Protein AF-A0A024WFF9-F1 (afdb_monomer)

InterPro domains:
  IPR004258 Duffy-binding-like domain [PF03011] (285-433)
  IPR054595 Duffy-binding-like domain, C-terminal subdomain [PF22672] (2-147)

Sequence (548 aa):
MVKKFCRQGKNGNKIYCSGDGFDCTKTIRAKYIYAIGDECTKCSFWCGFYEKWIDNQKKEFLKQKQKYDKEISGSSRKKRSTSNNNYKGYDEEFYEILKSNNVGGLDKFLQLLKEENECKGFKEDQGIIDFTKHDNKNNDQKGTFYRSKYCEECPQCGVEKGNNGNEWKDKDESGECKGGKRYEIPEDTKYNVIPVLSFGDKRDEIKSKIGTFCNQRSDSSGDCGTNIDSSLCEKWKCYKEDDIKKHFEEDLEYHKEVKGAGGLCILEKTNGEEKVNKQKTFNDFFYFWVGRLLNDSIEWREKLGKCLKNGTKIKCKNGCNKNCKCYESWVNRKRNEWHEIKKHFNTQDFGKEALFGEFRPYYVIETVLEDSFLEDITKAYGDARAIQGIKNMLEEKKKERGADTSKDKTIIDYLLDHEKKEAQKCTSIHNEENCEDPKPKPAEGGAGRSERQPEDSPPPPVEEDFEEEEEDEDEDEDHAPEEEKEEKKEEPAKKKGSSEDTTPSVDVCAIVNGALTQENLQAACPTKYGPGGKERYSQWKCIPSGKP

Radius of gyration: 31.14 Å; Cα contacts (8 Å, |Δi|>4): 553; chains: 1; bounding box: 83×71×92 Å

Foldseek 3Di:
DLCCLQQQFPPRDGFHEALLQFGLQADAVLQLETFHDLSSLVNVLVQLVLLVVLVVVVVVVVVVLVVLVCVLVVVPPPDPDDPDPPPDDPCNVVSVVCCDPVCHDPLSVQVVVCVDPVQVVDDVLFPHAHSNDDPDPPDPPQYNSHGGPSNHDADNLGWDQPPVNPDIDRPDPVNPRPDDDDDDADPPQDWFKQKAQDQDRHLVSNLVVLVQLLPFDPDDDDGPDPRHDPVRIWTKTWGAPVSRCVVCVVPPSCCVFAVVLGGKIWTADPDDPDRDIRIYRLNSVVSSLVSVVLSNLLSLCVVCVLQLDDDPVNFQPPPLLSSLSSLLVVLVSSVSSVVSSLVSLQRHFQCCPHPVHRDDSLVVVQVCCVVRPLVVSLPSLPDPVSSVVLVVVVVVVVVVVVPDPPPSQHSVNVVSVVSNVSSVVSNVSNPVVNVDDPPPDDDPDDDDDDDDDDDDDDDDDDDDDDDDDDDDDDDDDDDDDDDDDDDDDDDDDDDDDDDDDDDDPDPVVVVVCVCPDPVNVVVVCCCCPNPPNVVPDDDDDPDPPDDD

pLDDT: mean 70.98, std 20.56, range [21.33, 96.31]

Mean predicted aligned error: 16.64 Å

Organism: NCBI:txid1036727

Structure (mmCIF, N/CA/C/O backbone):
data_AF-A0A024WFF9-F1
#
_entry.id   AF-A0A024WFF9-F1
#
loop_
_atom_site.group_PDB
_atom_site.id
_atom_site.type_symbol
_atom_site.label_atom_id
_atom_site.label_alt_id
_atom_site.label_comp_id
_atom_site.label_asym_id
_atom_site.label_entity_id
_atom_site.label_seq_id
_atom_site.pdbx_PDB_ins_code
_atom_site.Cartn_x
_atom_site.Cartn_y
_atom_site.Cartn_z
_atom_site.occupancy
_atom_site.B_iso_or_equiv
_atom_site.auth_seq_id
_atom_site.auth_comp_id
_atom_site.auth_asym_id
_atom_site.auth_atom_id
_atom_site.pdbx_PDB_model_num
ATOM 1 N N . MET A 1 1 ? -0.854 -10.495 15.475 1.00 77.69 1 MET A N 1
ATOM 2 C CA . MET A 1 1 ? -0.814 -11.060 14.104 1.00 77.69 1 MET A CA 1
ATOM 3 C C . MET A 1 1 ? 0.373 -10.529 13.297 1.00 77.69 1 MET A C 1
ATOM 5 O O . MET A 1 1 ? 1.168 -11.347 12.857 1.00 77.69 1 MET A O 1
ATOM 9 N N . VAL A 1 2 ? 0.543 -9.202 13.193 1.00 86.25 2 VAL A N 1
ATOM 10 C CA . VAL A 1 2 ? 1.662 -8.469 12.545 1.00 86.25 2 VAL A CA 1
ATOM 11 C C . VAL A 1 2 ? 3.017 -9.208 12.496 1.00 86.25 2 VAL A C 1
ATOM 13 O O . VAL A 1 2 ? 3.523 -9.453 11.407 1.00 86.25 2 VAL A O 1
ATOM 16 N N . LYS A 1 3 ? 3.583 -9.634 13.644 1.00 87.81 3 LYS A N 1
ATOM 17 C CA . LYS A 1 3 ? 4.893 -10.331 13.723 1.00 87.81 3 LYS A CA 1
ATOM 18 C C . LYS A 1 3 ? 5.045 -11.501 12.737 1.00 87.81 3 LYS A C 1
ATOM 20 O O . LYS A 1 3 ? 6.156 -11.730 12.269 1.00 87.81 3 LYS A O 1
ATOM 25 N N . LYS A 1 4 ? 3.950 -12.202 12.408 1.00 86.25 4 LYS A N 1
ATOM 26 C CA . LYS A 1 4 ? 3.935 -13.230 11.362 1.00 86.25 4 LYS A CA 1
ATOM 27 C C . LYS A 1 4 ? 4.239 -12.580 10.008 1.00 86.25 4 LYS A C 1
ATOM 29 O O . LYS A 1 4 ? 5.369 -12.632 9.550 1.00 86.25 4 LYS A O 1
ATOM 34 N N . PHE A 1 5 ? 3.284 -11.855 9.435 1.00 86.00 5 PHE A N 1
ATOM 35 C CA . PHE A 1 5 ? 3.390 -11.285 8.085 1.00 86.00 5 PHE A CA 1
ATOM 36 C C . PHE A 1 5 ? 4.534 -10.271 7.878 1.00 86.00 5 PHE A C 1
ATOM 38 O O . PHE A 1 5 ? 4.905 -10.019 6.741 1.00 86.00 5 PHE A O 1
ATOM 45 N N . CYS A 1 6 ? 5.121 -9.725 8.947 1.00 89.88 6 CYS A N 1
ATOM 46 C CA . CYS A 1 6 ? 6.233 -8.773 8.864 1.00 89.88 6 CYS A CA 1
ATOM 47 C C . CYS A 1 6 ? 7.632 -9.364 9.128 1.00 89.88 6 CYS A C 1
ATOM 49 O O . CYS A 1 6 ? 8.624 -8.691 8.840 1.00 89.88 6 CYS A O 1
ATOM 51 N N . ARG A 1 7 ? 7.754 -10.562 9.731 1.00 89.75 7 ARG A N 1
ATOM 52 C CA . ARG A 1 7 ? 9.060 -11.189 10.073 1.00 89.75 7 ARG A CA 1
ATOM 53 C C . ARG A 1 7 ? 9.131 -12.714 9.831 1.00 89.75 7 ARG A C 1
ATOM 55 O O . ARG A 1 7 ? 10.210 -13.296 9.945 1.00 89.75 7 ARG A O 1
ATOM 62 N N . GLN A 1 8 ? 8.014 -13.367 9.504 1.00 85.50 8 GLN A N 1
ATOM 63 C CA . GLN A 1 8 ? 7.860 -14.814 9.287 1.00 85.50 8 GLN A CA 1
ATOM 64 C C . GLN A 1 8 ? 6.987 -15.061 8.036 1.00 85.50 8 GLN A C 1
ATOM 66 O O . GLN A 1 8 ? 5.757 -15.120 8.120 1.00 85.50 8 GLN A O 1
ATOM 71 N N . GLY A 1 9 ? 7.634 -15.173 6.877 1.00 73.56 9 GLY A N 1
ATOM 72 C CA . GLY A 1 9 ? 7.003 -15.358 5.570 1.00 73.56 9 GLY A CA 1
ATOM 73 C C . GLY A 1 9 ? 6.382 -16.741 5.355 1.00 73.56 9 GLY A C 1
ATOM 74 O O . GLY A 1 9 ? 6.242 -17.549 6.285 1.00 73.56 9 GLY A O 1
ATOM 75 N N . LYS A 1 10 ? 6.011 -17.034 4.102 1.00 69.62 10 LYS A N 1
ATOM 76 C CA . LYS A 1 10 ? 5.517 -18.346 3.663 1.00 69.62 10 LYS A CA 1
ATOM 77 C C . LYS A 1 10 ? 6.486 -19.438 4.137 1.00 69.62 10 LYS A C 1
ATOM 79 O O . LYS A 1 10 ? 7.707 -19.277 4.134 1.00 69.62 10 LYS A O 1
ATOM 84 N N . ASN A 1 11 ? 5.920 -20.556 4.587 1.00 67.81 11 ASN A N 1
ATOM 85 C CA . ASN A 1 11 ? 6.639 -21.757 5.030 1.00 67.81 11 ASN A CA 1
ATOM 86 C C . ASN A 1 11 ? 7.675 -21.546 6.162 1.00 67.81 11 ASN A C 1
ATOM 88 O O . ASN A 1 11 ? 8.522 -22.406 6.384 1.00 67.81 11 ASN A O 1
ATOM 92 N N . GLY A 1 12 ? 7.594 -20.439 6.912 1.00 71.06 12 GLY A N 1
ATOM 93 C CA . GLY A 1 12 ? 8.496 -20.151 8.036 1.00 71.06 12 GLY A CA 1
ATOM 94 C C . GLY A 1 12 ? 9.797 -19.439 7.650 1.00 71.06 12 GLY A C 1
ATOM 95 O O . GLY A 1 12 ? 10.671 -19.274 8.504 1.00 71.06 12 GLY A O 1
ATOM 96 N N . ASN A 1 13 ? 9.924 -18.982 6.400 1.00 78.19 13 ASN A N 1
ATOM 97 C CA . ASN A 1 13 ? 11.053 -18.166 5.961 1.00 78.19 13 ASN A CA 1
ATOM 98 C C . ASN A 1 13 ? 11.194 -16.898 6.821 1.00 78.19 13 ASN A C 1
ATOM 100 O O . ASN A 1 13 ? 10.216 -16.217 7.130 1.00 78.19 13 ASN A O 1
ATOM 104 N N . LYS A 1 14 ? 12.427 -16.549 7.203 1.00 85.25 14 LYS A N 1
ATOM 105 C CA . LYS A 1 14 ? 12.704 -15.281 7.895 1.00 85.25 14 LYS A CA 1
ATOM 106 C C . LYS A 1 14 ? 12.739 -14.151 6.871 1.00 85.25 14 LYS A C 1
ATOM 108 O O . LYS A 1 14 ? 13.557 -14.192 5.956 1.00 85.25 14 LYS A O 1
ATOM 113 N N . ILE A 1 15 ? 11.894 -13.145 7.083 1.00 89.81 15 ILE A N 1
ATOM 114 C CA . ILE A 1 15 ? 11.803 -11.908 6.290 1.00 89.81 15 ILE A CA 1
ATOM 115 C C . ILE A 1 15 ? 11.986 -10.688 7.199 1.00 89.81 15 ILE A C 1
ATOM 117 O O . ILE A 1 15 ? 11.988 -10.823 8.428 1.00 89.81 15 ILE A O 1
ATOM 121 N N . TYR A 1 16 ? 12.125 -9.498 6.613 1.00 92.00 16 TYR A N 1
ATOM 122 C CA . TYR A 1 16 ? 12.086 -8.238 7.351 1.00 92.00 16 TYR A CA 1
ATOM 123 C C . TYR A 1 16 ? 11.407 -7.153 6.513 1.00 92.00 16 TYR A C 1
ATOM 125 O O . TYR A 1 16 ? 11.998 -6.625 5.575 1.00 92.00 16 TYR A O 1
ATOM 133 N N . CYS A 1 17 ? 10.171 -6.820 6.880 1.00 92.75 17 CYS A N 1
ATOM 134 C CA . CYS A 1 17 ? 9.332 -5.858 6.167 1.00 92.75 17 CYS A CA 1
ATOM 135 C C . CYS A 1 17 ? 9.063 -4.591 6.994 1.00 92.75 17 CYS A C 1
ATOM 137 O O . CYS A 1 17 ? 8.947 -4.692 8.220 1.00 92.75 17 CYS A O 1
ATOM 139 N N . SER A 1 18 ? 8.893 -3.433 6.353 1.00 91.50 18 SER A N 1
ATOM 140 C CA . SER A 1 18 ? 8.343 -2.239 7.019 1.00 91.50 18 SER A CA 1
ATOM 141 C C . SER A 1 18 ? 6.811 -2.236 7.065 1.00 91.50 18 SER A C 1
ATOM 143 O O . SER A 1 18 ? 6.159 -2.985 6.333 1.00 91.50 18 SER A O 1
ATOM 145 N N . GLY A 1 19 ? 6.223 -1.348 7.878 1.00 87.50 19 GLY A N 1
ATOM 146 C CA . GLY A 1 19 ? 4.776 -1.075 7.858 1.00 87.50 19 GLY A CA 1
ATOM 147 C C . GLY A 1 19 ? 4.266 -0.449 6.552 1.00 87.50 19 GLY A C 1
ATOM 148 O O . GLY A 1 19 ? 3.082 -0.544 6.245 1.00 87.50 19 GLY A O 1
ATOM 149 N N . ASP A 1 20 ? 5.155 0.110 5.735 1.00 84.88 20 ASP A N 1
ATOM 150 C CA . ASP A 1 20 ? 4.875 0.576 4.366 1.00 84.88 20 ASP A CA 1
ATOM 151 C C . ASP A 1 20 ? 5.036 -0.555 3.322 1.00 84.88 20 ASP A C 1
ATOM 153 O O . ASP A 1 20 ? 4.837 -0.357 2.127 1.00 84.88 20 ASP A O 1
ATOM 157 N N . GLY A 1 21 ? 5.405 -1.763 3.766 1.00 88.38 21 GLY A N 1
ATOM 158 C CA . GLY A 1 21 ? 5.522 -2.956 2.930 1.00 88.38 21 GLY A CA 1
ATOM 159 C C . GLY A 1 21 ? 6.849 -3.103 2.185 1.00 88.38 21 GLY A C 1
ATOM 160 O O . GLY A 1 21 ? 6.945 -3.953 1.303 1.00 88.38 21 GLY A O 1
ATOM 161 N N . PHE A 1 22 ? 7.881 -2.325 2.526 1.00 91.81 22 PHE A N 1
ATOM 162 C CA . PHE A 1 22 ? 9.203 -2.458 1.909 1.00 91.81 22 PHE A CA 1
ATOM 163 C C . PHE A 1 22 ? 9.959 -3.691 2.424 1.00 91.81 22 PHE A C 1
ATOM 165 O O . PHE A 1 22 ? 9.980 -3.946 3.628 1.00 91.81 22 PHE A O 1
ATOM 172 N N . ASP A 1 23 ? 10.642 -4.415 1.532 1.00 93.50 23 ASP A N 1
ATOM 173 C CA . ASP A 1 23 ? 11.630 -5.441 1.892 1.00 93.50 23 ASP A CA 1
ATOM 174 C C . ASP A 1 23 ? 12.901 -4.735 2.376 1.00 93.50 23 ASP A C 1
ATOM 176 O O . ASP A 1 23 ? 13.685 -4.211 1.577 1.00 93.50 23 ASP A O 1
ATOM 180 N N . CYS A 1 24 ? 13.115 -4.714 3.691 1.00 93.06 24 CYS A N 1
ATOM 181 C CA . CYS A 1 24 ? 14.253 -4.033 4.300 1.00 93.06 24 CYS A CA 1
ATOM 182 C C . CYS A 1 24 ? 15.583 -4.765 4.080 1.00 93.06 24 CYS A C 1
ATOM 184 O O . CYS A 1 24 ? 16.628 -4.212 4.406 1.00 93.06 24 CYS A O 1
ATOM 186 N N . THR A 1 25 ? 15.592 -5.982 3.525 1.00 90.88 25 THR A N 1
ATOM 187 C CA . THR A 1 25 ? 16.843 -6.673 3.169 1.00 90.88 25 THR A CA 1
ATOM 188 C C . THR A 1 25 ? 17.459 -6.101 1.887 1.00 90.88 25 THR A C 1
ATOM 190 O O . THR A 1 25 ? 18.683 -6.110 1.725 1.00 90.88 25 THR A O 1
ATOM 193 N N . LYS A 1 26 ? 16.625 -5.526 1.008 1.00 90.06 26 LYS A N 1
ATOM 194 C CA . LYS A 1 26 ? 17.016 -4.926 -0.281 1.00 90.06 26 LYS A CA 1
ATOM 195 C C . LYS A 1 26 ? 16.834 -3.404 -0.338 1.00 90.06 26 LYS A C 1
ATOM 197 O O . LYS A 1 26 ? 17.546 -2.737 -1.077 1.00 90.06 26 LYS A O 1
ATOM 202 N N . THR A 1 27 ? 15.907 -2.846 0.438 1.00 91.81 27 THR A N 1
ATOM 203 C CA . THR A 1 27 ? 15.664 -1.396 0.511 1.00 91.81 27 THR A CA 1
ATOM 204 C C . THR A 1 27 ? 16.832 -0.671 1.171 1.00 91.81 27 THR A C 1
ATOM 206 O O . THR A 1 27 ? 17.271 -1.048 2.255 1.00 91.81 27 THR A O 1
ATOM 209 N N . ILE A 1 28 ? 17.302 0.399 0.527 1.00 91.38 28 ILE A N 1
ATOM 210 C CA . ILE A 1 28 ? 18.359 1.291 1.015 1.00 91.38 28 ILE A CA 1
ATOM 211 C C . ILE A 1 28 ? 17.845 2.720 0.848 1.00 91.38 28 ILE A C 1
ATOM 213 O O . ILE A 1 28 ? 17.968 3.334 -0.215 1.00 91.38 28 ILE A O 1
ATOM 217 N N . ARG A 1 29 ? 17.223 3.241 1.909 1.00 89.50 29 ARG A N 1
ATOM 218 C CA . ARG A 1 29 ? 16.539 4.542 1.916 1.00 89.50 29 ARG A CA 1
ATOM 219 C C . ARG A 1 29 ? 17.495 5.705 1.675 1.00 89.50 29 ARG A C 1
ATOM 221 O O . ARG A 1 29 ? 17.153 6.579 0.891 1.00 89.50 29 ARG A O 1
ATOM 228 N N . ALA A 1 30 ? 18.698 5.668 2.253 1.00 88.12 30 ALA A N 1
ATOM 229 C CA . ALA A 1 30 ? 19.724 6.697 2.041 1.00 88.12 30 ALA A CA 1
ATOM 230 C C . ALA A 1 30 ? 20.200 6.790 0.574 1.00 88.12 30 ALA A C 1
ATOM 232 O O . ALA A 1 30 ? 20.674 7.832 0.135 1.00 88.12 30 ALA A O 1
ATOM 233 N N . LYS A 1 31 ? 20.034 5.709 -0.206 1.00 87.25 31 LYS A N 1
ATOM 234 C CA . LYS A 1 31 ? 20.269 5.670 -1.662 1.00 87.25 31 LYS A CA 1
ATOM 235 C C . LYS A 1 31 ? 18.976 5.765 -2.480 1.00 87.25 31 LYS A C 1
ATOM 237 O O . LYS A 1 31 ? 19.019 5.680 -3.704 1.00 87.25 31 LYS A O 1
ATOM 242 N N . TYR A 1 32 ? 17.832 5.950 -1.821 1.00 89.44 32 TYR A N 1
ATOM 243 C CA . TYR A 1 32 ? 16.503 6.057 -2.422 1.00 89.44 32 TYR A CA 1
ATOM 244 C C . TYR A 1 32 ? 16.096 4.826 -3.259 1.00 89.44 32 TYR A C 1
ATOM 246 O O . TYR A 1 32 ? 15.302 4.939 -4.195 1.00 89.44 32 TYR A O 1
ATOM 254 N N . ILE A 1 33 ? 16.616 3.644 -2.902 1.00 90.31 33 ILE A N 1
ATOM 255 C CA . ILE A 1 33 ? 16.317 2.344 -3.526 1.00 90.31 33 ILE A CA 1
ATOM 256 C C . ILE A 1 33 ? 15.244 1.638 -2.683 1.00 90.31 33 ILE A C 1
ATOM 258 O O . ILE A 1 33 ? 15.490 1.343 -1.513 1.00 90.31 33 ILE A O 1
ATOM 262 N N . TYR A 1 34 ? 14.068 1.353 -3.254 1.00 91.44 34 TYR A N 1
ATOM 263 C CA . TYR A 1 34 ? 12.904 0.832 -2.514 1.00 91.44 34 TYR A CA 1
ATOM 264 C C . TYR A 1 34 ? 12.366 -0.488 -3.083 1.00 91.44 34 TYR A C 1
ATOM 266 O O . TYR A 1 34 ? 11.491 -0.491 -3.957 1.00 91.44 34 TYR A O 1
ATOM 274 N N . ALA A 1 35 ? 12.811 -1.611 -2.525 1.00 91.69 35 ALA A N 1
ATOM 275 C CA . ALA A 1 35 ? 12.248 -2.928 -2.814 1.00 91.69 35 ALA A CA 1
ATOM 276 C C . ALA A 1 35 ? 10.977 -3.188 -1.987 1.00 91.69 35 ALA A C 1
ATOM 278 O O . ALA A 1 35 ? 10.845 -2.692 -0.871 1.00 91.69 35 ALA A O 1
ATOM 279 N N . ILE A 1 36 ? 10.048 -3.985 -2.509 1.00 85.31 36 ILE A N 1
ATOM 280 C CA . ILE A 1 36 ? 8.828 -4.413 -1.805 1.00 85.31 36 ILE A CA 1
ATOM 281 C C . ILE A 1 36 ? 8.769 -5.935 -1.712 1.00 85.31 36 ILE A C 1
ATOM 283 O O . ILE A 1 36 ? 8.762 -6.469 -0.610 1.00 85.31 36 ILE A O 1
ATOM 287 N N . GLY A 1 37 ? 8.799 -6.650 -2.838 1.00 76.62 37 GLY A N 1
ATOM 288 C CA . GLY A 1 37 ? 8.554 -8.098 -2.850 1.00 76.62 37 GLY A CA 1
ATOM 289 C C . GLY A 1 37 ? 7.118 -8.505 -2.461 1.00 76.62 37 GLY A C 1
ATOM 290 O O . GLY A 1 37 ? 6.374 -7.776 -1.802 1.00 76.62 37 GLY A O 1
ATOM 291 N N . ASP A 1 38 ? 6.705 -9.704 -2.873 1.00 72.88 38 ASP A N 1
ATOM 292 C CA . ASP A 1 38 ? 5.325 -10.174 -2.691 1.00 72.88 38 ASP A CA 1
ATOM 293 C C . ASP A 1 38 ? 4.949 -10.343 -1.206 1.00 72.88 38 ASP A C 1
ATOM 295 O O . ASP A 1 38 ? 3.849 -9.974 -0.790 1.00 72.88 38 ASP A O 1
ATOM 299 N N . GLU A 1 39 ? 5.869 -10.857 -0.384 1.00 80.75 39 GLU A N 1
ATOM 300 C CA . GLU A 1 39 ? 5.586 -11.153 1.024 1.00 80.75 39 GLU A CA 1
ATOM 301 C C . GLU A 1 39 ? 5.392 -9.896 1.883 1.00 80.75 39 GLU A C 1
ATOM 303 O O . GLU A 1 39 ? 4.542 -9.898 2.775 1.00 80.75 39 GLU A O 1
ATOM 308 N N . CYS A 1 40 ? 6.129 -8.809 1.624 1.00 87.94 40 CYS A N 1
ATOM 309 C CA . CYS A 1 40 ? 6.081 -7.627 2.487 1.00 87.94 40 CYS A CA 1
ATOM 310 C C . CYS A 1 40 ? 4.864 -6.730 2.253 1.00 87.94 40 CYS A C 1
ATOM 312 O O . CYS A 1 40 ? 4.446 -6.045 3.188 1.00 87.94 40 CYS A O 1
ATOM 314 N N . THR A 1 41 ? 4.195 -6.814 1.098 1.00 80.75 41 THR A N 1
ATOM 315 C CA . THR A 1 41 ? 2.917 -6.103 0.892 1.00 80.75 41 THR A CA 1
ATOM 316 C C . THR A 1 41 ? 1.865 -6.529 1.935 1.00 80.75 41 THR A C 1
ATOM 318 O O . THR A 1 41 ? 1.088 -5.709 2.427 1.00 80.75 41 THR A O 1
ATOM 321 N N . LYS A 1 42 ? 1.917 -7.793 2.390 1.00 81.31 42 LYS A N 1
ATOM 322 C CA . LYS A 1 42 ? 1.079 -8.319 3.484 1.00 81.31 42 LYS A CA 1
ATOM 323 C C . LYS A 1 42 ? 1.404 -7.685 4.837 1.00 81.31 42 LYS A C 1
ATOM 325 O O . LYS A 1 42 ? 0.502 -7.547 5.660 1.00 81.31 42 LYS A O 1
ATOM 330 N N . CYS A 1 43 ? 2.651 -7.281 5.083 1.00 87.06 43 CYS A N 1
ATOM 331 C CA . CYS A 1 43 ? 3.001 -6.560 6.305 1.00 87.06 43 CYS A CA 1
ATOM 332 C C . CYS A 1 43 ? 2.256 -5.222 6.382 1.00 87.06 43 CYS A C 1
ATOM 334 O O . CYS A 1 43 ? 1.608 -4.966 7.395 1.00 87.06 43 CYS A O 1
ATOM 336 N N . SER A 1 44 ? 2.252 -4.434 5.298 1.00 83.56 44 SER A N 1
ATOM 337 C CA . SER A 1 44 ? 1.569 -3.133 5.273 1.00 83.56 44 SER A CA 1
ATOM 338 C C . SER A 1 44 ? 0.073 -3.246 5.554 1.00 83.56 44 SER A C 1
ATOM 340 O O . SER A 1 44 ? -0.435 -2.607 6.477 1.00 83.56 44 SER A O 1
ATOM 342 N N . PHE A 1 45 ? -0.607 -4.163 4.860 1.00 78.12 45 PHE A N 1
ATOM 343 C CA . PHE A 1 45 ? -2.015 -4.483 5.103 1.00 78.12 45 PHE A CA 1
ATOM 344 C C . PHE A 1 45 ? -2.290 -4.788 6.590 1.00 78.12 45 PHE A C 1
ATOM 346 O O . PHE A 1 45 ? -3.160 -4.180 7.215 1.00 78.12 45 PHE A O 1
ATOM 353 N N . TRP A 1 46 ? -1.516 -5.693 7.202 1.00 82.19 46 TRP A N 1
ATOM 354 C CA . TRP A 1 46 ? -1.712 -6.063 8.610 1.00 82.19 46 TRP A CA 1
ATOM 355 C C . TRP A 1 46 ? -1.288 -4.980 9.609 1.00 82.19 46 TRP A C 1
ATOM 357 O O . TRP A 1 46 ? -1.801 -4.975 10.730 1.00 82.19 46 TRP A O 1
ATOM 367 N N . CYS A 1 47 ? -0.404 -4.063 9.219 1.00 85.88 47 CYS A N 1
ATOM 368 C CA . CYS A 1 47 ? -0.060 -2.878 9.997 1.00 85.88 47 CYS A CA 1
ATOM 369 C C . CYS A 1 47 ? -1.199 -1.854 9.992 1.00 85.88 47 CYS A C 1
ATOM 371 O O . CYS A 1 47 ? -1.663 -1.493 11.069 1.00 85.88 47 CYS A O 1
ATOM 373 N N . GLY A 1 48 ? -1.751 -1.492 8.828 1.00 80.38 48 GLY A N 1
ATOM 374 C CA . GLY A 1 48 ? -2.894 -0.571 8.735 1.00 80.38 48 GLY A CA 1
ATOM 375 C C . GLY A 1 48 ? -4.167 -1.078 9.436 1.00 80.38 48 GLY A C 1
ATOM 376 O O . GLY A 1 48 ? -4.949 -0.281 9.960 1.00 80.38 48 GLY A O 1
ATOM 377 N N . PHE A 1 49 ? -4.357 -2.402 9.514 1.00 78.69 49 PHE A N 1
ATOM 378 C CA . PHE A 1 49 ? -5.398 -3.023 10.347 1.00 78.69 49 PHE A CA 1
ATOM 379 C C . PHE A 1 49 ? -5.093 -2.967 11.853 1.00 78.69 49 PHE A C 1
ATOM 381 O O . PHE A 1 49 ? -6.015 -2.797 12.651 1.00 78.69 49 PHE A O 1
ATOM 388 N N . TYR A 1 50 ? -3.827 -3.117 12.257 1.00 83.94 50 TYR A N 1
ATOM 389 C CA . TYR A 1 50 ? -3.426 -3.023 13.665 1.00 83.94 50 TYR A CA 1
ATOM 390 C C . TYR A 1 50 ? -3.493 -1.584 14.188 1.00 83.94 50 TYR A C 1
ATOM 392 O O . TYR A 1 50 ? -4.022 -1.381 15.277 1.00 83.94 50 TYR A O 1
ATOM 400 N N . GLU A 1 51 ? -3.026 -0.604 13.406 1.00 83.00 51 GLU A N 1
ATOM 401 C CA . GLU A 1 51 ? -3.096 0.825 13.741 1.00 83.00 51 GLU A CA 1
ATOM 402 C C . GLU A 1 51 ? -4.557 1.251 13.963 1.00 83.00 51 GLU A C 1
ATOM 404 O O . GLU A 1 51 ? -4.914 1.661 15.065 1.00 83.00 51 GLU A O 1
ATOM 409 N N . LYS A 1 52 ? -5.461 0.949 13.016 1.00 79.12 52 LYS A N 1
ATOM 410 C CA . LYS A 1 52 ? -6.907 1.181 13.200 1.00 79.12 52 LYS A CA 1
ATOM 411 C C . LYS A 1 52 ? -7.469 0.547 14.481 1.00 79.12 52 LYS A C 1
ATOM 413 O O . LYS A 1 52 ? -8.324 1.134 15.145 1.00 79.12 52 LYS A O 1
ATOM 418 N N . TRP A 1 53 ? -7.053 -0.679 14.806 1.00 85.88 53 TRP A N 1
ATOM 419 C CA . TRP A 1 53 ? -7.542 -1.362 16.002 1.00 85.88 53 TRP A CA 1
ATOM 420 C C . TRP A 1 53 ? -7.049 -0.681 17.283 1.00 85.88 53 TRP A C 1
ATOM 422 O O . TRP A 1 53 ? -7.875 -0.407 18.155 1.00 85.88 53 TRP A O 1
ATOM 432 N N . ILE A 1 54 ? -5.752 -0.366 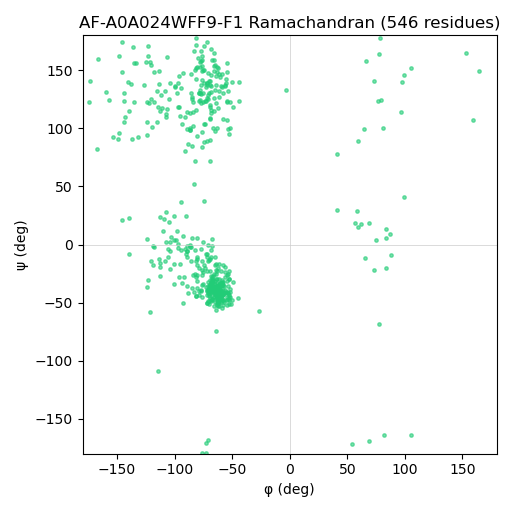17.391 1.00 85.19 54 ILE A N 1
ATOM 433 C CA . ILE A 1 54 ? -5.183 0.250 18.598 1.00 85.19 54 ILE A CA 1
ATOM 434 C C . ILE A 1 54 ? -5.663 1.698 18.784 1.00 85.19 54 ILE A C 1
ATOM 436 O O . ILE A 1 54 ? -5.980 2.075 19.910 1.00 85.19 54 ILE A O 1
ATOM 440 N N . ASP A 1 55 ? -5.862 2.463 17.705 1.00 83.00 55 ASP A N 1
ATOM 441 C CA . ASP A 1 55 ? -6.478 3.798 17.759 1.00 83.00 55 ASP A CA 1
ATOM 442 C C . ASP A 1 55 ? -7.927 3.745 18.264 1.00 83.00 55 ASP A C 1
ATOM 444 O O . ASP A 1 55 ? -8.356 4.590 19.053 1.00 83.00 55 ASP A O 1
ATOM 448 N N . ASN A 1 56 ? -8.689 2.720 17.872 1.00 85.38 56 ASN A N 1
ATOM 449 C CA . ASN A 1 56 ? -10.031 2.505 18.411 1.00 85.38 56 ASN A CA 1
ATOM 450 C C . ASN A 1 56 ? -9.996 2.053 19.882 1.00 85.38 56 ASN A C 1
ATOM 452 O O . ASN A 1 56 ? -10.814 2.531 20.664 1.00 85.38 56 ASN A O 1
ATOM 456 N N . GLN A 1 57 ? -9.042 1.205 20.299 1.00 87.88 57 GLN A N 1
ATOM 457 C CA . GLN A 1 57 ? -8.863 0.889 21.729 1.00 87.88 57 GLN A CA 1
ATOM 458 C C . GLN A 1 57 ? -8.518 2.147 22.538 1.00 87.88 57 GLN A C 1
ATOM 460 O O . GLN A 1 57 ? -9.063 2.346 23.620 1.00 87.88 57 GLN A O 1
ATOM 465 N N . LYS A 1 58 ? -7.674 3.030 21.992 1.00 86.50 58 LYS A N 1
ATOM 466 C CA . LYS A 1 58 ? -7.310 4.313 22.601 1.00 86.50 58 LYS A CA 1
ATOM 467 C C . LYS A 1 58 ? -8.511 5.243 22.761 1.00 86.50 58 LYS A C 1
ATOM 469 O O . LYS A 1 58 ? -8.666 5.851 23.816 1.00 86.50 58 LYS A O 1
ATOM 474 N N . LYS A 1 59 ? -9.378 5.347 21.749 1.00 86.31 59 LYS A N 1
ATOM 475 C CA . LYS A 1 59 ? -10.614 6.148 21.827 1.00 86.31 59 LYS A CA 1
ATOM 476 C C . LYS A 1 59 ? -11.568 5.628 22.898 1.00 86.31 59 LYS A C 1
ATOM 478 O O . LYS A 1 59 ? -12.053 6.418 23.702 1.00 86.31 59 LYS A O 1
ATOM 483 N N . GLU A 1 60 ? -11.796 4.318 22.956 1.00 89.75 60 GLU A N 1
ATOM 484 C CA . GLU A 1 60 ? -12.661 3.727 23.983 1.00 89.75 60 GLU A CA 1
ATOM 485 C C . GLU A 1 60 ? -12.050 3.847 25.390 1.00 89.75 60 GLU A C 1
ATOM 487 O O . GLU A 1 60 ? -12.763 4.181 26.333 1.00 89.75 60 GLU A O 1
ATOM 492 N N . PHE A 1 61 ? -10.727 3.707 25.532 1.00 89.50 61 PHE A N 1
ATOM 493 C CA . PHE A 1 61 ? -10.015 4.008 26.778 1.00 89.50 61 PHE A CA 1
ATOM 494 C C . PHE A 1 61 ? -10.183 5.474 27.208 1.00 89.50 61 PHE A C 1
ATOM 496 O O . PHE A 1 61 ? -10.467 5.740 28.372 1.00 89.50 61 PHE A O 1
ATOM 503 N N . LEU A 1 62 ? -10.069 6.436 26.284 1.00 86.81 62 LEU A N 1
ATOM 504 C CA . LEU A 1 62 ? -10.264 7.859 26.583 1.00 86.81 62 LEU A CA 1
ATOM 505 C C . LEU A 1 62 ? -11.714 8.179 26.984 1.00 86.81 62 LEU A C 1
ATOM 507 O O . LEU A 1 62 ? -11.914 8.908 27.954 1.00 86.81 62 LEU A O 1
ATOM 511 N N . LYS A 1 63 ? -12.717 7.582 26.322 1.00 88.81 63 LYS A N 1
ATOM 512 C CA . LYS A 1 63 ? -14.129 7.674 26.740 1.00 88.81 63 LYS A CA 1
ATOM 513 C C . LYS A 1 63 ? -14.343 7.103 28.144 1.00 88.81 63 LYS A C 1
ATOM 515 O O . LYS A 1 63 ? -15.011 7.725 28.966 1.00 88.81 63 LYS A O 1
ATOM 520 N N . GLN A 1 64 ? -13.766 5.935 28.440 1.00 86.38 64 GLN A N 1
ATOM 521 C CA . GLN A 1 64 ? -13.855 5.306 29.763 1.00 86.38 64 GLN A CA 1
ATOM 522 C C . GLN A 1 64 ? -13.155 6.142 30.842 1.00 86.38 64 GLN A C 1
ATOM 524 O O . GLN A 1 64 ? -13.716 6.310 31.922 1.00 86.38 64 GLN A O 1
ATOM 529 N N . LYS A 1 65 ? -11.994 6.734 30.529 1.00 85.31 65 LYS A N 1
ATOM 530 C CA . LYS A 1 65 ? -11.264 7.670 31.397 1.00 85.31 65 LYS A CA 1
ATOM 531 C C . LYS A 1 65 ? -12.130 8.889 31.742 1.00 85.31 65 LYS A C 1
ATOM 533 O O . LYS A 1 65 ? -12.446 9.102 32.906 1.00 85.31 65 LYS A O 1
ATOM 538 N N . GLN A 1 66 ? -12.651 9.586 30.729 1.00 85.31 66 GLN A N 1
ATOM 539 C CA . GLN A 1 66 ? -13.577 10.713 30.913 1.00 85.31 66 GLN A CA 1
ATOM 540 C C . GLN A 1 66 ? -14.857 10.332 31.676 1.00 85.31 66 GLN A C 1
ATOM 542 O O . GLN A 1 66 ? -15.388 11.143 32.434 1.00 85.31 66 GLN A O 1
ATOM 547 N N . LYS A 1 67 ? -15.384 9.116 31.480 1.00 84.88 67 LYS A N 1
ATOM 548 C CA . LYS A 1 67 ? -16.568 8.630 32.205 1.00 84.88 67 LYS A CA 1
ATOM 549 C C . LYS A 1 67 ? -16.257 8.359 33.678 1.00 84.88 67 LYS A C 1
ATOM 551 O O . LYS A 1 67 ? -17.052 8.755 34.522 1.00 84.88 67 LYS A O 1
ATOM 556 N N . TYR A 1 68 ? -15.109 7.750 33.982 1.00 81.19 68 TYR A N 1
ATOM 557 C CA . TYR A 1 68 ? -14.621 7.568 35.352 1.00 81.19 68 TYR A CA 1
ATOM 558 C C . TYR A 1 68 ? -14.505 8.921 36.065 1.00 81.19 68 TYR A C 1
ATOM 560 O O . TYR A 1 68 ? -15.086 9.102 37.132 1.00 81.19 68 TYR A O 1
ATOM 568 N N . ASP A 1 69 ? -13.864 9.901 35.425 1.00 79.62 69 ASP A N 1
ATOM 569 C CA . ASP A 1 69 ? -13.689 11.245 35.982 1.00 79.62 69 ASP A CA 1
ATOM 570 C C . ASP A 1 69 ? -15.037 11.949 36.239 1.00 79.62 69 ASP A C 1
ATOM 572 O O . ASP A 1 69 ? -15.222 12.576 37.285 1.00 79.62 69 ASP A O 1
ATOM 576 N N . LYS A 1 70 ? -16.022 11.793 35.339 1.00 80.38 70 LYS A N 1
ATOM 577 C CA . LYS A 1 70 ? -17.381 12.353 35.494 1.00 80.38 70 LYS A CA 1
ATOM 578 C C . LYS A 1 70 ? -18.189 11.721 36.638 1.00 80.38 70 LYS A C 1
ATOM 580 O O . LYS A 1 70 ? -18.875 12.453 37.347 1.00 80.38 70 LYS A O 1
ATOM 585 N N . GLU A 1 71 ? -18.106 10.405 36.850 1.00 76.50 71 GLU A N 1
ATOM 586 C CA . GLU A 1 71 ? -18.814 9.761 37.973 1.00 76.50 71 GLU A CA 1
ATOM 587 C C . GLU A 1 71 ? -18.106 9.990 39.319 1.00 76.50 71 GLU A C 1
ATOM 589 O O . GLU A 1 71 ? -18.760 10.261 40.326 1.00 76.50 71 GLU A O 1
ATOM 594 N N . ILE A 1 72 ? -16.769 9.960 39.353 1.00 74.00 72 ILE A N 1
ATOM 595 C CA . ILE A 1 72 ? -15.993 10.179 40.586 1.00 74.00 72 ILE A CA 1
ATOM 596 C C . ILE A 1 72 ? -16.083 11.633 41.068 1.00 74.00 72 ILE A C 1
ATOM 598 O O . ILE A 1 72 ? -16.174 11.861 42.275 1.00 74.00 72 ILE A O 1
ATOM 602 N N . SER A 1 73 ? -16.142 12.609 40.156 1.00 70.62 73 SER A N 1
ATOM 603 C CA . SER A 1 73 ? -16.417 14.014 40.503 1.00 70.62 73 SER A CA 1
ATOM 604 C C . SER A 1 73 ? -17.870 14.278 40.929 1.00 70.62 73 SER A C 1
ATOM 606 O O . SER A 1 73 ? -18.159 15.355 41.447 1.00 70.62 73 SER A O 1
ATOM 608 N N . GLY A 1 74 ? -18.792 13.322 40.746 1.00 63.25 74 GLY A N 1
ATOM 609 C CA . GLY A 1 74 ? -20.203 13.463 41.128 1.00 63.25 74 GLY A CA 1
ATOM 610 C C . GLY A 1 74 ? -20.995 14.472 40.290 1.00 63.25 74 GLY A C 1
ATOM 611 O O . GLY A 1 74 ? -22.057 14.915 40.722 1.00 63.25 74 GLY A O 1
ATOM 612 N N . SER A 1 75 ? -20.491 14.839 39.106 1.00 51.47 75 SER A N 1
ATOM 613 C CA . SER A 1 75 ? -21.082 15.862 38.226 1.00 51.47 75 SER A CA 1
ATOM 614 C C . SER A 1 75 ? -22.195 15.316 37.307 1.00 51.47 75 SER A C 1
ATOM 616 O O . SER A 1 75 ? -22.726 16.018 36.445 1.00 51.47 75 SER A O 1
ATOM 618 N N . SER A 1 76 ? -22.590 14.048 37.466 1.00 54.25 76 SER A N 1
ATOM 619 C CA . SER A 1 76 ? -23.744 13.479 36.768 1.00 54.25 76 SER A CA 1
ATOM 620 C C . SER A 1 76 ? -25.059 14.067 37.319 1.00 54.25 76 SER A C 1
ATOM 622 O O . SER A 1 76 ? -25.331 14.010 38.520 1.00 54.25 76 SER A O 1
ATOM 624 N N . ARG A 1 77 ? -25.903 14.644 36.437 1.00 49.16 77 ARG A N 1
ATOM 625 C CA . ARG A 1 77 ? -27.227 15.200 36.805 1.00 49.16 77 ARG A CA 1
ATOM 626 C C . ARG A 1 77 ? -27.997 14.154 37.628 1.00 49.16 77 ARG A C 1
ATOM 628 O O . ARG A 1 77 ? -28.319 13.084 37.106 1.00 49.16 77 ARG A O 1
ATOM 635 N N . LYS A 1 78 ? -28.353 14.460 38.886 1.00 55.75 78 LYS A N 1
ATOM 636 C CA . LYS A 1 78 ? -29.234 13.590 39.689 1.00 55.75 78 LYS A CA 1
ATOM 637 C C . LYS A 1 78 ? -30.559 13.404 38.949 1.00 55.75 78 LYS A C 1
ATOM 639 O O . LYS A 1 78 ? -31.364 14.330 38.864 1.00 55.75 78 LYS A O 1
ATOM 644 N N . LYS A 1 79 ? -30.772 12.200 38.413 1.00 50.88 79 LYS A N 1
ATOM 645 C CA . LYS A 1 79 ? -31.959 11.827 37.632 1.00 50.88 79 LYS A CA 1
ATOM 646 C C . LYS A 1 79 ? -33.217 12.187 38.435 1.00 50.88 79 LYS A C 1
ATOM 648 O O . LYS A 1 79 ? -33.333 11.745 39.577 1.00 50.88 79 LYS A O 1
ATOM 653 N N . ARG A 1 80 ? -34.118 13.014 37.873 1.00 46.12 80 ARG A N 1
ATOM 654 C CA . ARG A 1 80 ? -35.306 13.564 38.571 1.00 46.12 80 ARG A CA 1
ATOM 655 C C . ARG A 1 80 ? -36.112 12.427 39.230 1.00 46.12 80 ARG A C 1
ATOM 657 O O . ARG A 1 80 ? -36.850 11.712 38.557 1.00 46.12 80 ARG A O 1
ATOM 664 N N . SER A 1 81 ? -35.945 12.247 40.543 1.00 46.28 81 SER A N 1
ATOM 665 C CA . SER A 1 81 ? -36.590 11.173 41.309 1.00 46.28 81 SER A CA 1
ATOM 666 C C . SER A 1 81 ? -38.047 11.519 41.602 1.00 46.28 81 SER A C 1
ATOM 668 O O . SER A 1 81 ? -38.358 12.616 42.069 1.00 46.28 81 SER A O 1
ATOM 670 N N . THR A 1 82 ? -38.955 10.571 41.378 1.00 49.62 82 THR A N 1
ATOM 671 C CA . THR A 1 82 ? -40.375 10.722 41.709 1.00 49.62 82 THR A CA 1
ATOM 672 C C . THR A 1 82 ? -40.604 10.605 43.218 1.00 49.62 82 THR A C 1
ATOM 674 O O . THR A 1 82 ? -40.896 9.527 43.733 1.00 49.62 82 THR A O 1
ATOM 677 N N . SER A 1 83 ? -40.510 11.740 43.915 1.00 50.34 83 SER A N 1
ATOM 678 C CA . SER A 1 83 ? -41.059 11.988 45.260 1.00 50.34 83 SER A CA 1
ATOM 679 C C . SER A 1 83 ? -40.588 11.080 46.415 1.00 50.34 83 SER A C 1
ATOM 681 O O . SER A 1 83 ? -41.204 11.099 47.481 1.00 50.34 83 SER A O 1
ATOM 683 N N . ASN A 1 84 ? -39.498 10.322 46.257 1.00 48.91 84 ASN A N 1
ATOM 684 C CA . ASN A 1 84 ? -38.886 9.546 47.341 1.00 48.91 84 ASN A CA 1
ATOM 685 C C . ASN A 1 84 ? -37.408 9.932 47.515 1.00 48.91 84 ASN A C 1
ATOM 687 O O . ASN A 1 84 ? -36.545 9.539 46.730 1.00 48.91 84 ASN A O 1
ATOM 691 N N . ASN A 1 85 ? -37.119 10.686 48.580 1.00 52.53 85 ASN A N 1
ATOM 692 C CA . ASN A 1 85 ? -35.819 11.331 48.822 1.00 52.53 85 ASN A CA 1
ATOM 693 C C . ASN A 1 85 ? -34.696 10.380 49.292 1.00 52.53 85 ASN A C 1
ATOM 695 O O . ASN A 1 85 ? -33.585 10.837 49.539 1.00 52.53 85 ASN A O 1
ATOM 699 N N . ASN A 1 86 ? -34.969 9.074 49.403 1.00 52.94 86 ASN A N 1
ATOM 700 C CA . ASN A 1 86 ? -34.041 8.067 49.933 1.00 52.94 86 ASN A CA 1
ATOM 701 C C . ASN A 1 86 ? -33.494 7.088 48.873 1.00 52.94 86 ASN A C 1
ATOM 703 O O . ASN A 1 86 ? -32.889 6.084 49.243 1.00 52.94 86 ASN A O 1
ATOM 707 N N . TYR A 1 87 ? -33.683 7.341 47.570 1.00 48.41 87 TYR A N 1
ATOM 708 C CA . TYR A 1 87 ? -33.016 6.535 46.538 1.00 48.41 87 TYR A CA 1
ATOM 709 C C . TYR A 1 87 ? -31.534 6.923 46.422 1.00 48.41 87 TYR A C 1
ATOM 711 O O . TYR A 1 87 ? -31.152 7.748 45.590 1.00 48.41 87 TYR A O 1
ATOM 719 N N . LYS A 1 88 ? -30.717 6.323 47.292 1.00 55.59 88 LYS A N 1
ATOM 720 C CA . LYS A 1 88 ? -29.274 6.170 47.081 1.00 55.59 88 LYS A CA 1
ATOM 721 C C . LYS A 1 88 ? -29.035 5.278 45.861 1.00 55.59 88 LYS A C 1
ATOM 723 O O . LYS A 1 88 ? -29.815 4.354 45.617 1.00 55.59 88 LYS A O 1
ATOM 728 N N . GLY A 1 89 ? -27.983 5.560 45.096 1.00 58.38 89 GLY A N 1
ATOM 729 C CA . GLY A 1 89 ? -27.622 4.742 43.932 1.00 58.38 89 GLY A CA 1
ATOM 730 C C . GLY A 1 89 ? -27.252 3.315 44.346 1.00 58.38 89 GLY A C 1
ATOM 731 O O . GLY A 1 89 ? -26.691 3.115 45.423 1.00 58.38 89 GLY A O 1
ATOM 732 N N . TYR A 1 90 ? -27.513 2.319 43.490 1.00 63.25 90 TYR A N 1
ATOM 733 C CA . TYR A 1 90 ? -27.053 0.933 43.720 1.00 63.25 90 TYR A CA 1
ATOM 734 C C . TYR A 1 90 ? -25.512 0.812 43.704 1.00 63.25 90 TYR A C 1
ATOM 736 O O . TYR A 1 90 ? -24.959 -0.235 44.028 1.00 63.25 90 TYR A O 1
ATOM 744 N N . ASP A 1 91 ? -24.842 1.882 43.284 1.00 64.88 91 ASP A N 1
ATOM 745 C CA . ASP A 1 91 ? -23.418 2.068 43.044 1.00 64.88 91 ASP A CA 1
ATOM 746 C C . ASP A 1 91 ? -22.787 3.156 43.942 1.00 64.88 91 ASP A C 1
ATOM 748 O O . ASP A 1 91 ? -21.573 3.347 43.904 1.00 64.88 91 ASP A O 1
ATOM 752 N N . GLU A 1 92 ? -23.562 3.834 44.801 1.00 71.62 92 GLU A N 1
ATOM 753 C CA . GLU A 1 92 ? -23.075 4.937 45.652 1.00 71.62 92 GLU A CA 1
ATOM 754 C C . GLU A 1 92 ? -21.935 4.486 46.585 1.00 71.62 92 GLU A C 1
ATOM 756 O O . GLU A 1 92 ? -20.872 5.104 46.617 1.00 71.62 92 GLU A O 1
ATOM 761 N N . GLU A 1 93 ? -22.103 3.351 47.270 1.00 70.12 93 GLU A N 1
ATOM 762 C CA . GLU A 1 93 ? -21.078 2.767 48.152 1.00 70.12 93 GLU A CA 1
ATOM 763 C C . GLU A 1 93 ? -19.818 2.329 47.380 1.00 70.12 93 GLU A C 1
ATOM 765 O O . GLU A 1 93 ? -18.702 2.432 47.891 1.00 70.12 93 GLU A O 1
ATOM 770 N N . PHE A 1 94 ? -19.973 1.900 46.124 1.00 71.62 94 PHE A N 1
ATOM 771 C CA . PHE A 1 94 ? -18.859 1.508 45.257 1.00 71.62 94 PHE A CA 1
ATOM 772 C C . PHE A 1 94 ? -18.048 2.728 44.793 1.00 71.62 94 PHE A C 1
ATOM 774 O O . PHE A 1 94 ? -16.816 2.695 44.810 1.00 71.62 94 PHE A O 1
ATOM 781 N N . TYR A 1 95 ? -18.713 3.837 44.455 1.00 74.94 95 TYR A N 1
ATOM 782 C CA . TYR A 1 95 ? -18.029 5.088 44.130 1.00 74.94 95 TYR A CA 1
ATOM 783 C C . TYR A 1 95 ? -17.338 5.721 45.345 1.00 74.94 95 TYR A C 1
ATOM 785 O O . TYR A 1 95 ? -16.251 6.269 45.183 1.00 74.94 95 TYR A O 1
ATOM 793 N N . GLU A 1 96 ? -17.881 5.607 46.561 1.00 74.69 96 GLU A N 1
ATOM 794 C CA . GLU A 1 96 ? -17.165 6.045 47.772 1.00 74.69 96 GLU A CA 1
ATOM 795 C C . GLU A 1 96 ? -15.903 5.203 48.041 1.00 74.69 96 GLU A C 1
ATOM 797 O O . GLU A 1 96 ? -14.858 5.754 48.396 1.00 74.69 96 GLU A O 1
ATOM 802 N N . ILE A 1 97 ? -15.927 3.892 47.765 1.00 73.31 97 ILE A N 1
ATOM 803 C CA . ILE A 1 97 ? -14.712 3.057 47.792 1.00 73.31 97 ILE A CA 1
ATOM 804 C C . ILE A 1 97 ? -13.690 3.550 46.751 1.00 73.31 97 ILE A C 1
ATOM 806 O O . ILE A 1 97 ? -12.521 3.729 47.099 1.00 73.31 97 ILE A O 1
ATOM 810 N N . LEU A 1 98 ? -14.115 3.851 45.517 1.00 73.06 98 LEU A N 1
ATOM 811 C CA . LEU A 1 98 ? -13.254 4.402 44.454 1.00 73.06 98 LEU A CA 1
ATOM 812 C C . LEU A 1 98 ? -12.773 5.851 44.698 1.00 73.06 98 LEU A C 1
ATOM 814 O O . LEU A 1 98 ? -11.853 6.307 44.017 1.00 73.06 98 LEU A O 1
ATOM 818 N N . LYS A 1 99 ? -13.350 6.574 45.666 1.00 73.12 99 LYS A N 1
ATOM 819 C CA . LYS A 1 99 ? -12.854 7.876 46.158 1.00 73.12 99 LYS A CA 1
ATOM 820 C C . LYS A 1 99 ? -11.909 7.735 47.355 1.00 73.12 99 LYS A C 1
ATOM 822 O O . LYS A 1 99 ? -11.049 8.591 47.548 1.00 73.12 99 LYS A O 1
ATOM 827 N N . SER A 1 100 ? -12.059 6.680 48.160 1.00 72.88 100 SER A N 1
ATOM 828 C CA . SER A 1 100 ? -11.311 6.472 49.410 1.00 72.88 100 SER A CA 1
ATOM 829 C C . SER A 1 100 ? -9.791 6.518 49.208 1.00 72.88 100 SER A C 1
ATOM 831 O O . SER A 1 100 ? -9.283 5.984 48.231 1.00 72.88 100 SER A O 1
ATOM 833 N N . ASN A 1 101 ? -9.022 7.086 50.145 1.00 63.75 101 ASN A N 1
ATOM 834 C CA . ASN A 1 101 ? -7.579 7.330 49.949 1.00 63.75 101 ASN A CA 1
ATOM 835 C C . ASN A 1 101 ? -6.744 6.096 49.534 1.00 63.75 101 ASN A C 1
ATOM 837 O O . ASN A 1 101 ? -5.719 6.261 48.868 1.00 63.75 101 ASN A O 1
ATOM 841 N N . ASN A 1 102 ? -7.185 4.877 49.864 1.00 61.38 102 ASN A N 1
ATOM 842 C CA . ASN A 1 102 ? -6.479 3.633 49.544 1.00 61.38 102 ASN A CA 1
ATOM 843 C C . ASN A 1 102 ? -6.619 3.225 48.064 1.00 61.38 102 ASN A C 1
ATOM 845 O O . ASN A 1 102 ? -5.621 2.889 47.433 1.00 61.38 102 ASN A O 1
ATOM 849 N N . VAL A 1 103 ? -7.829 3.299 47.497 1.00 62.56 103 VAL A N 1
ATOM 850 C CA . VAL A 1 103 ? -8.109 2.980 46.075 1.00 62.56 103 VAL A CA 1
ATOM 851 C C . VAL A 1 103 ? -8.093 4.245 45.201 1.00 62.56 103 VAL A C 1
ATOM 853 O O . VAL A 1 103 ? -7.991 4.178 43.982 1.00 62.56 103 VAL A O 1
ATOM 856 N N . GLY A 1 104 ? -8.186 5.410 45.838 1.00 66.56 104 GLY A N 1
ATOM 857 C CA . GLY A 1 104 ? -8.766 6.612 45.261 1.00 66.56 104 GLY A CA 1
ATOM 858 C C . GLY A 1 104 ? -7.912 7.348 44.249 1.00 66.56 104 GLY A C 1
ATOM 859 O O . GLY A 1 104 ? -6.701 7.521 44.430 1.00 66.56 104 GLY A O 1
ATOM 860 N N . GLY A 1 105 ? -8.597 7.851 43.228 1.00 72.88 105 GLY A N 1
ATOM 861 C CA . GLY A 1 105 ? -8.013 8.579 42.112 1.00 72.88 105 GLY A CA 1
ATOM 862 C C . GLY A 1 105 ? -7.814 7.700 40.880 1.00 72.88 105 GLY A C 1
ATOM 863 O O . GLY A 1 105 ? -7.512 6.510 40.960 1.00 72.88 105 GLY A O 1
ATOM 864 N N . LEU A 1 106 ? -7.983 8.327 39.721 1.00 77.50 106 LEU A N 1
ATOM 865 C CA . LEU A 1 106 ? -7.868 7.710 38.405 1.00 77.50 106 LEU A CA 1
ATOM 866 C C . LEU A 1 106 ? -6.542 6.961 38.214 1.00 77.50 106 LEU A C 1
ATOM 868 O O . LEU A 1 106 ? -6.541 5.825 37.753 1.00 77.50 106 LEU A O 1
ATOM 872 N N . ASP A 1 107 ? -5.421 7.546 38.635 1.00 80.50 107 ASP A N 1
ATOM 873 C CA . ASP A 1 107 ? -4.098 6.945 38.431 1.00 80.50 107 ASP A CA 1
ATOM 874 C C . ASP A 1 107 ? -3.889 5.656 39.240 1.00 80.50 107 ASP A C 1
ATOM 876 O O . ASP A 1 107 ? -3.220 4.741 38.758 1.00 80.50 107 ASP A O 1
ATOM 880 N N . LYS A 1 108 ? -4.517 5.524 40.420 1.00 82.06 108 LYS A N 1
ATOM 881 C CA . LYS A 1 108 ? -4.509 4.266 41.189 1.00 82.06 108 LYS A CA 1
ATOM 882 C C . LYS A 1 108 ? -5.360 3.195 40.512 1.00 82.06 108 LYS A C 1
ATOM 884 O O . LYS A 1 108 ? -4.924 2.053 40.409 1.00 82.06 108 LYS A O 1
ATOM 889 N N . PHE A 1 109 ? -6.531 3.559 39.991 1.00 82.94 109 PHE A N 1
ATOM 890 C CA . PHE A 1 109 ? -7.362 2.640 39.209 1.00 82.94 109 PHE A CA 1
ATOM 891 C C . PHE A 1 109 ? -6.637 2.161 37.936 1.00 82.94 109 PHE A C 1
ATOM 893 O O . PHE A 1 109 ? -6.611 0.967 37.641 1.00 82.94 109 PHE A O 1
ATOM 900 N N . LEU A 1 110 ? -5.949 3.065 37.231 1.00 86.06 110 LEU A N 1
ATOM 901 C CA . LEU A 1 110 ? -5.114 2.730 36.073 1.00 86.06 110 LEU A CA 1
ATOM 902 C C . LEU A 1 110 ? -3.872 1.896 36.447 1.00 86.06 110 LEU A C 1
ATOM 904 O O . LEU A 1 110 ? -3.458 1.048 35.654 1.00 86.06 110 LEU A O 1
ATOM 908 N N . GLN A 1 111 ? -3.307 2.072 37.649 1.00 85.38 111 GLN A N 1
ATOM 909 C CA . GLN A 1 111 ? -2.282 1.170 38.182 1.00 85.38 111 GLN A CA 1
ATOM 910 C C . GLN A 1 111 ? -2.853 -0.233 38.442 1.00 85.38 111 GLN A C 1
ATOM 912 O O . GLN A 1 111 ? -2.233 -1.206 38.026 1.00 85.38 111 GLN A O 1
ATOM 917 N N . LEU A 1 112 ? -4.033 -0.364 39.055 1.00 85.50 112 LEU A N 1
ATOM 918 C CA . LEU A 1 112 ? -4.667 -1.672 39.269 1.00 85.50 112 LEU A CA 1
ATOM 919 C C . LEU A 1 112 ? -4.913 -2.404 37.937 1.00 85.50 112 LEU A C 1
ATOM 921 O O . LEU A 1 112 ? -4.539 -3.566 37.808 1.00 85.50 112 LEU A O 1
ATOM 925 N N . LEU A 1 113 ? -5.411 -1.710 36.904 1.00 85.94 113 LEU A N 1
ATOM 926 C CA . LEU A 1 113 ? -5.574 -2.284 35.557 1.00 85.94 113 LEU A CA 1
ATOM 927 C C . LEU A 1 113 ? -4.247 -2.706 34.901 1.00 85.94 113 LEU A C 1
ATOM 929 O O . LEU A 1 113 ? -4.199 -3.702 34.182 1.00 85.94 113 LEU A O 1
ATOM 933 N N . LYS A 1 114 ? -3.157 -1.969 35.140 1.00 84.62 114 LYS A N 1
ATOM 934 C CA . LYS A 1 114 ? -1.796 -2.365 34.731 1.00 84.62 114 LYS A CA 1
ATOM 935 C C . LYS A 1 114 ? -1.313 -3.608 35.484 1.00 84.62 114 LYS A C 1
ATOM 937 O O . LYS A 1 114 ? -0.475 -4.352 34.977 1.00 84.62 114 LYS A O 1
ATOM 942 N N . GLU A 1 115 ? -1.820 -3.826 36.691 1.00 84.75 115 GLU A N 1
ATOM 943 C CA . GLU A 1 115 ? -1.414 -4.917 37.564 1.00 84.75 115 GLU A CA 1
ATOM 944 C C . GLU A 1 115 ? -2.154 -6.243 37.344 1.00 84.75 115 GLU A C 1
ATOM 946 O O . GLU A 1 115 ? -1.760 -7.242 37.953 1.00 84.75 115 GLU A O 1
ATOM 951 N N . GLU A 1 116 ? -3.120 -6.291 36.427 1.00 86.81 116 GLU A N 1
ATOM 952 C CA . GLU A 1 116 ? -3.774 -7.530 35.999 1.00 86.81 116 GLU A CA 1
ATOM 953 C C . GLU A 1 116 ? -2.833 -8.498 35.266 1.00 86.81 116 GLU A C 1
ATOM 955 O O . GLU A 1 116 ? -1.855 -8.103 34.622 1.00 86.81 116 GLU A O 1
ATOM 960 N N . ASN A 1 117 ? -3.145 -9.795 35.329 1.00 84.25 117 ASN A N 1
ATOM 961 C CA . ASN A 1 117 ? -2.312 -10.856 34.744 1.00 84.25 117 ASN A CA 1
ATOM 962 C C . ASN A 1 117 ? -2.215 -10.737 33.215 1.00 84.25 117 ASN A C 1
ATOM 964 O O . ASN A 1 117 ? -1.142 -10.911 32.633 1.00 84.25 117 ASN A O 1
ATOM 968 N N . GLU A 1 118 ? -3.324 -10.379 32.572 1.00 84.25 118 GLU A N 1
ATOM 969 C CA . GLU A 1 118 ? -3.444 -10.079 31.148 1.00 84.25 118 GLU A CA 1
ATOM 970 C C . GLU A 1 118 ? -2.519 -8.929 30.722 1.00 84.25 118 GLU A C 1
ATOM 972 O O . GLU A 1 118 ? -1.982 -8.966 29.617 1.00 84.25 118 GLU A O 1
ATOM 977 N N . CYS A 1 119 ? -2.291 -7.943 31.597 1.00 82.00 119 CYS A N 1
ATOM 978 C CA . CYS A 1 119 ? -1.410 -6.800 31.349 1.00 82.00 119 CYS A CA 1
ATOM 979 C C . CYS A 1 119 ? 0.062 -7.108 31.672 1.00 82.00 119 CYS A C 1
ATOM 981 O O . CYS A 1 119 ? 0.956 -6.699 30.930 1.00 82.00 119 CYS A O 1
ATOM 983 N N . LYS A 1 120 ? 0.320 -7.879 32.738 1.00 79.88 120 LYS A N 1
ATOM 984 C CA . LYS A 1 120 ? 1.662 -8.324 33.161 1.00 79.88 120 LYS A CA 1
ATOM 985 C C . LYS A 1 120 ? 2.260 -9.434 32.278 1.00 79.88 120 LYS A C 1
ATOM 987 O O . LYS A 1 120 ? 3.468 -9.648 32.314 1.00 79.88 120 LYS A O 1
ATOM 992 N N . GLY A 1 121 ? 1.453 -10.144 31.486 1.00 73.44 121 GLY A N 1
ATOM 993 C CA . GLY A 1 121 ? 1.866 -11.335 30.723 1.00 73.44 121 GLY A CA 1
ATOM 994 C C . GLY A 1 121 ? 2.791 -11.113 29.512 1.00 73.44 121 GLY A C 1
ATOM 995 O O . GLY A 1 121 ? 3.153 -12.085 28.843 1.00 73.44 121 GLY A O 1
ATOM 996 N N . PHE A 1 122 ? 3.169 -9.870 29.201 1.00 71.50 122 PHE A N 1
ATOM 997 C CA . PHE A 1 122 ? 4.001 -9.522 28.045 1.00 71.50 122 PHE A CA 1
ATOM 998 C C . PHE A 1 122 ? 5.487 -9.394 28.403 1.00 71.50 122 PHE A C 1
ATOM 1000 O O . PHE A 1 122 ? 5.858 -8.918 29.472 1.00 71.50 122 PHE A O 1
ATOM 1007 N N . LYS A 1 123 ? 6.365 -9.797 27.478 1.00 69.50 123 LYS A N 1
ATOM 1008 C CA . LYS A 1 123 ? 7.811 -9.537 27.587 1.00 69.50 123 LYS A CA 1
ATOM 1009 C C . LYS A 1 123 ? 8.117 -8.091 27.209 1.00 69.50 123 LYS A C 1
ATOM 1011 O O . LYS A 1 123 ? 7.469 -7.558 26.317 1.00 69.50 123 LYS A O 1
ATOM 1016 N N . GLU A 1 124 ? 9.191 -7.513 27.747 1.00 62.66 124 GLU A N 1
ATOM 1017 C CA . GLU A 1 124 ? 9.656 -6.163 27.372 1.00 62.66 124 GLU A CA 1
ATOM 1018 C C . GLU A 1 124 ? 9.815 -5.990 25.847 1.00 62.66 124 GLU A C 1
ATOM 1020 O O . GLU A 1 124 ? 9.414 -4.972 25.287 1.00 62.66 124 GLU A O 1
ATOM 1025 N N . ASP A 1 125 ? 10.298 -7.021 25.137 1.00 61.78 125 ASP A N 1
ATOM 1026 C CA . ASP A 1 125 ? 10.418 -7.002 23.670 1.00 61.78 125 ASP A CA 1
ATOM 1027 C C . ASP A 1 125 ? 9.062 -6.891 22.941 1.00 61.78 125 ASP A C 1
ATOM 1029 O O . ASP A 1 125 ? 9.013 -6.476 21.782 1.00 61.78 125 ASP A O 1
ATOM 1033 N N . GLN A 1 126 ? 7.961 -7.256 23.590 1.00 65.44 126 GLN A N 1
ATOM 1034 C CA . GLN A 1 126 ? 6.604 -7.188 23.047 1.00 65.44 126 GLN A CA 1
ATOM 1035 C C . GLN A 1 126 ? 5.924 -5.837 23.327 1.00 65.44 126 GLN A C 1
ATOM 1037 O O . GLN A 1 126 ? 4.902 -5.557 22.702 1.00 65.44 126 GLN A O 1
ATOM 1042 N N . GLY A 1 127 ? 6.518 -5.002 24.187 1.00 69.12 127 GLY A N 1
ATOM 1043 C CA . GLY A 1 127 ? 5.940 -3.769 24.718 1.00 69.12 127 GLY A CA 1
ATOM 1044 C C . GLY A 1 127 ? 5.491 -3.933 26.173 1.00 69.12 127 GLY A C 1
ATOM 1045 O O . GLY A 1 127 ? 5.145 -5.029 26.607 1.00 69.12 127 GLY A O 1
ATOM 1046 N N . ILE A 1 128 ? 5.501 -2.831 26.924 1.00 76.31 128 ILE A N 1
ATOM 1047 C CA . ILE A 1 128 ? 5.023 -2.769 28.311 1.00 76.31 128 ILE A CA 1
ATOM 1048 C C . ILE A 1 128 ? 3.663 -2.069 28.301 1.00 76.31 128 ILE A C 1
ATOM 1050 O O . ILE A 1 128 ? 3.557 -0.950 27.801 1.00 76.31 128 ILE A O 1
ATOM 1054 N N . ILE A 1 129 ? 2.638 -2.713 28.861 1.00 82.44 129 ILE A N 1
ATOM 1055 C CA . ILE A 1 129 ? 1.336 -2.077 29.085 1.00 82.44 129 ILE A CA 1
ATOM 1056 C C . ILE A 1 129 ? 1.443 -1.187 30.326 1.00 82.44 129 ILE A C 1
ATOM 1058 O O . ILE A 1 129 ? 1.857 -1.624 31.398 1.00 82.44 129 ILE A O 1
ATOM 1062 N N . ASP A 1 130 ? 1.104 0.087 30.159 1.00 83.88 130 ASP A N 1
ATOM 1063 C CA . ASP A 1 130 ? 1.213 1.118 31.183 1.00 83.88 130 ASP A CA 1
ATOM 1064 C C . ASP A 1 130 ? 0.183 2.233 30.935 1.00 83.88 130 ASP A C 1
ATOM 1066 O O . ASP A 1 130 ? 0.417 3.163 30.159 1.00 83.88 130 ASP A O 1
ATOM 1070 N N . PHE A 1 131 ? -0.998 2.121 31.548 1.00 82.94 131 PHE A N 1
ATOM 1071 C CA . PHE A 1 131 ? -2.100 3.070 31.335 1.00 82.94 131 PHE A CA 1
ATOM 1072 C C . PHE A 1 131 ? -1.917 4.412 32.066 1.00 82.94 131 PHE A C 1
ATOM 1074 O O . PHE A 1 131 ? -2.624 5.370 31.752 1.00 82.94 131 PHE A O 1
ATOM 1081 N N . THR A 1 132 ? -0.986 4.502 33.025 1.00 76.31 132 THR A N 1
ATOM 1082 C CA . THR A 1 132 ? -0.698 5.753 33.753 1.00 76.31 132 THR A CA 1
ATOM 1083 C C . THR A 1 132 ? 0.210 6.692 32.954 1.00 76.31 132 THR A C 1
ATOM 1085 O O . THR A 1 132 ? 0.252 7.893 33.217 1.00 76.31 132 THR A O 1
ATOM 1088 N N . LYS A 1 133 ? 0.916 6.182 31.935 1.00 71.00 133 LYS A N 1
ATOM 1089 C CA . LYS A 1 133 ? 1.724 7.007 31.033 1.00 71.00 133 LYS A CA 1
ATOM 1090 C C . LYS A 1 133 ? 0.844 7.731 30.019 1.00 71.00 133 LYS A C 1
ATOM 1092 O O . LYS A 1 133 ? 0.054 7.120 29.304 1.00 71.00 133 LYS A O 1
ATOM 1097 N N . HIS A 1 134 ? 1.044 9.039 29.898 1.00 58.72 134 HIS A N 1
ATOM 1098 C CA . HIS A 1 134 ? 0.464 9.818 28.809 1.00 58.72 134 HIS A CA 1
ATOM 1099 C C . HIS A 1 134 ? 1.152 9.470 27.481 1.00 58.72 134 HIS A C 1
ATOM 1101 O O . HIS A 1 134 ? 2.375 9.577 27.377 1.00 58.72 134 HIS A O 1
ATOM 1107 N N . ASP A 1 135 ? 0.366 9.139 26.451 1.00 52.09 135 ASP A N 1
ATOM 1108 C CA . ASP A 1 135 ? 0.827 9.002 25.060 1.00 52.09 135 ASP A CA 1
ATOM 1109 C C . ASP A 1 135 ? 1.212 10.375 24.474 1.00 52.09 135 ASP A C 1
ATOM 1111 O O . ASP A 1 135 ? 0.500 10.960 23.650 1.00 52.09 135 ASP A O 1
ATOM 1115 N N . ASN A 1 136 ? 2.329 10.926 24.936 1.00 47.12 136 ASN A N 1
ATOM 1116 C CA . ASN A 1 136 ? 2.797 12.238 24.526 1.00 47.12 136 ASN A CA 1
ATOM 1117 C C . ASN A 1 136 ? 3.524 12.123 23.175 1.00 47.12 136 ASN A C 1
ATOM 1119 O O . ASN A 1 136 ? 4.556 11.461 23.088 1.00 47.12 136 ASN A O 1
ATOM 1123 N N . LYS A 1 137 ? 2.997 12.758 22.116 1.00 44.16 137 LYS A N 1
ATOM 1124 C CA . LYS A 1 137 ? 3.492 12.608 20.726 1.00 44.16 137 LYS A CA 1
ATOM 1125 C C . LYS A 1 137 ? 4.973 12.983 20.532 1.00 44.16 137 LYS A C 1
ATOM 1127 O O . LYS A 1 137 ? 5.558 12.585 19.531 1.00 44.16 137 LYS A O 1
ATOM 1132 N N . ASN A 1 138 ? 5.557 13.720 21.480 1.00 39.31 138 ASN A N 1
ATOM 1133 C CA . ASN A 1 138 ? 6.890 14.321 21.396 1.00 39.31 138 ASN A CA 1
ATOM 1134 C C . ASN A 1 138 ? 7.929 13.652 22.327 1.00 39.31 138 ASN A C 1
ATOM 1136 O O . ASN A 1 138 ? 8.891 14.307 22.720 1.00 39.31 138 ASN A O 1
ATOM 1140 N N . ASN A 1 139 ? 7.727 12.400 22.755 1.00 38.25 139 ASN A N 1
ATOM 1141 C CA . ASN A 1 139 ? 8.641 11.705 23.671 1.00 38.25 139 ASN A CA 1
ATOM 1142 C C . ASN A 1 139 ? 8.858 10.243 23.238 1.00 38.25 139 ASN A C 1
ATOM 1144 O O . ASN A 1 139 ? 7.902 9.552 22.892 1.00 38.25 139 ASN A O 1
ATOM 1148 N N . ASP A 1 140 ? 10.099 9.755 23.303 1.00 41.00 140 ASP A N 1
ATOM 1149 C CA . ASP A 1 140 ? 10.511 8.425 22.819 1.00 41.00 140 ASP A CA 1
ATOM 1150 C C . ASP A 1 140 ? 9.948 7.247 23.639 1.00 41.00 140 ASP A C 1
ATOM 1152 O O . ASP A 1 140 ? 10.121 6.076 23.283 1.00 41.00 140 ASP A O 1
ATOM 1156 N N . GLN A 1 141 ? 9.242 7.528 24.738 1.00 44.94 141 GLN A N 1
ATOM 1157 C CA . GLN A 1 141 ? 8.531 6.517 25.517 1.00 44.94 141 GLN A CA 1
ATOM 1158 C C . GLN A 1 141 ? 7.286 6.013 24.772 1.00 44.94 141 GLN A C 1
ATOM 1160 O O . GLN A 1 141 ? 6.178 6.512 24.961 1.00 44.94 141 GLN A O 1
ATOM 1165 N N . LYS A 1 142 ? 7.483 4.970 23.957 1.00 62.12 142 LYS A N 1
ATOM 1166 C CA . LYS A 1 142 ? 6.434 4.195 23.273 1.00 62.12 142 LYS A CA 1
ATOM 1167 C C . LYS A 1 142 ? 5.396 3.682 24.291 1.00 62.12 142 LYS A C 1
ATOM 1169 O O . LYS A 1 142 ? 5.650 2.706 24.995 1.00 62.12 142 LYS A O 1
ATOM 1174 N N . GLY A 1 143 ? 4.265 4.383 24.396 1.00 69.31 143 GLY A N 1
ATOM 1175 C CA . GLY A 1 143 ? 3.173 4.091 25.332 1.00 69.31 143 GLY A CA 1
ATOM 1176 C C . GLY A 1 143 ? 2.288 2.909 24.921 1.00 69.31 143 GLY A C 1
ATOM 1177 O O . GLY A 1 143 ? 2.496 2.280 23.883 1.00 69.31 143 GLY A O 1
ATOM 1178 N N . THR A 1 144 ? 1.271 2.617 25.736 1.00 81.38 144 THR A N 1
ATOM 1179 C CA . THR A 1 144 ? 0.393 1.438 25.580 1.00 81.38 144 THR A CA 1
ATOM 1180 C C . THR A 1 144 ? -0.294 1.365 24.215 1.00 81.38 144 THR A C 1
ATOM 1182 O O . THR A 1 144 ? -0.460 0.277 23.667 1.00 81.38 144 THR A O 1
ATOM 1185 N N . PHE A 1 145 ? -0.671 2.513 23.646 1.00 83.44 145 PHE A N 1
ATOM 1186 C CA . PHE A 1 145 ? -1.374 2.591 22.362 1.00 83.44 145 PHE A CA 1
ATOM 1187 C C . PHE A 1 145 ? -0.444 2.962 21.192 1.00 83.44 145 PHE A C 1
ATOM 1189 O O . PHE A 1 145 ? -0.885 3.527 20.193 1.00 83.44 145 PHE A O 1
ATOM 1196 N N . TYR A 1 146 ? 0.859 2.683 21.312 1.00 75.69 146 TYR A N 1
ATOM 1197 C CA . TYR A 1 146 ? 1.843 2.956 20.263 1.00 75.69 146 TYR A CA 1
ATOM 1198 C C . TYR A 1 146 ? 1.799 1.914 19.126 1.00 75.69 146 TYR A C 1
ATOM 1200 O O . TYR A 1 146 ? 1.361 0.774 19.303 1.00 75.69 146 TYR A O 1
ATOM 1208 N N . ARG A 1 147 ? 2.285 2.289 17.933 1.00 76.75 147 ARG A N 1
ATOM 1209 C CA . ARG A 1 147 ? 2.357 1.384 16.771 1.00 76.75 147 ARG A CA 1
ATOM 1210 C C . ARG A 1 147 ? 3.282 0.190 17.044 1.00 76.75 147 ARG A C 1
ATOM 1212 O O . ARG A 1 147 ? 4.250 0.284 17.794 1.00 76.75 147 ARG A O 1
ATOM 1219 N N . SER A 1 148 ? 3.029 -0.951 16.404 1.00 84.81 148 SER A N 1
ATOM 1220 C CA . SER A 1 148 ? 3.855 -2.144 16.632 1.00 84.81 148 SER A CA 1
ATOM 1221 C C . SER A 1 148 ? 5.275 -1.961 16.084 1.00 84.81 148 SER A C 1
ATOM 1223 O O . SER A 1 148 ? 5.425 -1.565 14.931 1.00 84.81 148 SER A O 1
ATOM 1225 N N . LYS A 1 149 ? 6.312 -2.377 16.833 1.00 85.69 149 LYS A N 1
ATOM 1226 C CA . LYS A 1 149 ? 7.722 -2.326 16.377 1.00 85.69 149 LYS A CA 1
ATOM 1227 C C . LYS A 1 149 ? 8.001 -3.068 15.061 1.00 85.69 149 LYS A C 1
ATOM 1229 O O . LYS A 1 149 ? 9.009 -2.849 14.403 1.00 85.69 149 LYS A O 1
ATOM 1234 N N . TYR A 1 150 ? 7.111 -3.981 14.670 1.00 88.50 150 TYR A N 1
ATOM 1235 C CA . TYR A 1 150 ? 7.203 -4.714 13.404 1.00 88.50 150 TYR A CA 1
ATOM 1236 C C . TYR A 1 150 ? 6.677 -3.913 12.196 1.00 88.50 150 TYR A C 1
ATOM 1238 O O . TYR A 1 150 ? 6.965 -4.305 11.068 1.00 88.50 150 TYR A O 1
ATOM 1246 N N . CYS A 1 151 ? 5.949 -2.819 12.446 1.00 88.88 151 CYS A N 1
ATOM 1247 C CA . CYS A 1 151 ? 5.413 -1.860 11.474 1.00 88.88 151 CYS A CA 1
ATOM 1248 C C . CYS A 1 151 ? 6.274 -0.595 11.336 1.00 88.88 151 CYS A C 1
ATOM 1250 O O . CYS A 1 151 ? 5.884 0.334 10.636 1.00 88.88 151 CYS A O 1
ATOM 1252 N N . GLU A 1 152 ? 7.417 -0.524 12.019 1.00 88.25 152 GLU A N 1
ATOM 1253 C CA . GLU A 1 152 ? 8.353 0.588 11.860 1.00 88.25 152 GLU A CA 1
ATOM 1254 C C . GLU A 1 152 ? 8.936 0.600 10.435 1.00 88.25 152 GLU A C 1
ATOM 1256 O O . GLU A 1 152 ? 8.940 -0.414 9.726 1.00 88.25 152 GLU A O 1
ATOM 1261 N N . GLU A 1 153 ? 9.363 1.779 9.986 1.00 90.69 153 GLU A N 1
ATOM 1262 C CA . GLU A 1 153 ? 9.947 1.974 8.659 1.00 90.69 153 GLU A CA 1
ATOM 1263 C C . GLU A 1 153 ? 11.286 1.215 8.538 1.00 90.69 153 GLU A C 1
ATOM 1265 O O . GLU A 1 153 ? 11.930 0.922 9.546 1.00 90.69 153 GLU A O 1
ATOM 1270 N N . CYS A 1 154 ? 11.758 0.910 7.323 1.00 91.56 154 CYS A N 1
ATOM 1271 C CA . CYS A 1 154 ? 13.080 0.281 7.186 1.00 91.56 154 CYS A CA 1
ATOM 1272 C C . CYS A 1 154 ? 14.202 1.191 7.735 1.00 91.56 154 CYS A C 1
ATOM 1274 O O . CYS A 1 154 ? 14.132 2.413 7.540 1.00 91.56 154 CYS A O 1
ATOM 1276 N N . PRO A 1 155 ? 15.275 0.617 8.314 1.00 92.12 155 PRO A N 1
ATOM 1277 C CA . PRO A 1 155 ? 16.528 1.325 8.571 1.00 92.12 155 PRO A CA 1
ATOM 1278 C C . PRO A 1 155 ? 17.106 1.978 7.313 1.00 92.12 155 PRO A C 1
ATOM 1280 O O . PRO A 1 155 ? 16.841 1.534 6.192 1.00 92.12 155 PRO A O 1
ATOM 1283 N N . GLN A 1 156 ? 17.936 3.011 7.483 1.00 90.75 156 GLN A N 1
ATOM 1284 C CA . GLN A 1 156 ? 18.430 3.814 6.354 1.00 90.75 156 GLN A CA 1
ATOM 1285 C C . GLN A 1 156 ? 19.237 2.997 5.334 1.00 90.75 156 GLN A C 1
ATOM 1287 O O . GLN A 1 156 ? 19.080 3.191 4.125 1.00 90.75 156 GLN A O 1
ATOM 1292 N N . CYS A 1 157 ? 20.024 2.030 5.813 1.00 90.56 157 CYS A N 1
ATOM 1293 C CA . CYS A 1 157 ? 20.796 1.102 4.983 1.00 90.56 157 CYS A CA 1
ATOM 1294 C C . CYS A 1 157 ? 20.111 -0.261 4.755 1.00 90.56 157 CYS A C 1
ATOM 1296 O O . CYS A 1 157 ? 20.680 -1.137 4.101 1.00 90.56 157 CYS A O 1
ATOM 1298 N N . GLY A 1 158 ? 18.909 -0.461 5.303 1.00 90.88 158 GLY A N 1
ATOM 1299 C CA . GLY A 1 158 ? 18.288 -1.779 5.411 1.00 90.88 158 GLY A CA 1
ATOM 1300 C C . GLY A 1 158 ? 18.999 -2.706 6.408 1.00 90.88 158 GLY A C 1
ATOM 1301 O O . GLY A 1 158 ? 19.866 -2.286 7.177 1.00 90.88 158 GLY A O 1
ATOM 1302 N N . VAL A 1 159 ? 18.626 -3.987 6.384 1.00 90.75 159 VAL A N 1
ATOM 1303 C CA . VAL A 1 159 ? 19.082 -5.026 7.324 1.00 90.75 159 VAL A CA 1
ATOM 1304 C C . VAL A 1 159 ? 19.774 -6.197 6.629 1.00 90.75 159 VAL A C 1
ATOM 1306 O O . VAL A 1 159 ? 19.526 -6.494 5.460 1.00 90.75 159 VAL A O 1
ATOM 1309 N N . GLU A 1 160 ? 20.599 -6.917 7.379 1.00 88.69 160 GLU A N 1
ATOM 1310 C CA . GLU A 1 160 ? 21.182 -8.204 6.999 1.00 88.69 160 GLU A CA 1
ATOM 1311 C C . GLU A 1 160 ? 21.119 -9.212 8.155 1.00 88.69 160 GLU A C 1
ATOM 1313 O O . GLU A 1 160 ? 20.758 -8.879 9.287 1.00 88.69 160 GLU A O 1
ATOM 1318 N N . LYS A 1 161 ? 21.428 -10.481 7.877 1.00 86.38 161 LYS A N 1
ATOM 1319 C CA . LYS A 1 161 ? 21.470 -11.511 8.921 1.00 86.38 161 LYS A CA 1
ATOM 1320 C C . LYS A 1 161 ? 22.736 -11.336 9.757 1.00 86.38 161 LYS A C 1
ATOM 1322 O O . LYS A 1 161 ? 23.831 -11.259 9.210 1.00 86.38 161 LYS A O 1
ATOM 1327 N N . GLY A 1 162 ? 22.589 -11.315 11.079 1.00 78.75 162 GLY A N 1
ATOM 1328 C CA . GLY A 1 162 ? 23.721 -11.362 12.000 1.00 78.75 162 GLY A CA 1
ATOM 1329 C C . GLY A 1 162 ? 24.465 -12.699 11.934 1.00 78.75 162 GLY A C 1
ATOM 1330 O O . GLY A 1 162 ? 23.937 -13.694 11.437 1.00 78.75 162 GLY A O 1
ATOM 1331 N N . ASN A 1 163 ? 25.680 -12.732 12.487 1.00 72.31 163 ASN A N 1
ATOM 1332 C CA . ASN A 1 163 ? 26.635 -13.848 12.374 1.00 72.31 163 ASN A CA 1
ATOM 1333 C C . ASN A 1 163 ? 26.052 -15.221 12.775 1.00 72.31 163 ASN A C 1
ATOM 1335 O O . ASN A 1 163 ? 26.436 -16.245 12.222 1.00 72.31 163 ASN A O 1
ATOM 1339 N N . ASN A 1 164 ? 25.078 -15.240 13.691 1.00 69.00 164 ASN A N 1
ATOM 1340 C CA . ASN A 1 164 ? 24.396 -16.451 14.164 1.00 69.00 164 ASN A CA 1
ATOM 1341 C C . ASN A 1 164 ? 23.280 -16.948 13.211 1.00 69.00 164 ASN A C 1
ATOM 1343 O O . ASN A 1 164 ? 22.502 -17.832 13.577 1.00 69.00 164 ASN A O 1
ATOM 1347 N N . GLY A 1 165 ? 23.114 -16.326 12.036 1.00 65.69 165 GLY A N 1
ATOM 1348 C CA . GLY A 1 165 ? 22.132 -16.641 10.984 1.00 65.69 165 GLY A CA 1
ATOM 1349 C C . GLY A 1 165 ? 20.654 -16.425 11.348 1.00 65.69 165 GLY A C 1
ATOM 1350 O O . GLY A 1 165 ? 19.781 -16.479 10.478 1.00 65.69 165 GLY A O 1
ATOM 1351 N N . ASN A 1 166 ? 20.360 -16.200 12.630 1.00 68.75 166 ASN A N 1
ATOM 1352 C CA . ASN A 1 166 ? 19.021 -16.282 13.202 1.00 68.75 166 ASN A CA 1
ATOM 1353 C C . ASN A 1 166 ? 18.348 -14.936 13.479 1.00 68.75 166 ASN A C 1
ATOM 1355 O O . ASN A 1 166 ? 17.118 -14.902 13.572 1.00 68.75 166 ASN A O 1
ATOM 1359 N N . GLU A 1 167 ? 19.128 -13.871 13.599 1.00 81.06 167 GLU A N 1
ATOM 1360 C CA . GLU A 1 167 ? 18.678 -12.528 13.956 1.00 81.06 167 GLU A CA 1
ATOM 1361 C C . GLU A 1 167 ? 19.028 -11.553 12.834 1.00 81.06 167 GLU A C 1
ATOM 1363 O O . GLU A 1 167 ? 19.948 -11.795 12.048 1.00 81.06 167 GLU A O 1
ATOM 1368 N N . TRP A 1 168 ? 18.267 -10.468 12.745 1.00 86.94 168 TRP A N 1
ATOM 1369 C CA . TRP A 1 168 ? 18.507 -9.387 11.797 1.00 86.94 168 TRP A CA 1
ATOM 1370 C C . TRP A 1 168 ? 19.214 -8.244 12.517 1.00 86.94 168 TRP A C 1
ATOM 1372 O O . TRP A 1 168 ? 18.820 -7.895 13.629 1.00 86.94 168 TRP A O 1
ATOM 1382 N N . LYS A 1 169 ? 20.224 -7.670 11.869 1.00 88.00 169 LYS A N 1
ATOM 1383 C CA . LYS A 1 169 ? 20.924 -6.455 12.292 1.00 88.00 169 LYS A CA 1
ATOM 1384 C C . LYS A 1 169 ? 20.892 -5.439 11.157 1.00 88.00 169 LYS A C 1
ATOM 1386 O O . LYS A 1 169 ? 20.776 -5.828 9.992 1.00 88.00 169 LYS A O 1
ATOM 1391 N N . ASP A 1 170 ? 21.040 -4.167 11.476 1.00 88.56 170 ASP A N 1
ATOM 1392 C CA . ASP A 1 170 ? 21.151 -3.126 10.460 1.00 88.56 170 ASP A CA 1
ATOM 1393 C C . ASP A 1 170 ? 22.487 -3.293 9.708 1.00 88.56 170 ASP A C 1
ATOM 1395 O O . ASP A 1 170 ? 23.479 -3.784 10.263 1.00 88.56 170 ASP A O 1
ATOM 1399 N N . LYS A 1 171 ? 22.510 -2.977 8.405 1.00 82.88 171 LYS A N 1
ATOM 1400 C CA . LYS A 1 171 ? 23.718 -3.187 7.580 1.00 82.88 171 LYS A CA 1
ATOM 1401 C C . LYS A 1 171 ? 24.857 -2.252 7.966 1.00 82.88 171 LYS A C 1
ATOM 1403 O O . LYS A 1 171 ? 26.018 -2.646 7.911 1.00 82.88 171 LYS A O 1
ATOM 1408 N N . ASP A 1 172 ? 24.514 -1.015 8.313 1.00 75.56 172 ASP A N 1
ATOM 1409 C CA . ASP A 1 172 ? 25.466 0.016 8.698 1.00 75.56 172 ASP A CA 1
ATOM 1410 C C . ASP A 1 172 ? 24.769 1.083 9.554 1.00 75.56 172 ASP A C 1
ATOM 1412 O O . ASP A 1 172 ? 23.775 1.667 9.122 1.00 75.56 172 ASP A O 1
ATOM 1416 N N . GLU A 1 173 ? 25.289 1.335 10.755 1.00 62.38 173 GLU A N 1
ATOM 1417 C CA . GLU A 1 173 ? 24.819 2.400 11.656 1.00 62.38 173 GLU A CA 1
ATOM 1418 C C . GLU A 1 173 ? 25.498 3.751 11.350 1.00 62.38 173 GLU A C 1
ATOM 1420 O O . GLU A 1 173 ? 25.018 4.793 11.787 1.00 62.38 173 GLU A O 1
ATOM 1425 N N . SER A 1 174 ? 26.586 3.762 10.563 1.00 62.97 174 SER A N 1
ATOM 1426 C CA . SER A 1 174 ? 27.325 4.989 10.206 1.00 62.97 174 SER A CA 1
ATOM 1427 C C . SER A 1 174 ? 26.693 5.800 9.066 1.00 62.97 174 SER A C 1
ATOM 1429 O O . SER A 1 174 ? 27.079 6.943 8.835 1.00 62.97 174 SER A O 1
ATOM 1431 N N . GLY A 1 175 ? 25.726 5.221 8.346 1.00 59.94 175 GLY A N 1
ATOM 1432 C CA . GLY A 1 175 ? 25.022 5.867 7.233 1.00 59.94 175 GLY A CA 1
ATOM 1433 C C . GLY A 1 175 ? 25.674 5.723 5.850 1.00 59.94 175 GLY A C 1
ATOM 1434 O O . GLY A 1 175 ? 25.016 6.020 4.857 1.00 59.94 175 GLY A O 1
ATOM 1435 N N . GLU A 1 176 ? 26.902 5.200 5.733 1.00 70.50 176 GLU A N 1
ATOM 1436 C CA . GLU A 1 176 ? 27.575 5.018 4.426 1.00 70.50 176 GLU A CA 1
ATOM 1437 C C . GLU A 1 176 ? 26.987 3.876 3.558 1.00 70.50 176 GLU A C 1
ATOM 1439 O O . GLU A 1 176 ? 27.331 3.738 2.385 1.00 70.50 176 GLU A O 1
ATOM 1444 N N . CYS A 1 177 ? 26.072 3.071 4.114 1.00 79.25 177 CYS A N 1
ATOM 1445 C CA . CYS A 1 177 ? 25.219 2.086 3.431 1.00 79.25 177 CYS A CA 1
ATOM 1446 C C . CYS A 1 177 ? 25.896 1.244 2.328 1.00 79.25 177 CYS A C 1
ATOM 1448 O O . CYS A 1 177 ? 25.688 1.443 1.125 1.00 79.25 177 CYS A O 1
ATOM 1450 N N . LYS A 1 178 ? 26.662 0.236 2.751 1.00 73.56 178 LYS A N 1
ATOM 1451 C CA . LYS A 1 178 ? 27.385 -0.699 1.873 1.00 73.56 178 LYS A CA 1
ATOM 1452 C C . LYS A 1 178 ? 26.440 -1.559 1.008 1.00 73.56 178 LYS A C 1
ATOM 1454 O O . LYS A 1 178 ? 25.443 -2.088 1.497 1.00 73.56 178 LYS A O 1
ATOM 1459 N N . GLY A 1 179 ? 26.803 -1.726 -0.269 1.00 68.81 179 GLY A N 1
ATOM 1460 C CA . GLY A 1 179 ? 26.034 -2.464 -1.289 1.00 68.81 179 GLY A CA 1
ATOM 1461 C C . GLY A 1 179 ? 24.835 -1.696 -1.862 1.00 68.81 179 GLY A C 1
ATOM 1462 O O . GLY A 1 179 ? 24.404 -0.693 -1.290 1.00 68.81 179 GLY A O 1
ATOM 1463 N N . GLY A 1 180 ? 24.313 -2.161 -2.999 1.00 72.25 180 GLY A N 1
ATOM 1464 C CA . GLY A 1 180 ? 23.165 -1.596 -3.707 1.00 72.25 180 GLY A CA 1
ATOM 1465 C C . GLY A 1 180 ? 23.506 -0.321 -4.482 1.00 72.25 180 GLY A C 1
ATOM 1466 O O . GLY A 1 180 ? 23.961 0.682 -3.908 1.00 72.25 180 GLY A O 1
ATOM 1467 N N . LYS A 1 181 ? 23.241 -0.343 -5.791 1.00 78.38 181 LYS A N 1
ATOM 1468 C CA . LYS A 1 181 ? 23.537 0.755 -6.718 1.00 78.38 181 LYS A CA 1
ATOM 1469 C C . LYS A 1 181 ? 22.270 1.473 -7.186 1.00 78.38 181 LYS A C 1
ATOM 1471 O O . LYS A 1 181 ? 21.282 0.868 -7.601 1.00 78.38 181 LYS A O 1
ATOM 1476 N N . ARG A 1 182 ? 22.318 2.804 -7.128 1.00 83.88 182 ARG A N 1
ATOM 1477 C CA . ARG A 1 182 ? 21.357 3.690 -7.792 1.00 83.88 182 ARG A CA 1
ATOM 1478 C C . ARG A 1 182 ? 21.834 3.875 -9.235 1.00 83.88 182 ARG A C 1
ATOM 1480 O O . ARG A 1 182 ? 22.999 4.202 -9.445 1.00 83.88 182 ARG A O 1
ATOM 1487 N N . TYR A 1 183 ? 20.967 3.621 -10.208 1.00 84.81 183 TYR A N 1
ATOM 1488 C CA . TYR A 1 183 ? 21.296 3.679 -11.631 1.00 84.81 183 TYR A CA 1
ATOM 1489 C C . TYR A 1 183 ? 20.899 5.043 -12.187 1.00 84.81 183 TYR A C 1
ATOM 1491 O O . TYR A 1 183 ? 19.731 5.430 -12.157 1.00 84.81 183 TYR A O 1
ATOM 1499 N N . GLU A 1 184 ? 21.888 5.779 -12.682 1.00 85.88 184 GLU A N 1
ATOM 1500 C CA . GLU A 1 184 ? 21.689 7.093 -13.288 1.00 85.88 184 GLU A CA 1
ATOM 1501 C C . GLU A 1 184 ? 21.427 6.896 -14.780 1.00 85.88 184 GLU A C 1
ATOM 1503 O O . GLU A 1 184 ? 22.332 6.606 -15.559 1.00 85.88 184 GLU A O 1
ATOM 1508 N N . ILE A 1 185 ? 20.148 6.945 -15.151 1.00 86.56 185 ILE A N 1
ATOM 1509 C CA . ILE A 1 185 ? 19.693 6.667 -16.513 1.00 86.56 185 ILE A CA 1
ATOM 1510 C C . ILE A 1 185 ? 19.940 7.900 -17.403 1.00 86.56 185 ILE A C 1
ATOM 1512 O O . ILE A 1 185 ? 19.534 8.994 -17.003 1.00 86.56 185 ILE A O 1
ATOM 1516 N N . PRO A 1 186 ? 20.566 7.752 -18.589 1.00 87.00 186 PRO A N 1
ATOM 1517 C CA . PRO A 1 186 ? 20.752 8.850 -19.538 1.00 87.00 186 PRO A CA 1
ATOM 1518 C C . PRO A 1 186 ? 19.447 9.561 -19.932 1.00 87.00 186 PRO A C 1
ATOM 1520 O O . PRO A 1 186 ? 18.375 8.956 -20.002 1.00 87.00 186 PRO A O 1
ATOM 1523 N N . GLU A 1 187 ? 19.536 10.865 -20.210 1.00 83.31 187 GLU A N 1
ATOM 1524 C CA . GLU A 1 187 ? 18.364 11.713 -20.486 1.00 83.31 187 GLU A CA 1
ATOM 1525 C C . GLU A 1 187 ? 17.596 11.309 -21.760 1.00 83.31 187 GLU A C 1
ATOM 1527 O O . GLU A 1 187 ? 16.394 11.561 -21.863 1.00 83.31 187 GLU A O 1
ATOM 1532 N N . ASP A 1 188 ? 18.271 10.664 -22.717 1.00 86.69 188 ASP A N 1
ATOM 1533 C CA . ASP A 1 188 ? 17.714 10.192 -23.987 1.00 86.69 188 ASP A CA 1
ATOM 1534 C C . ASP A 1 188 ? 17.146 8.758 -23.930 1.00 86.69 188 ASP A C 1
ATOM 1536 O O . ASP A 1 188 ? 16.485 8.316 -24.879 1.00 86.69 188 ASP A O 1
ATOM 1540 N N . THR A 1 189 ? 17.343 8.024 -22.826 1.00 90.00 189 THR A N 1
ATOM 1541 C CA . THR A 1 189 ? 16.811 6.662 -22.674 1.00 90.00 189 THR A CA 1
ATOM 1542 C C . THR A 1 189 ? 15.279 6.673 -22.665 1.00 90.00 189 THR A C 1
ATOM 1544 O O . THR A 1 189 ? 14.629 7.438 -21.952 1.00 90.00 189 THR A O 1
ATOM 1547 N N . LYS A 1 190 ? 14.664 5.778 -23.445 1.00 92.56 190 LYS A N 1
ATOM 1548 C CA . LYS A 1 190 ? 13.206 5.725 -23.629 1.00 92.56 190 LYS A CA 1
ATOM 1549 C C . LYS A 1 190 ? 12.487 5.176 -22.390 1.00 92.56 190 LYS A C 1
ATOM 1551 O O . LYS A 1 190 ? 12.860 4.133 -21.855 1.00 92.56 190 LYS A O 1
ATOM 1556 N N . TYR A 1 191 ? 11.398 5.837 -21.998 1.00 93.81 191 TYR A N 1
ATOM 1557 C CA . TYR A 1 191 ? 10.534 5.446 -20.880 1.00 93.81 191 TYR A CA 1
ATOM 1558 C C . TYR A 1 191 ? 9.046 5.502 -21.247 1.00 93.81 191 TYR A C 1
ATOM 1560 O O . TYR A 1 191 ? 8.629 6.258 -22.123 1.00 93.81 191 TYR A O 1
ATOM 1568 N N . ASN A 1 192 ? 8.238 4.731 -20.517 1.00 94.38 192 ASN A N 1
ATOM 1569 C CA . ASN A 1 192 ? 6.798 4.957 -20.394 1.00 94.38 192 ASN A CA 1
ATOM 1570 C C . ASN A 1 192 ? 6.544 5.823 -19.147 1.00 94.38 192 ASN A C 1
ATOM 1572 O O . ASN A 1 192 ? 7.257 5.685 -18.151 1.00 94.38 192 ASN A O 1
ATOM 1576 N N . VAL A 1 193 ? 5.516 6.674 -19.165 1.00 92.88 193 VAL A N 1
ATOM 1577 C CA . VAL A 1 193 ? 5.063 7.418 -17.976 1.00 92.88 193 VAL A CA 1
ATOM 1578 C C . VAL A 1 193 ? 3.882 6.689 -17.348 1.00 92.88 193 VAL A C 1
ATOM 1580 O O . VAL A 1 193 ? 2.921 6.367 -18.041 1.00 92.88 193 VAL A O 1
ATOM 1583 N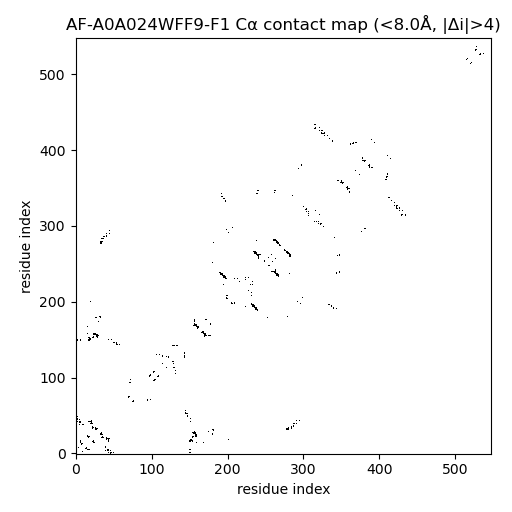 N . ILE A 1 194 ? 3.932 6.464 -16.035 1.00 94.06 194 ILE A N 1
ATOM 1584 C CA . ILE A 1 194 ? 2.826 5.901 -15.255 1.00 94.06 194 ILE A CA 1
ATOM 1585 C C . ILE A 1 194 ? 2.434 6.938 -14.182 1.00 94.06 194 ILE A C 1
ATOM 1587 O O . ILE A 1 194 ? 3.152 7.098 -13.191 1.00 94.06 194 ILE A O 1
ATOM 1591 N N . PRO A 1 195 ? 1.343 7.704 -14.389 1.00 90.69 195 PRO A N 1
ATOM 1592 C CA . PRO A 1 195 ? 1.006 8.865 -13.563 1.00 90.69 195 PRO A CA 1
ATOM 1593 C C . PRO A 1 195 ? 0.099 8.471 -12.388 1.00 90.69 195 PRO A C 1
ATOM 1595 O O . PRO A 1 195 ? -1.126 8.627 -12.437 1.00 90.69 195 PRO A O 1
ATOM 1598 N N . VAL A 1 196 ? 0.710 7.934 -11.332 1.00 92.06 196 VAL A N 1
ATOM 1599 C CA . VAL A 1 196 ? 0.021 7.313 -10.193 1.00 92.06 196 VAL A CA 1
ATOM 1600 C C . VAL A 1 196 ? -0.640 8.359 -9.292 1.00 92.06 196 VAL A C 1
ATOM 1602 O O . VAL A 1 196 ? 0.035 9.233 -8.748 1.00 92.06 196 VAL A O 1
ATOM 1605 N N . LEU A 1 197 ? -1.952 8.228 -9.078 1.00 91.50 197 LEU A N 1
ATOM 1606 C CA . LEU A 1 197 ? -2.679 8.889 -7.996 1.00 91.50 197 LEU A CA 1
ATOM 1607 C C . LEU A 1 197 ? -2.236 8.271 -6.661 1.00 91.50 197 LEU A C 1
ATOM 1609 O O . LEU A 1 197 ? -2.476 7.087 -6.410 1.00 91.50 197 LEU A O 1
ATOM 1613 N N . SER A 1 198 ? -1.558 9.065 -5.837 1.00 88.69 198 SER A N 1
ATOM 1614 C CA . SER A 1 198 ? -0.921 8.655 -4.588 1.00 88.69 198 SER A CA 1
ATOM 1615 C C . SER A 1 198 ? -1.592 9.316 -3.393 1.00 88.69 198 SER A C 1
ATOM 1617 O O . SER A 1 198 ? -1.556 10.536 -3.232 1.00 88.69 198 SER A O 1
ATOM 1619 N N . PHE A 1 199 ? -2.161 8.495 -2.515 1.00 88.31 199 PHE A N 1
ATOM 1620 C CA . PHE A 1 199 ? -2.671 8.935 -1.219 1.00 88.31 199 PHE A CA 1
ATOM 1621 C C . PHE A 1 199 ? -1.670 8.680 -0.075 1.00 88.31 199 PHE A C 1
ATOM 1623 O O . PHE A 1 199 ? -2.007 8.847 1.092 1.00 88.31 199 PHE A O 1
ATOM 1630 N N . GLY A 1 200 ? -0.418 8.339 -0.405 1.00 84.12 200 GLY A N 1
ATOM 1631 C CA . GLY A 1 200 ? 0.605 7.964 0.570 1.00 84.12 200 GLY A CA 1
ATOM 1632 C C . GLY A 1 200 ? 0.514 6.506 1.015 1.00 84.12 200 GLY A C 1
ATOM 1633 O O . GLY A 1 200 ? -0.109 5.680 0.350 1.00 84.12 200 GLY A O 1
ATOM 1634 N N . ASP A 1 201 ? 1.178 6.195 2.129 1.00 77.75 201 ASP A N 1
ATOM 1635 C CA . ASP A 1 201 ? 1.336 4.818 2.631 1.00 77.75 201 ASP A CA 1
ATOM 1636 C C . ASP A 1 201 ? 0.744 4.611 4.042 1.00 77.75 201 ASP A C 1
ATOM 1638 O O . ASP A 1 201 ? 0.527 3.478 4.468 1.00 77.75 201 ASP A O 1
ATOM 1642 N N . LYS A 1 202 ? 0.440 5.697 4.769 1.00 79.00 202 LYS A N 1
ATOM 1643 C CA . LYS A 1 202 ? -0.081 5.677 6.151 1.00 79.00 202 LYS A CA 1
ATOM 1644 C C . LYS A 1 202 ? -1.582 5.975 6.165 1.00 79.00 202 LYS A C 1
ATOM 1646 O O . LYS A 1 202 ? -2.033 6.870 5.456 1.00 79.00 202 LYS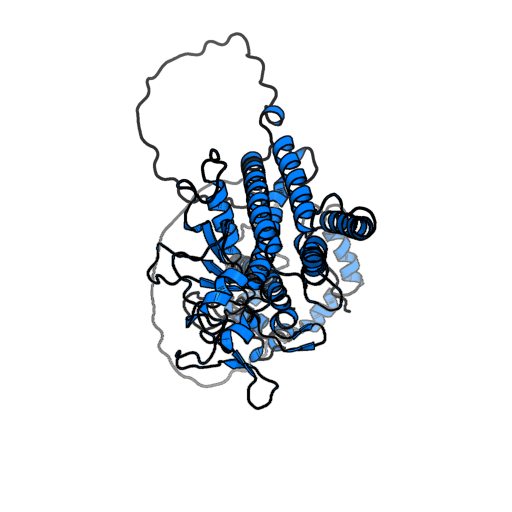 A O 1
ATOM 1651 N N . ARG A 1 203 ? -2.368 5.262 6.987 1.00 76.38 203 ARG A N 1
ATOM 1652 C CA . ARG A 1 203 ? -3.850 5.293 6.939 1.00 76.38 203 ARG A CA 1
ATOM 1653 C C . ARG A 1 203 ? -4.444 6.707 6.999 1.00 76.38 203 ARG A C 1
ATOM 1655 O O . ARG A 1 203 ? -5.298 7.041 6.183 1.00 76.38 203 ARG A O 1
ATOM 1662 N N . ASP A 1 204 ? -3.984 7.534 7.935 1.00 79.00 204 ASP A N 1
ATOM 1663 C CA . ASP A 1 204 ? -4.489 8.905 8.092 1.00 79.00 204 ASP A CA 1
ATOM 1664 C C . ASP A 1 204 ? -4.094 9.817 6.923 1.00 79.00 204 ASP A C 1
ATOM 1666 O O . ASP A 1 204 ? -4.883 10.672 6.520 1.00 79.00 204 ASP A O 1
ATOM 1670 N N . GLU A 1 205 ? -2.914 9.599 6.327 1.00 84.06 205 GLU A N 1
ATOM 1671 C CA . GLU A 1 205 ? -2.500 10.281 5.095 1.00 84.06 205 GLU A CA 1
ATOM 1672 C C . GLU A 1 205 ? -3.446 9.906 3.947 1.00 84.06 205 GLU A C 1
ATOM 1674 O O . GLU A 1 205 ? -3.957 10.794 3.265 1.00 84.06 205 GLU A O 1
ATOM 1679 N N . ILE A 1 206 ? -3.767 8.611 3.811 1.00 86.50 206 ILE A N 1
ATOM 1680 C CA . ILE A 1 206 ? -4.676 8.098 2.780 1.00 86.50 206 ILE A CA 1
ATOM 1681 C C . ILE A 1 206 ? -6.075 8.698 2.946 1.00 86.50 206 ILE A C 1
ATOM 1683 O O . ILE A 1 206 ? -6.632 9.263 2.002 1.00 86.50 206 ILE A O 1
ATOM 1687 N N . LYS A 1 207 ? -6.629 8.646 4.162 1.00 86.31 207 LYS A N 1
ATOM 1688 C CA . LYS A 1 207 ? -7.943 9.217 4.486 1.00 86.31 207 LYS A CA 1
ATOM 1689 C C . LYS A 1 207 ? -7.995 10.727 4.211 1.00 86.31 207 LYS A C 1
ATOM 1691 O O . LYS A 1 207 ? -8.973 11.199 3.629 1.00 86.31 207 LYS A O 1
ATOM 1696 N N . SER A 1 208 ? -6.953 11.465 4.599 1.00 88.69 208 SER A N 1
ATOM 1697 C CA . SER A 1 208 ? -6.837 12.912 4.375 1.00 88.69 208 SER A CA 1
ATOM 1698 C C . SER A 1 208 ? -6.742 13.254 2.884 1.00 88.69 208 SER A C 1
ATOM 1700 O O . SER A 1 208 ? -7.543 14.037 2.372 1.00 88.69 208 SER A O 1
ATOM 1702 N N . LYS A 1 209 ? -5.860 12.581 2.136 1.00 90.38 209 LYS A N 1
ATOM 1703 C CA . LYS A 1 209 ? -5.668 12.806 0.695 1.00 90.38 209 LYS A CA 1
ATOM 1704 C C . LYS A 1 209 ? -6.864 12.379 -0.162 1.00 90.38 209 LYS A C 1
ATOM 1706 O O . LYS A 1 209 ? -7.146 13.038 -1.161 1.00 90.38 209 LYS A O 1
ATOM 1711 N N . ILE A 1 210 ? -7.636 11.370 0.256 1.00 90.19 210 ILE A N 1
ATOM 1712 C CA . ILE A 1 210 ? -8.967 11.069 -0.309 1.00 90.19 210 ILE A CA 1
ATOM 1713 C C . ILE A 1 210 ? -9.954 12.231 -0.064 1.00 90.19 210 ILE A C 1
ATOM 1715 O O . ILE A 1 210 ? -10.862 12.455 -0.865 1.00 90.19 210 ILE A O 1
ATOM 1719 N N . GLY A 1 211 ? -9.801 12.991 1.023 1.00 87.19 211 GLY A N 1
ATOM 1720 C CA . GLY A 1 211 ? -10.493 14.265 1.244 1.00 87.19 211 GLY A CA 1
ATOM 1721 C C . GLY A 1 211 ? -10.085 15.326 0.218 1.00 87.19 211 GLY A C 1
ATOM 1722 O O . GLY A 1 211 ? -10.940 15.806 -0.527 1.00 87.19 211 GLY A O 1
ATOM 1723 N N . THR A 1 212 ? -8.783 15.620 0.117 1.00 88.50 212 THR A N 1
ATOM 1724 C CA . THR A 1 212 ? -8.209 16.587 -0.841 1.00 88.50 212 THR A CA 1
ATOM 1725 C C . THR A 1 212 ? -8.627 16.291 -2.283 1.00 88.50 212 THR A C 1
ATOM 1727 O O . THR A 1 212 ? -9.099 17.183 -2.988 1.00 88.50 212 THR A O 1
ATOM 1730 N N . PHE A 1 213 ? -8.535 15.027 -2.706 1.00 88.94 213 PHE A N 1
ATOM 1731 C CA . PHE A 1 213 ? -8.961 14.563 -4.028 1.00 88.94 213 PHE A CA 1
ATOM 1732 C C . PHE A 1 213 ? -10.444 14.866 -4.309 1.00 88.94 213 PHE A C 1
ATOM 1734 O O . PHE A 1 213 ? -10.780 15.362 -5.381 1.00 88.94 213 PHE A O 1
ATOM 1741 N N . CYS A 1 214 ? -11.335 14.658 -3.332 1.00 86.88 214 CYS A N 1
ATOM 1742 C CA . CYS A 1 214 ? -12.770 14.935 -3.482 1.00 86.88 214 CYS A CA 1
ATOM 1743 C C . CYS A 1 214 ? -13.169 16.414 -3.385 1.00 86.88 214 CYS A C 1
ATOM 1745 O O . CYS A 1 214 ? -14.353 16.728 -3.542 1.00 86.88 214 CYS A O 1
ATOM 1747 N N . ASN A 1 215 ? -12.223 17.311 -3.106 1.00 83.56 215 ASN A N 1
ATOM 1748 C CA . ASN A 1 215 ? -12.447 18.756 -3.060 1.00 83.56 215 ASN A CA 1
ATOM 1749 C C . ASN A 1 215 ? -11.900 19.487 -4.301 1.00 83.56 215 ASN A C 1
ATOM 1751 O O . ASN A 1 215 ? -12.145 20.681 -4.464 1.00 83.56 215 ASN A O 1
ATOM 1755 N N . GLN A 1 216 ? -11.211 18.782 -5.203 1.00 76.56 216 GLN A N 1
ATOM 1756 C CA . GLN A 1 216 ? -10.785 19.316 -6.499 1.00 76.56 216 GLN A CA 1
ATOM 1757 C C . GLN A 1 216 ? -11.964 19.392 -7.483 1.00 76.56 216 GLN A C 1
ATOM 1759 O O . GLN A 1 216 ? -12.903 18.597 -7.419 1.00 76.56 216 GLN A O 1
ATOM 1764 N N . ARG A 1 217 ? -11.928 20.365 -8.406 1.00 60.00 217 ARG A N 1
ATOM 1765 C CA . ARG A 1 217 ? -12.972 20.520 -9.435 1.00 60.00 217 ARG A CA 1
ATOM 1766 C C . ARG A 1 217 ? -12.896 19.369 -10.443 1.00 60.00 217 ARG A C 1
ATOM 1768 O O . ARG A 1 217 ? -11.814 18.991 -10.880 1.00 60.00 217 ARG A O 1
ATOM 1775 N N . SER A 1 218 ? -14.054 18.834 -10.817 1.00 52.28 218 SER A N 1
ATOM 1776 C CA . SER A 1 218 ? -14.230 17.572 -11.556 1.00 52.28 218 SER A CA 1
ATOM 1777 C C . SER A 1 218 ? -13.753 17.571 -13.013 1.00 52.28 218 SER A C 1
ATOM 1779 O O . SER A 1 218 ? -13.706 16.520 -13.651 1.00 52.28 218 SER A O 1
ATOM 1781 N N . ASP A 1 219 ? -13.424 18.734 -13.565 1.00 43.97 219 ASP A N 1
ATOM 1782 C CA . ASP A 1 219 ? -13.666 19.017 -14.983 1.00 43.97 219 ASP A CA 1
ATOM 1783 C C . ASP A 1 219 ? -12.439 18.726 -15.867 1.00 43.97 219 ASP A C 1
ATOM 1785 O O . ASP A 1 219 ? -12.113 19.470 -16.791 1.00 43.97 219 ASP A O 1
ATOM 1789 N N . SER A 1 220 ? -11.677 17.673 -15.551 1.00 41.94 220 SER A N 1
ATOM 1790 C CA . SER A 1 220 ? -10.417 17.353 -16.238 1.00 41.94 220 SER A CA 1
ATOM 1791 C C . SER A 1 220 ? -10.114 15.852 -16.273 1.00 41.94 220 SER A C 1
ATOM 1793 O O . SER A 1 220 ? -9.424 15.298 -15.419 1.00 41.94 220 SER A O 1
ATOM 1795 N N . SER A 1 221 ? -10.573 15.197 -17.341 1.00 45.28 221 SER A N 1
ATOM 1796 C CA . SER A 1 221 ? -10.028 13.909 -17.778 1.00 45.28 221 SER A CA 1
ATOM 1797 C C . SER A 1 221 ? -8.651 14.129 -18.417 1.00 45.28 221 SER A C 1
ATOM 1799 O O . SER A 1 221 ? -8.575 14.588 -19.555 1.00 45.28 221 SER A O 1
ATOM 1801 N N . GLY A 1 222 ? -7.563 13.801 -17.710 1.00 46.22 222 GLY A N 1
ATOM 1802 C CA . GLY A 1 222 ? -6.232 13.745 -18.326 1.00 46.22 222 GLY A CA 1
ATOM 1803 C C . GLY A 1 222 ? -5.045 13.845 -17.368 1.00 46.22 222 GLY A C 1
ATOM 1804 O O . GLY A 1 222 ? -4.712 14.937 -16.919 1.00 46.22 222 GLY A O 1
ATOM 1805 N N . ASP A 1 223 ? -4.355 12.714 -17.165 1.00 52.62 223 ASP A N 1
ATOM 1806 C CA . ASP A 1 223 ? -2.988 12.632 -16.612 1.00 52.62 223 ASP A CA 1
ATOM 1807 C C . ASP A 1 223 ? -2.799 13.353 -15.249 1.00 52.62 223 ASP A C 1
ATOM 1809 O O . ASP A 1 223 ? -3.746 13.733 -14.562 1.00 52.62 223 ASP A O 1
ATOM 1813 N N . CYS A 1 224 ? -1.570 13.480 -14.763 1.00 58.75 224 CYS A N 1
ATOM 1814 C CA . CYS A 1 224 ? -1.196 14.440 -13.734 1.00 58.75 224 CYS A CA 1
ATOM 1815 C C . CYS A 1 224 ? -0.935 15.813 -14.376 1.00 58.75 224 CYS A C 1
ATOM 1817 O O . CYS A 1 224 ? 0.218 16.242 -14.527 1.00 58.75 224 CYS A O 1
ATOM 1819 N N . GLY A 1 225 ? -2.018 16.459 -14.813 1.00 53.53 225 GLY A N 1
ATOM 1820 C CA . GLY A 1 225 ? -2.007 17.812 -15.369 1.00 53.53 225 GLY A CA 1
ATOM 1821 C C . GLY A 1 225 ? -1.775 18.906 -14.318 1.00 53.53 225 GLY A C 1
ATOM 1822 O O . GLY A 1 225 ? -1.484 18.636 -13.157 1.00 53.53 225 GLY A O 1
ATOM 1823 N N . THR A 1 226 ? -1.937 20.164 -14.727 1.00 50.81 226 THR A N 1
ATOM 1824 C CA . THR A 1 226 ? -1.721 21.363 -13.891 1.00 50.81 226 THR A CA 1
ATOM 1825 C C . THR A 1 226 ? -2.759 21.578 -12.788 1.00 50.81 226 THR A C 1
ATOM 1827 O O . THR A 1 226 ? -2.548 22.415 -11.917 1.00 50.81 226 THR A O 1
ATOM 1830 N N . ASN A 1 227 ? -3.887 20.863 -12.841 1.00 56.09 227 ASN A N 1
ATOM 1831 C CA . ASN A 1 227 ? -5.085 21.161 -12.046 1.00 56.09 227 ASN A CA 1
ATOM 1832 C C . ASN A 1 227 ? -5.300 20.188 -10.868 1.00 56.09 227 ASN A C 1
ATOM 1834 O O . ASN A 1 227 ? -6.232 20.375 -10.089 1.00 56.09 227 ASN A O 1
ATOM 1838 N N . ILE A 1 228 ? -4.459 19.155 -10.743 1.00 66.31 228 ILE A N 1
ATOM 1839 C CA . ILE A 1 228 ? -4.417 18.257 -9.582 1.00 66.31 228 ILE A CA 1
ATOM 1840 C C . ILE A 1 228 ? -3.315 18.722 -8.626 1.00 66.31 228 ILE A C 1
ATOM 1842 O O . ILE A 1 228 ? -2.226 19.096 -9.061 1.00 66.31 228 ILE A O 1
ATOM 1846 N N . ASP A 1 229 ? -3.587 18.680 -7.322 1.00 68.62 229 ASP A N 1
ATOM 1847 C CA . ASP A 1 229 ? -2.574 18.910 -6.289 1.00 68.62 229 ASP A CA 1
ATOM 1848 C C . ASP A 1 229 ? -1.379 17.964 -6.501 1.00 68.62 229 ASP A C 1
ATOM 1850 O O . ASP A 1 229 ? -1.520 16.739 -6.521 1.00 68.62 229 ASP A O 1
ATOM 1854 N N . SER A 1 230 ? -0.187 18.545 -6.656 1.00 74.19 230 SER A N 1
ATOM 1855 C CA . SER A 1 230 ? 1.050 17.799 -6.909 1.00 74.19 230 SER A CA 1
ATOM 1856 C C . SER A 1 230 ? 1.409 16.788 -5.811 1.00 74.19 230 SER A C 1
ATOM 1858 O O . SER A 1 230 ? 2.078 15.802 -6.105 1.00 74.19 230 SER A O 1
ATOM 1860 N N . SER A 1 231 ? 0.920 16.964 -4.578 1.00 79.06 231 SER A N 1
ATOM 1861 C CA . SER A 1 231 ? 1.093 16.008 -3.475 1.00 79.06 231 SER A CA 1
ATOM 1862 C C . SER A 1 231 ? 0.279 14.714 -3.633 1.00 79.06 231 SER A C 1
ATOM 1864 O O . SER A 1 231 ? 0.559 13.730 -2.938 1.00 79.06 231 SER A O 1
ATOM 1866 N N . LEU A 1 232 ? -0.698 14.708 -4.551 1.00 85.81 232 LEU A N 1
ATOM 1867 C CA . LEU A 1 232 ? -1.499 13.544 -4.937 1.00 85.81 232 LEU A CA 1
ATOM 1868 C C . LEU A 1 232 ? -0.947 12.812 -6.168 1.00 85.81 232 LEU A C 1
ATOM 1870 O O . LEU A 1 232 ? -1.500 11.783 -6.551 1.00 85.81 232 LEU A O 1
ATOM 1874 N N . CYS A 1 233 ? 0.102 13.319 -6.822 1.00 85.38 233 CYS A N 1
ATOM 1875 C CA . CYS A 1 233 ? 0.652 12.704 -8.026 1.00 85.38 233 CYS A CA 1
ATOM 1876 C C . CYS A 1 233 ? 2.077 12.183 -7.834 1.00 85.38 233 CYS A C 1
ATOM 1878 O O . CYS A 1 233 ? 2.984 12.916 -7.446 1.00 85.38 233 CYS A O 1
ATOM 1880 N N . GLU A 1 234 ? 2.305 10.947 -8.269 1.00 88.94 234 GLU A N 1
ATOM 1881 C CA . GLU A 1 234 ? 3.636 10.409 -8.515 1.00 88.94 234 GLU A CA 1
ATOM 1882 C C . GLU A 1 234 ? 3.808 10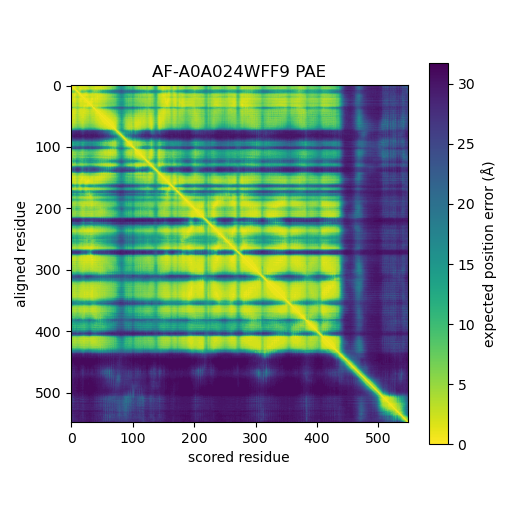.092 -10.012 1.00 88.94 234 GLU A C 1
ATOM 1884 O O . GLU A 1 234 ? 3.267 9.109 -10.523 1.00 88.94 234 GLU A O 1
ATOM 1889 N N . LYS A 1 235 ? 4.570 10.926 -10.737 1.00 89.50 235 LYS A N 1
ATOM 1890 C CA . LYS A 1 235 ? 4.949 10.672 -12.140 1.00 89.50 235 LYS A CA 1
ATOM 1891 C C . LYS A 1 235 ? 6.127 9.699 -12.187 1.00 89.50 235 LYS A C 1
ATOM 1893 O O . LYS A 1 235 ? 7.282 10.115 -12.115 1.00 89.50 235 LYS A O 1
ATOM 1898 N N . TRP A 1 236 ? 5.839 8.407 -12.311 1.00 92.94 236 TRP A N 1
ATOM 1899 C CA . TRP A 1 236 ? 6.869 7.380 -12.465 1.00 92.94 236 TRP A CA 1
ATOM 1900 C C . TRP A 1 236 ? 7.289 7.258 -13.937 1.00 92.94 236 TRP A C 1
ATOM 1902 O O . TRP A 1 236 ? 6.456 6.989 -14.803 1.00 92.94 236 TRP A O 1
ATOM 1912 N N . LYS A 1 237 ? 8.584 7.429 -14.225 1.00 94.25 237 LYS A N 1
ATOM 1913 C CA . LYS A 1 237 ? 9.207 7.070 -15.508 1.00 94.25 237 LYS A CA 1
ATOM 1914 C C . LYS A 1 237 ? 9.690 5.625 -15.419 1.00 94.25 237 LYS A C 1
ATOM 1916 O O . LYS A 1 237 ? 10.589 5.337 -14.633 1.00 94.25 237 LYS A O 1
ATOM 1921 N N . CYS A 1 238 ? 9.101 4.721 -16.194 1.00 95.44 238 CYS A N 1
ATOM 1922 C CA . CYS A 1 238 ? 9.499 3.314 -16.235 1.00 95.44 238 CYS A CA 1
ATOM 1923 C C . CYS A 1 238 ? 10.242 3.003 -17.539 1.00 95.44 238 CYS A C 1
ATOM 1925 O O . CYS A 1 238 ? 9.682 3.105 -18.635 1.00 95.44 238 CYS A O 1
ATOM 1927 N N . TYR A 1 239 ? 11.507 2.621 -17.398 1.00 94.00 239 TYR A N 1
ATOM 1928 C CA . TYR A 1 239 ? 12.465 2.319 -18.455 1.00 94.00 239 TYR A CA 1
ATOM 1929 C C . TYR A 1 239 ? 12.551 0.805 -18.652 1.00 94.00 239 TYR A C 1
ATOM 1931 O O . TYR A 1 239 ? 12.609 0.047 -17.680 1.00 94.00 239 TYR A O 1
ATOM 1939 N N . LYS A 1 240 ? 12.550 0.359 -19.910 1.00 92.31 240 LYS A N 1
ATOM 1940 C CA . LYS A 1 240 ? 12.553 -1.070 -20.251 1.00 92.31 240 LYS A CA 1
ATOM 1941 C C . LYS A 1 240 ? 13.897 -1.698 -19.931 1.00 92.31 240 LYS A C 1
ATOM 1943 O O . LYS A 1 240 ? 14.930 -1.065 -20.134 1.00 92.31 240 LYS A O 1
ATOM 1948 N N . GLU A 1 241 ? 13.895 -2.972 -19.547 1.00 87.06 241 GLU A N 1
ATOM 1949 C CA . GLU A 1 241 ? 15.131 -3.693 -19.238 1.00 87.06 241 GLU A CA 1
ATOM 1950 C C . GLU A 1 241 ? 16.159 -3.607 -20.380 1.00 87.06 241 GLU A C 1
ATOM 1952 O O . GLU A 1 241 ? 17.303 -3.244 -20.135 1.00 87.06 241 GLU A O 1
ATOM 1957 N N . ASP A 1 242 ? 15.742 -3.809 -21.632 1.00 85.12 242 ASP A N 1
ATOM 1958 C CA . ASP A 1 242 ? 16.642 -3.772 -22.795 1.00 85.12 242 ASP A CA 1
ATOM 1959 C C . ASP A 1 242 ? 17.103 -2.367 -23.193 1.00 85.12 242 ASP A C 1
ATOM 1961 O O . ASP A 1 242 ? 18.109 -2.230 -23.886 1.00 85.12 242 ASP A O 1
ATOM 1965 N N . ASP A 1 243 ? 16.397 -1.312 -22.782 1.00 86.62 243 ASP A N 1
ATOM 1966 C CA . ASP A 1 243 ? 16.867 0.067 -22.947 1.00 86.62 243 ASP A CA 1
ATOM 1967 C C . ASP A 1 243 ? 17.850 0.459 -21.834 1.00 86.62 243 ASP A C 1
ATOM 1969 O O . ASP A 1 243 ? 18.746 1.255 -22.084 1.00 86.62 243 ASP A O 1
ATOM 1973 N N . ILE A 1 244 ? 17.775 -0.178 -20.658 1.00 84.50 244 ILE A N 1
ATOM 1974 C CA . ILE A 1 244 ? 18.741 -0.004 -19.564 1.00 84.50 244 ILE A CA 1
ATOM 1975 C C . ILE A 1 244 ? 20.012 -0.847 -19.785 1.00 84.50 244 ILE A C 1
ATOM 1977 O O . ILE A 1 244 ? 21.110 -0.326 -19.602 1.00 84.50 244 ILE A O 1
ATOM 1981 N N . LYS A 1 245 ? 19.890 -2.123 -20.202 1.00 80.19 245 LYS A N 1
ATOM 1982 C CA . LYS A 1 245 ? 21.008 -3.084 -20.383 1.00 80.19 245 LYS A CA 1
ATOM 1983 C C . LYS A 1 245 ? 22.201 -2.467 -21.114 1.00 80.19 245 LYS A C 1
ATOM 1985 O O . LYS A 1 245 ? 23.324 -2.565 -20.637 1.00 80.19 245 LYS A O 1
ATOM 1990 N N . LYS A 1 246 ? 21.924 -1.757 -22.212 1.00 77.50 246 LYS A N 1
ATOM 1991 C CA . LYS A 1 246 ? 22.889 -1.069 -23.093 1.00 77.50 246 LYS A CA 1
ATOM 1992 C C . LYS A 1 246 ? 23.855 -0.118 -22.367 1.00 77.50 246 LYS A C 1
ATOM 1994 O O . LYS A 1 246 ? 24.904 0.202 -22.913 1.00 77.50 246 LYS A O 1
ATOM 1999 N N . HIS A 1 247 ? 23.491 0.360 -21.177 1.00 78.88 247 HIS A N 1
ATOM 2000 C CA . HIS A 1 247 ? 24.265 1.319 -20.388 1.00 78.88 247 HIS A CA 1
ATOM 2001 C C . HIS A 1 247 ? 24.967 0.685 -19.170 1.00 78.88 247 HIS A C 1
ATOM 2003 O O . HIS A 1 247 ? 25.806 1.337 -18.552 1.00 78.88 247 HIS A O 1
ATOM 2009 N N . PHE A 1 248 ? 24.643 -0.568 -18.820 1.00 79.88 248 PHE A N 1
ATOM 2010 C CA . PHE A 1 248 ? 25.111 -1.245 -17.598 1.00 79.88 248 PHE A CA 1
ATOM 2011 C C . PHE A 1 248 ? 25.480 -2.728 -17.821 1.00 79.88 248 PHE A C 1
ATOM 2013 O O . PHE A 1 248 ? 25.475 -3.517 -16.882 1.00 79.88 248 PHE A O 1
ATOM 2020 N N . GLU A 1 249 ? 25.798 -3.137 -19.053 1.00 72.75 249 GLU A N 1
ATOM 2021 C CA . GLU A 1 249 ? 26.098 -4.541 -19.395 1.00 72.75 249 GLU A CA 1
ATOM 2022 C C . GLU A 1 249 ? 27.385 -5.079 -18.741 1.00 72.75 249 GLU A C 1
ATOM 2024 O O . GLU A 1 249 ? 27.496 -6.270 -18.478 1.00 72.75 249 GLU A O 1
ATOM 2029 N N . GLU A 1 250 ? 28.342 -4.215 -18.401 1.00 77.81 250 GLU A N 1
ATOM 2030 C CA . GLU A 1 250 ? 29.555 -4.608 -17.662 1.00 77.81 250 GLU A CA 1
ATOM 2031 C C . GLU A 1 250 ? 29.352 -4.619 -16.127 1.00 77.81 250 GLU A C 1
ATOM 2033 O O . GLU A 1 250 ? 30.264 -4.954 -15.369 1.00 77.81 250 GLU A O 1
ATOM 2038 N N . ASP A 1 251 ? 28.161 -4.252 -15.638 1.00 77.75 251 ASP A N 1
ATOM 2039 C CA . ASP A 1 251 ? 27.880 -4.072 -14.213 1.00 77.75 251 ASP A CA 1
ATOM 2040 C C . ASP A 1 251 ? 27.358 -5.366 -13.553 1.00 77.75 251 ASP A C 1
ATOM 2042 O O . ASP A 1 251 ? 26.230 -5.827 -13.756 1.00 77.75 251 ASP A O 1
ATOM 2046 N N . LEU A 1 252 ? 28.202 -5.958 -12.704 1.00 74.56 252 LEU A N 1
ATOM 2047 C CA . LEU A 1 252 ? 27.893 -7.193 -11.978 1.00 74.56 252 LEU A CA 1
ATOM 2048 C C . LEU A 1 252 ? 26.807 -7.025 -10.897 1.00 74.56 252 LEU A C 1
ATOM 2050 O O . LEU A 1 252 ? 26.167 -8.013 -10.532 1.00 74.56 252 LEU A O 1
ATOM 2054 N N . GLU A 1 253 ? 26.572 -5.812 -10.383 1.00 74.12 253 GLU A N 1
ATOM 2055 C CA . GLU A 1 253 ? 25.479 -5.535 -9.439 1.00 74.12 253 GLU A CA 1
ATOM 2056 C C . GLU A 1 253 ? 24.151 -5.364 -10.204 1.00 74.12 253 GLU A C 1
ATOM 2058 O O . GLU A 1 253 ? 23.129 -5.928 -9.804 1.00 74.12 253 GLU A O 1
ATOM 2063 N N . TYR A 1 254 ? 24.183 -4.743 -11.390 1.00 72.00 254 TYR A N 1
ATOM 2064 C CA . TYR A 1 254 ? 23.036 -4.660 -12.308 1.00 72.00 254 TYR A CA 1
ATOM 2065 C C . TYR A 1 254 ? 22.505 -6.043 -12.719 1.00 72.00 254 TYR A C 1
ATOM 2067 O O . TYR A 1 254 ? 21.302 -6.315 -12.614 1.00 72.00 254 TYR A O 1
ATOM 2075 N N . HIS A 1 255 ? 23.394 -6.957 -13.125 1.00 68.88 255 HIS A N 1
ATOM 2076 C CA . HIS A 1 255 ? 23.018 -8.329 -13.486 1.00 68.88 255 HIS A CA 1
ATOM 2077 C C . HIS A 1 255 ? 22.406 -9.141 -12.337 1.00 68.88 255 HIS A C 1
ATOM 2079 O O . HIS A 1 255 ? 21.725 -10.133 -12.600 1.00 68.88 255 HIS A O 1
ATOM 2085 N N . LYS A 1 256 ? 22.645 -8.736 -11.087 1.00 74.31 256 LYS A N 1
ATOM 2086 C CA . LYS A 1 256 ? 22.148 -9.401 -9.879 1.00 74.31 256 LYS A CA 1
ATOM 2087 C C . LYS A 1 256 ? 20.825 -8.811 -9.379 1.00 74.31 256 LYS A C 1
ATOM 2089 O O . LYS A 1 256 ? 20.026 -9.550 -8.810 1.00 74.31 256 LYS A O 1
ATOM 2094 N N . GLU A 1 257 ? 20.606 -7.506 -9.552 1.00 73.00 257 GLU A N 1
ATOM 2095 C CA . GLU A 1 257 ? 19.487 -6.786 -8.920 1.00 73.00 257 GLU A CA 1
ATOM 2096 C C . GLU A 1 257 ? 18.414 -6.274 -9.898 1.00 73.00 257 GLU A C 1
ATOM 2098 O O . GLU A 1 257 ? 17.290 -6.020 -9.467 1.00 73.00 257 GLU A O 1
ATOM 2103 N N . VAL A 1 258 ? 18.717 -6.139 -11.198 1.00 78.12 258 VAL A N 1
ATOM 2104 C CA . VAL A 1 258 ? 17.803 -5.520 -12.186 1.00 78.12 258 VAL A CA 1
ATOM 2105 C C . VAL A 1 258 ? 17.467 -6.428 -13.375 1.00 78.12 258 VAL A C 1
ATOM 2107 O O . VAL A 1 258 ? 16.365 -6.344 -13.919 1.00 78.12 258 VAL A O 1
ATOM 2110 N N . LYS A 1 259 ? 18.375 -7.319 -13.787 1.00 82.00 259 LYS A N 1
ATOM 2111 C CA . LYS A 1 259 ? 18.127 -8.278 -14.879 1.00 82.00 259 LYS A CA 1
ATOM 2112 C C . LYS A 1 259 ? 17.028 -9.279 -14.494 1.00 82.00 259 LYS A C 1
ATOM 2114 O O . LYS A 1 259 ? 17.119 -9.928 -13.457 1.00 82.00 259 LYS A O 1
ATOM 2119 N N . GLY A 1 260 ? 15.993 -9.408 -15.324 1.00 82.25 260 GLY A N 1
ATOM 2120 C CA . GLY A 1 260 ? 14.776 -10.166 -15.012 1.00 82.25 260 GLY A CA 1
ATOM 2121 C C . GLY A 1 260 ? 13.820 -9.467 -14.031 1.00 82.25 260 GLY A C 1
ATOM 2122 O O . GLY A 1 260 ? 12.802 -10.049 -13.658 1.00 82.25 260 GLY A O 1
ATOM 2123 N N . ALA A 1 261 ? 14.107 -8.230 -13.606 1.00 87.06 261 ALA A N 1
ATOM 2124 C CA . ALA A 1 261 ? 13.240 -7.451 -12.716 1.00 87.06 261 ALA A CA 1
ATOM 2125 C C . ALA A 1 261 ? 12.247 -6.541 -13.475 1.00 87.06 261 ALA A C 1
ATOM 2127 O O . ALA A 1 261 ? 11.547 -5.722 -12.868 1.00 87.06 261 ALA A O 1
ATOM 2128 N N . GLY A 1 262 ? 12.187 -6.689 -14.804 1.00 88.81 262 GLY A N 1
ATOM 2129 C CA . GLY A 1 262 ? 11.231 -6.024 -15.688 1.00 88.81 262 GLY A CA 1
ATOM 2130 C C . GLY A 1 262 ? 11.627 -4.608 -16.114 1.00 88.81 262 GLY A C 1
ATOM 2131 O O . GLY A 1 262 ? 10.837 -3.937 -16.771 1.00 88.81 262 GLY A O 1
ATOM 2132 N N . GLY A 1 263 ? 12.829 -4.153 -15.749 1.00 91.88 263 GLY A N 1
ATOM 2133 C CA . GLY A 1 263 ? 13.296 -2.776 -15.930 1.00 91.88 263 GLY A CA 1
ATOM 2134 C C . GLY A 1 263 ? 13.323 -1.972 -14.626 1.00 91.88 263 GLY A C 1
ATOM 2135 O O . GLY A 1 263 ? 13.278 -2.533 -13.529 1.00 91.88 263 GLY A O 1
ATOM 2136 N N . LEU A 1 264 ? 13.409 -0.644 -14.741 1.00 93.31 264 LEU A N 1
ATOM 2137 C CA . LEU A 1 264 ? 13.498 0.288 -13.609 1.00 93.31 264 LEU A CA 1
ATOM 2138 C C . LEU A 1 264 ? 12.418 1.363 -13.706 1.00 93.31 264 LEU A C 1
ATOM 2140 O O . LEU A 1 264 ? 12.221 1.952 -14.765 1.00 93.31 264 LEU A O 1
ATOM 2144 N N . CYS A 1 265 ? 11.780 1.671 -12.582 1.00 94.94 265 CYS A N 1
ATOM 2145 C CA . CYS A 1 265 ? 10.873 2.804 -12.438 1.00 94.94 265 CYS A CA 1
ATOM 2146 C C . CYS A 1 265 ? 11.487 3.851 -11.507 1.00 94.94 265 CYS A C 1
ATOM 2148 O O . CYS A 1 265 ? 11.904 3.540 -10.389 1.00 94.94 265 CYS A O 1
ATOM 2150 N N . ILE A 1 266 ? 11.516 5.098 -11.970 1.00 93.44 266 ILE A N 1
ATOM 2151 C CA . ILE A 1 266 ? 12.081 6.246 -11.265 1.00 93.44 266 ILE A CA 1
ATOM 2152 C C . ILE A 1 266 ? 10.981 7.289 -11.053 1.00 93.44 266 ILE A C 1
ATOM 2154 O O . ILE A 1 266 ? 10.337 7.722 -12.008 1.00 93.44 266 ILE A O 1
ATOM 2158 N N . LEU A 1 267 ? 10.770 7.695 -9.802 1.00 91.00 267 LEU A N 1
ATOM 2159 C CA . LEU A 1 267 ? 9.906 8.817 -9.443 1.00 91.00 267 LEU A CA 1
ATOM 2160 C C . LEU A 1 267 ? 10.754 10.071 -9.282 1.00 91.00 267 LEU A C 1
ATOM 2162 O O . LEU A 1 267 ? 11.508 10.190 -8.314 1.00 91.00 267 LEU A O 1
ATOM 2166 N N . GLU A 1 268 ? 10.592 11.013 -10.203 1.00 78.12 268 GLU A N 1
ATOM 2167 C CA . GLU A 1 268 ? 11.190 12.341 -10.098 1.00 78.12 268 GLU A CA 1
ATOM 2168 C C . GLU A 1 268 ? 10.391 13.218 -9.132 1.00 78.12 268 GLU A C 1
ATOM 2170 O O . GLU A 1 268 ? 9.170 13.343 -9.247 1.00 78.12 268 GLU A O 1
ATOM 2175 N N . LYS A 1 269 ? 11.088 13.853 -8.184 1.00 69.88 269 LYS A N 1
ATOM 2176 C CA . LYS A 1 269 ? 10.519 14.888 -7.314 1.00 69.88 269 LYS A CA 1
ATOM 2177 C C . LYS A 1 269 ? 11.071 16.248 -7.718 1.00 69.88 269 LYS A C 1
ATOM 2179 O O . LYS A 1 269 ? 12.238 16.540 -7.480 1.00 69.88 269 LYS A O 1
ATOM 2184 N N . THR A 1 270 ? 10.220 17.091 -8.297 1.00 52.78 270 THR A N 1
ATOM 2185 C CA . THR A 1 270 ? 10.601 18.447 -8.726 1.00 52.78 270 THR A CA 1
ATOM 2186 C C . THR A 1 270 ? 10.598 19.468 -7.586 1.00 52.78 270 THR A C 1
ATOM 2188 O O . THR A 1 270 ? 11.364 20.426 -7.642 1.00 52.78 270 THR A O 1
ATOM 2191 N N . ASN A 1 271 ? 9.777 19.257 -6.548 1.00 48.44 271 ASN A N 1
ATOM 2192 C CA . ASN A 1 271 ? 9.592 20.184 -5.427 1.00 48.44 271 ASN A CA 1
ATOM 2193 C C . ASN A 1 271 ? 9.886 19.485 -4.084 1.00 48.44 271 ASN A C 1
ATOM 2195 O O . ASN A 1 271 ? 9.244 18.486 -3.751 1.00 48.44 271 ASN A O 1
ATOM 2199 N N . GLY A 1 272 ? 10.835 20.021 -3.311 1.00 48.22 272 GLY A N 1
ATOM 2200 C CA . GLY A 1 272 ? 11.251 19.521 -1.993 1.00 48.22 272 GLY A CA 1
ATOM 2201 C C . GLY A 1 272 ? 12.708 19.883 -1.676 1.00 48.22 272 GLY A C 1
ATOM 2202 O O . GLY A 1 272 ? 13.451 20.273 -2.575 1.00 48.22 272 GLY A O 1
ATOM 2203 N N . GLU A 1 273 ? 13.115 19.759 -0.410 1.00 39.34 273 GLU A N 1
ATOM 2204 C CA . GLU A 1 273 ? 14.497 20.045 0.023 1.00 39.34 273 GLU A CA 1
ATOM 2205 C C . GLU A 1 273 ? 15.492 18.997 -0.510 1.00 39.34 273 GLU A C 1
ATOM 2207 O O . GLU A 1 273 ? 16.562 19.343 -1.011 1.00 39.34 273 GLU A O 1
ATOM 2212 N N . GLU A 1 274 ? 15.101 17.718 -0.513 1.00 47.22 274 GLU A N 1
ATOM 2213 C CA . GLU A 1 274 ? 15.862 16.629 -1.132 1.00 47.22 274 GLU A CA 1
ATOM 2214 C C . GLU A 1 274 ? 15.392 16.383 -2.577 1.00 47.22 274 GLU A C 1
ATOM 2216 O O . GLU A 1 274 ? 14.362 15.751 -2.828 1.00 47.22 274 GLU A O 1
ATOM 2221 N N . LYS A 1 275 ? 16.181 16.854 -3.552 1.00 56.62 275 LYS A N 1
ATOM 2222 C CA . LYS A 1 275 ? 15.945 16.703 -5.006 1.00 56.62 275 LYS A CA 1
ATOM 2223 C C . LYS A 1 275 ? 16.223 15.283 -5.536 1.00 56.62 275 LYS A C 1
ATOM 2225 O O . LYS A 1 275 ? 16.806 15.126 -6.608 1.00 56.62 275 LYS A O 1
ATOM 2230 N N . VAL A 1 276 ? 15.903 14.239 -4.771 1.00 62.84 276 VAL A N 1
ATOM 2231 C CA . VAL A 1 276 ? 16.394 12.881 -5.049 1.00 62.84 276 VAL A CA 1
ATOM 2232 C C . VAL A 1 276 ? 15.282 11.948 -5.516 1.00 62.84 276 VAL A C 1
ATOM 2234 O O . VAL A 1 276 ? 14.324 11.646 -4.804 1.00 62.84 276 VAL A O 1
ATOM 2237 N N . ASN A 1 277 ? 15.437 11.467 -6.749 1.00 82.81 277 ASN A N 1
ATOM 2238 C CA . ASN A 1 277 ? 14.475 10.578 -7.391 1.00 82.81 277 ASN A CA 1
ATOM 2239 C C . ASN A 1 277 ? 14.494 9.191 -6.730 1.00 82.81 277 ASN A C 1
ATOM 2241 O O . ASN A 1 277 ? 15.576 8.603 -6.598 1.00 82.81 277 ASN A O 1
ATOM 2245 N N . LYS A 1 278 ? 13.314 8.662 -6.370 1.00 89.81 278 LYS A N 1
ATOM 2246 C CA . LYS A 1 278 ? 13.159 7.301 -5.822 1.00 89.81 278 LYS A CA 1
ATOM 2247 C C . LYS A 1 278 ? 13.257 6.264 -6.938 1.00 89.81 278 LYS A C 1
ATOM 2249 O O . LYS A 1 278 ? 12.630 6.438 -7.978 1.00 89.81 278 LYS A O 1
ATOM 2254 N N . GLN A 1 279 ? 13.966 5.166 -6.694 1.00 91.69 279 GLN A N 1
ATOM 2255 C CA . GLN A 1 279 ? 14.170 4.072 -7.644 1.00 91.69 279 GLN A CA 1
ATOM 2256 C C . GLN A 1 279 ? 13.496 2.778 -7.166 1.00 91.69 279 GLN A C 1
ATOM 2258 O O . GLN A 1 279 ? 13.586 2.400 -5.993 1.00 91.69 279 GLN A O 1
ATOM 2263 N N . LYS A 1 280 ? 12.863 2.073 -8.105 1.00 92.88 280 LYS A N 1
ATOM 2264 C CA . LYS A 1 280 ? 12.309 0.721 -7.965 1.00 92.88 280 LYS A CA 1
ATOM 2265 C C . LYS A 1 280 ? 12.690 -0.120 -9.184 1.00 92.88 280 LYS A C 1
ATOM 2267 O O . LYS A 1 280 ? 12.887 0.435 -10.264 1.00 92.88 280 LYS A O 1
ATOM 2272 N N . THR A 1 281 ? 12.716 -1.445 -9.054 1.00 93.62 281 THR A N 1
ATOM 2273 C CA . THR A 1 281 ? 12.532 -2.308 -10.235 1.00 93.62 281 THR A CA 1
ATOM 2274 C C . THR A 1 281 ? 11.093 -2.166 -10.742 1.00 93.62 281 THR A C 1
ATOM 2276 O O . THR A 1 281 ? 10.213 -1.751 -9.980 1.00 93.62 281 THR A O 1
ATOM 2279 N N . PHE A 1 282 ? 10.809 -2.499 -12.004 1.00 94.62 282 PHE A N 1
ATOM 2280 C CA . PHE A 1 282 ? 9.418 -2.492 -12.470 1.00 94.62 282 PHE A CA 1
ATOM 2281 C C . PHE A 1 282 ? 8.562 -3.491 -11.674 1.00 94.62 282 PHE A C 1
ATOM 2283 O O . PHE A 1 282 ? 7.432 -3.172 -11.313 1.00 94.62 282 PHE A O 1
ATOM 2290 N N . ASN A 1 283 ? 9.112 -4.651 -11.304 1.00 92.38 283 ASN A N 1
ATOM 2291 C CA . ASN A 1 283 ? 8.407 -5.623 -10.467 1.00 92.38 283 ASN A CA 1
ATOM 2292 C C . ASN A 1 283 ? 8.120 -5.075 -9.048 1.00 92.38 283 ASN A C 1
ATOM 2294 O O . ASN A 1 283 ? 7.007 -5.223 -8.548 1.00 92.38 283 ASN A O 1
ATOM 2298 N N . ASP A 1 284 ? 9.048 -4.347 -8.417 1.00 93.06 284 ASP A N 1
ATOM 2299 C CA . ASP A 1 284 ? 8.794 -3.661 -7.135 1.00 93.06 284 ASP A CA 1
ATOM 2300 C C . ASP A 1 284 ? 7.807 -2.491 -7.251 1.00 93.06 284 ASP A C 1
ATOM 2302 O O . ASP A 1 284 ? 7.145 -2.144 -6.270 1.00 93.06 284 ASP A O 1
ATOM 2306 N N . PHE A 1 285 ? 7.716 -1.860 -8.424 1.00 94.31 285 PHE A N 1
ATOM 2307 C CA . PHE A 1 285 ? 6.706 -0.848 -8.740 1.00 94.31 285 PHE A CA 1
ATOM 2308 C C . PHE A 1 285 ? 5.323 -1.471 -9.005 1.00 94.31 285 PHE A C 1
ATOM 2310 O O . PHE A 1 285 ? 4.303 -0.913 -8.603 1.00 94.31 285 PHE A O 1
ATOM 2317 N N . PHE A 1 286 ? 5.276 -2.664 -9.595 1.00 93.69 286 PHE A N 1
ATOM 2318 C CA . PHE A 1 286 ? 4.053 -3.444 -9.751 1.00 93.69 286 PHE A CA 1
ATOM 2319 C C . PHE A 1 286 ? 3.469 -3.845 -8.388 1.00 93.69 286 PHE A C 1
ATOM 2321 O O . PHE A 1 286 ? 2.309 -3.541 -8.104 1.00 93.69 286 PHE A O 1
ATOM 2328 N N . TYR A 1 287 ? 4.281 -4.446 -7.506 1.00 90.56 287 TYR A N 1
ATOM 2329 C CA . TYR A 1 287 ? 3.842 -4.816 -6.154 1.00 90.56 287 TYR A CA 1
ATOM 2330 C C . TYR A 1 287 ? 3.414 -3.587 -5.327 1.00 90.56 287 TYR A C 1
ATOM 2332 O O . TYR A 1 287 ? 2.380 -3.627 -4.661 1.00 90.56 287 TYR A O 1
ATOM 2340 N N . PHE A 1 288 ? 4.146 -2.470 -5.441 1.00 90.25 288 PHE A N 1
ATOM 2341 C CA . PHE A 1 288 ? 3.800 -1.164 -4.856 1.00 90.25 288 PHE A CA 1
ATOM 2342 C C . PHE A 1 288 ? 2.408 -0.678 -5.268 1.00 90.25 288 PHE A C 1
ATOM 2344 O O . PHE A 1 288 ? 1.588 -0.333 -4.415 1.00 90.25 288 PHE A O 1
ATOM 2351 N N . TRP A 1 289 ? 2.131 -0.661 -6.574 1.00 93.25 289 TRP A N 1
ATOM 2352 C CA . TRP A 1 289 ? 0.873 -0.140 -7.094 1.00 93.25 289 TRP A CA 1
ATOM 2353 C C . TRP A 1 289 ? -0.319 -1.026 -6.713 1.00 93.25 289 TRP A C 1
ATOM 2355 O O . TRP A 1 289 ? -1.351 -0.502 -6.294 1.00 93.25 289 TRP A O 1
ATOM 2365 N N . VAL A 1 290 ? -0.173 -2.357 -6.780 1.00 89.88 290 VAL A N 1
ATOM 2366 C CA . VAL A 1 290 ? -1.235 -3.283 -6.347 1.00 89.88 290 VAL A CA 1
ATOM 2367 C C . VAL A 1 290 ? -1.486 -3.158 -4.840 1.00 89.88 290 VAL A C 1
ATOM 2369 O O . VAL A 1 290 ? -2.641 -3.075 -4.432 1.00 89.88 290 VAL A O 1
ATOM 2372 N N . GLY A 1 291 ? -0.439 -3.060 -4.012 1.00 84.94 291 GLY A N 1
ATOM 2373 C CA . GLY A 1 291 ? -0.583 -2.836 -2.569 1.00 84.94 291 GLY A CA 1
ATOM 2374 C C . GLY A 1 291 ? -1.375 -1.566 -2.240 1.00 84.94 291 GLY A C 1
ATOM 2375 O O . GLY A 1 291 ? -2.340 -1.616 -1.475 1.00 84.94 291 GLY A O 1
ATOM 2376 N N . ARG A 1 292 ? -1.035 -0.442 -2.887 1.00 87.69 292 ARG A N 1
ATOM 2377 C CA . ARG A 1 292 ? -1.769 0.822 -2.723 1.00 87.69 292 ARG A CA 1
ATOM 2378 C C . ARG A 1 292 ? -3.207 0.756 -3.241 1.00 87.69 292 ARG A C 1
ATOM 2380 O O . ARG A 1 292 ? -4.092 1.240 -2.550 1.00 87.69 292 ARG A O 1
ATOM 2387 N N . LEU A 1 293 ? -3.479 0.104 -4.378 1.00 90.19 293 LEU A N 1
ATOM 2388 C CA . LEU A 1 293 ? -4.853 -0.096 -4.872 1.00 90.19 293 LEU A CA 1
ATOM 2389 C C . LEU A 1 293 ? -5.747 -0.793 -3.828 1.00 90.19 293 LEU A C 1
ATOM 2391 O O . LEU A 1 293 ? -6.911 -0.421 -3.660 1.00 90.19 293 LEU A O 1
ATOM 2395 N N . LEU A 1 294 ? -5.216 -1.801 -3.128 1.00 85.44 294 LEU A N 1
ATOM 2396 C CA . LEU A 1 294 ? -5.967 -2.515 -2.093 1.00 85.44 294 LEU A CA 1
ATOM 2397 C C . LEU A 1 294 ? -6.162 -1.662 -0.836 1.00 85.44 294 LEU A C 1
ATOM 2399 O O . LEU A 1 294 ? -7.263 -1.667 -0.290 1.00 85.44 294 LEU A O 1
ATOM 2403 N N . ASN A 1 295 ? -5.154 -0.891 -0.418 1.00 81.50 295 ASN A N 1
ATOM 2404 C CA . ASN A 1 295 ? -5.288 0.048 0.699 1.00 81.50 295 ASN A CA 1
ATOM 2405 C C . ASN A 1 295 ? -6.324 1.151 0.393 1.00 81.50 295 ASN A C 1
ATOM 2407 O O . ASN A 1 295 ? -7.243 1.358 1.186 1.00 81.50 295 ASN A O 1
ATOM 2411 N N . ASP A 1 296 ? -6.256 1.776 -0.788 1.00 88.00 296 ASP A N 1
ATOM 2412 C CA . ASP A 1 296 ? -7.254 2.736 -1.278 1.00 88.00 296 ASP A CA 1
ATOM 2413 C C . ASP A 1 296 ? -8.676 2.131 -1.255 1.00 88.00 296 ASP A C 1
ATOM 2415 O O . ASP A 1 296 ? -9.611 2.756 -0.750 1.00 88.00 296 ASP A O 1
ATOM 2419 N N . SER A 1 297 ? -8.847 0.900 -1.765 1.00 86.38 297 SER A N 1
ATOM 2420 C CA . SER A 1 297 ? -10.145 0.197 -1.808 1.00 86.38 297 SER A CA 1
ATOM 2421 C C . SER A 1 297 ? -10.771 0.023 -0.415 1.00 86.38 297 SER A C 1
ATOM 2423 O O . SER A 1 297 ? -11.997 0.060 -0.277 1.00 86.38 297 SER A O 1
ATOM 2425 N N . ILE A 1 298 ? -9.956 -0.180 0.628 1.00 81.44 298 ILE A N 1
ATOM 2426 C CA . ILE A 1 298 ? -10.422 -0.356 2.014 1.00 81.44 298 ILE A CA 1
ATOM 2427 C C . ILE A 1 298 ? -10.958 0.968 2.567 1.00 81.44 298 ILE A C 1
ATOM 2429 O O . ILE A 1 298 ? -12.077 1.007 3.087 1.00 81.44 298 ILE A O 1
ATOM 2433 N N . GLU A 1 299 ? -10.208 2.062 2.413 1.00 85.44 299 GLU A N 1
ATOM 2434 C CA . GLU A 1 299 ? -10.635 3.378 2.907 1.00 85.44 299 GLU A CA 1
ATOM 2435 C C . GLU A 1 299 ? -11.849 3.909 2.130 1.00 85.44 299 GLU A C 1
ATOM 2437 O O . GLU A 1 299 ? -12.758 4.498 2.721 1.00 85.44 299 GLU A O 1
ATOM 2442 N N . TRP A 1 300 ? -11.943 3.614 0.828 1.00 88.44 300 TRP A N 1
ATOM 2443 C CA . TRP A 1 300 ? -13.143 3.889 0.035 1.00 88.44 300 TRP A CA 1
ATOM 2444 C C . TRP A 1 300 ? -14.374 3.126 0.524 1.00 88.44 300 TRP A C 1
ATOM 2446 O O . TRP A 1 300 ? -15.455 3.710 0.634 1.00 88.44 300 TRP A O 1
ATOM 2456 N N . ARG A 1 301 ? -14.226 1.844 0.876 1.00 83.69 301 ARG A N 1
ATOM 2457 C CA . ARG A 1 301 ? -15.312 1.027 1.446 1.00 83.69 301 ARG A CA 1
ATOM 2458 C C . ARG A 1 301 ? -15.776 1.524 2.806 1.00 83.69 301 ARG A C 1
ATOM 2460 O O . ARG A 1 301 ? -16.974 1.488 3.081 1.00 83.69 301 ARG A O 1
ATOM 2467 N N . GLU A 1 302 ? -14.863 2.024 3.632 1.00 82.62 302 GLU A N 1
ATOM 2468 C CA . GLU A 1 302 ? -15.209 2.693 4.885 1.00 82.62 302 GLU A CA 1
ATOM 2469 C C . GLU A 1 302 ? -15.965 4.006 4.627 1.00 82.62 302 GLU A C 1
ATOM 2471 O O . GLU A 1 302 ? -17.094 4.163 5.100 1.00 82.62 302 GLU A O 1
ATOM 2476 N N . LYS A 1 303 ? -15.408 4.904 3.801 1.00 86.00 303 LYS A N 1
ATOM 2477 C CA . LYS A 1 303 ? -16.002 6.213 3.471 1.00 86.00 303 LYS A CA 1
ATOM 2478 C C . LYS A 1 303 ? -17.399 6.093 2.845 1.00 86.00 303 LYS A C 1
ATOM 2480 O O . LYS A 1 303 ? -18.296 6.865 3.176 1.00 86.00 303 LYS A O 1
ATOM 2485 N N . LEU A 1 304 ? -17.613 5.104 1.977 1.00 87.12 304 LEU A N 1
ATOM 2486 C CA . LEU A 1 304 ? -18.893 4.860 1.299 1.00 87.12 304 LEU A CA 1
ATOM 2487 C C . LEU A 1 304 ? -19.820 3.893 2.050 1.00 87.12 304 LEU A C 1
ATOM 2489 O O . LEU A 1 304 ? -20.966 3.700 1.638 1.00 87.12 304 LEU A O 1
ATOM 2493 N N . GLY A 1 305 ? -19.385 3.308 3.170 1.00 81.88 305 GLY A N 1
ATOM 2494 C CA . GLY A 1 305 ? -20.141 2.298 3.920 1.00 81.88 305 GLY A CA 1
ATOM 2495 C C . GLY A 1 305 ? -21.464 2.796 4.521 1.00 81.88 305 GLY A C 1
ATOM 2496 O O . GLY A 1 305 ? -22.328 1.985 4.862 1.00 81.88 305 GLY A O 1
ATOM 2497 N N . LYS A 1 306 ? -21.663 4.120 4.631 1.00 80.62 306 LYS A N 1
ATOM 2498 C CA . LYS A 1 306 ? -22.964 4.741 4.958 1.00 80.62 306 LYS A CA 1
ATOM 2499 C C . LYS A 1 306 ? -23.860 4.931 3.707 1.00 80.62 306 LYS A C 1
ATOM 2501 O O . LYS A 1 306 ? -25.075 4.891 3.855 1.00 80.62 306 LYS A O 1
ATOM 2506 N N . CYS A 1 307 ? -23.291 5.049 2.500 1.00 83.06 307 CYS A N 1
ATOM 2507 C CA . CYS A 1 307 ? -23.996 5.339 1.235 1.00 83.06 307 CYS A CA 1
ATOM 2508 C C . CYS A 1 307 ? -24.354 4.097 0.388 1.00 83.06 307 CYS A C 1
ATOM 2510 O O . CYS A 1 307 ? -25.326 4.143 -0.362 1.00 83.06 307 CYS A O 1
ATOM 2512 N N . LEU A 1 308 ? -23.580 3.005 0.490 1.00 76.44 308 LEU A N 1
ATOM 2513 C CA . LEU A 1 308 ? -23.740 1.766 -0.304 1.00 76.44 308 LEU A CA 1
ATOM 2514 C C . LEU A 1 308 ? -24.682 0.718 0.328 1.00 76.44 308 LEU A C 1
ATOM 2516 O O . LEU A 1 308 ? -24.896 -0.356 -0.238 1.00 76.44 308 LEU A O 1
ATOM 2520 N N . LYS A 1 309 ? -25.239 0.992 1.514 1.00 72.69 309 LYS A N 1
ATOM 2521 C CA . LYS A 1 309 ? -26.181 0.088 2.193 1.00 72.69 309 LYS A CA 1
ATOM 2522 C C . LYS A 1 309 ? -27.538 0.080 1.476 1.00 72.69 309 LYS A C 1
ATOM 2524 O O . LYS A 1 309 ? -28.064 1.122 1.106 1.00 72.69 309 LYS A O 1
ATOM 2529 N N . ASN A 1 310 ? -28.143 -1.100 1.339 1.00 56.00 310 ASN A N 1
ATOM 2530 C CA . ASN A 1 310 ? -29.478 -1.240 0.751 1.00 56.00 310 ASN A CA 1
ATOM 2531 C C . ASN A 1 310 ? -30.567 -0.792 1.746 1.00 56.00 310 ASN A C 1
ATOM 2533 O O . ASN A 1 310 ? -30.692 -1.384 2.818 1.00 56.00 310 ASN A O 1
ATOM 2537 N N . GLY A 1 311 ? -31.404 0.177 1.365 1.00 56.59 311 GLY A N 1
ATOM 2538 C CA . GLY A 1 311 ? -32.628 0.535 2.091 1.00 56.59 311 GLY A CA 1
ATOM 2539 C C . GLY A 1 311 ? -33.188 1.899 1.679 1.00 56.59 311 GLY A C 1
ATOM 2540 O O . GLY A 1 311 ? -32.432 2.800 1.331 1.00 56.59 311 GLY A O 1
ATOM 2541 N N . THR A 1 312 ? -34.510 2.079 1.741 1.00 54.16 312 THR A N 1
ATOM 2542 C CA . THR A 1 312 ? -35.172 3.344 1.356 1.00 54.16 312 THR A CA 1
ATOM 2543 C C . THR A 1 312 ? -34.714 4.537 2.196 1.00 54.16 312 THR A C 1
ATOM 2545 O O . THR A 1 312 ? -34.507 5.610 1.644 1.00 54.16 312 THR A O 1
ATOM 2548 N N . LYS A 1 313 ? -34.445 4.336 3.495 1.00 58.69 313 LYS A N 1
ATOM 2549 C CA . LYS A 1 313 ? -33.899 5.355 4.418 1.00 58.69 313 LYS A CA 1
ATOM 2550 C C . LYS A 1 313 ? -32.453 5.806 4.125 1.00 58.69 313 LYS A C 1
ATOM 2552 O O . LYS A 1 313 ? -31.919 6.616 4.872 1.00 58.69 313 LYS A O 1
ATOM 2557 N N . ILE A 1 314 ? -31.788 5.245 3.111 1.00 66.75 314 ILE A N 1
ATOM 2558 C CA . ILE A 1 314 ? -30.394 5.574 2.750 1.00 66.75 314 ILE A CA 1
ATOM 2559 C C . ILE A 1 314 ? -30.324 6.386 1.449 1.00 66.75 314 ILE A C 1
ATOM 2561 O O . ILE A 1 314 ? -29.296 7.002 1.176 1.00 66.75 314 ILE A O 1
ATOM 2565 N N . LYS A 1 315 ? -31.414 6.439 0.670 1.00 69.25 315 LYS A N 1
ATOM 2566 C CA . LYS A 1 315 ? -31.520 7.288 -0.523 1.00 69.25 315 LYS A CA 1
ATOM 2567 C C . LYS A 1 315 ? -31.228 8.746 -0.145 1.00 69.25 315 LYS A C 1
ATOM 2569 O O . LYS A 1 315 ? -31.703 9.206 0.889 1.00 69.25 315 LYS A O 1
ATOM 2574 N N . CYS A 1 316 ? -30.481 9.463 -0.981 1.00 71.94 316 CYS A N 1
ATOM 2575 C CA . CYS A 1 316 ? -30.308 10.917 -0.881 1.00 71.94 316 CYS A CA 1
ATOM 2576 C C . CYS A 1 316 ? -29.650 11.450 0.405 1.00 71.94 316 CYS A C 1
ATOM 2578 O O . CYS A 1 316 ? -29.738 12.645 0.673 1.00 71.94 316 CYS A O 1
ATOM 2580 N N . LYS A 1 317 ? -28.961 10.614 1.198 1.00 74.12 317 LYS A N 1
ATOM 2581 C CA . LYS A 1 317 ? -28.250 11.102 2.391 1.00 74.12 317 LYS A CA 1
ATOM 2582 C C . LYS A 1 317 ? -27.199 12.160 2.010 1.00 74.12 317 LYS A C 1
ATOM 2584 O O . LYS A 1 317 ? -26.413 11.958 1.081 1.00 74.12 317 LYS A O 1
ATOM 2589 N N . ASN A 1 318 ? -27.158 13.251 2.781 1.00 76.06 318 ASN A N 1
ATOM 2590 C CA . ASN A 1 318 ? -26.201 14.353 2.637 1.00 76.06 318 ASN A CA 1
ATOM 2591 C C . ASN A 1 318 ? -24.762 13.855 2.415 1.00 76.06 318 ASN A C 1
ATOM 2593 O O . ASN A 1 318 ? -24.325 12.852 2.984 1.00 76.06 318 ASN A O 1
ATOM 2597 N N . GLY A 1 319 ? -24.040 14.534 1.521 1.00 80.75 319 GLY A N 1
ATOM 2598 C CA . GLY A 1 319 ? -22.676 14.181 1.120 1.00 80.75 319 GLY A CA 1
ATOM 2599 C C . GLY A 1 319 ? -22.540 12.946 0.213 1.00 80.75 319 GLY A C 1
ATOM 2600 O O . GLY A 1 319 ? -21.553 12.860 -0.523 1.00 80.75 319 GLY A O 1
ATOM 2601 N N . CYS A 1 320 ? -23.502 12.010 0.179 1.00 87.31 320 CYS A N 1
ATOM 2602 C CA . CYS A 1 320 ? -23.347 10.770 -0.593 1.00 87.31 320 CYS A CA 1
ATOM 2603 C C . CYS A 1 320 ? -23.199 11.013 -2.103 1.00 87.31 320 CYS A C 1
ATOM 2605 O O . CYS A 1 320 ? -22.290 10.437 -2.687 1.00 87.31 320 CYS A O 1
ATOM 2607 N N . ASN A 1 321 ? -23.973 11.914 -2.727 1.00 85.62 321 ASN A N 1
ATOM 2608 C CA . ASN A 1 321 ? -23.828 12.269 -4.155 1.00 85.62 321 ASN A CA 1
ATOM 2609 C C . ASN A 1 321 ? -22.371 12.674 -4.501 1.00 85.62 321 ASN A C 1
ATOM 2611 O O . ASN A 1 321 ? -21.741 12.073 -5.376 1.00 85.62 321 ASN A O 1
ATOM 2615 N N . LYS A 1 322 ? -21.785 13.610 -3.734 1.00 87.00 322 LYS A N 1
ATOM 2616 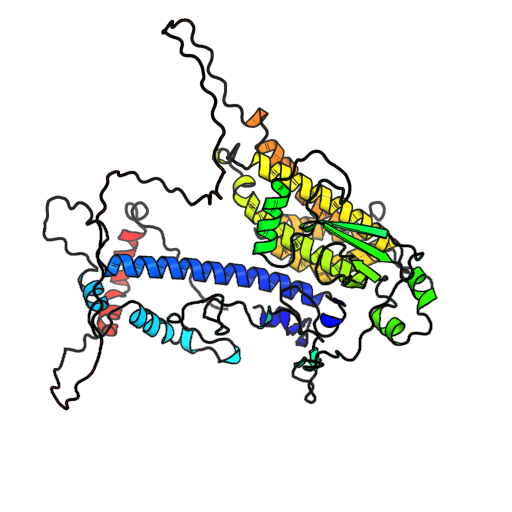C CA . LYS A 1 322 ? -20.384 14.057 -3.882 1.00 87.00 322 LYS A CA 1
ATOM 2617 C C . LYS A 1 322 ? -19.390 12.904 -3.684 1.00 87.00 322 LYS A C 1
ATOM 2619 O O . LYS A 1 322 ? -18.478 12.738 -4.491 1.00 87.00 322 LYS A O 1
ATOM 2624 N N . ASN A 1 323 ? -19.580 12.085 -2.649 1.00 90.12 323 ASN A N 1
ATOM 2625 C CA . ASN A 1 323 ? -18.699 10.950 -2.359 1.00 90.12 323 ASN A CA 1
ATOM 2626 C C . ASN A 1 323 ? -18.778 9.847 -3.435 1.00 90.12 323 ASN A C 1
ATOM 2628 O O . ASN A 1 323 ? -17.738 9.333 -3.843 1.00 90.12 323 ASN A O 1
ATOM 2632 N N . CYS A 1 324 ? -19.972 9.532 -3.951 1.00 90.44 324 CYS A N 1
ATOM 2633 C CA . CYS A 1 324 ? -20.173 8.592 -5.057 1.00 90.44 324 CYS A CA 1
ATOM 2634 C C . CYS A 1 324 ? -19.493 9.087 -6.348 1.00 90.44 324 CYS A C 1
ATOM 2636 O O . CYS A 1 324 ? -18.733 8.338 -6.962 1.00 90.44 324 CYS A O 1
ATOM 2638 N N . LYS A 1 325 ? -19.719 10.357 -6.735 1.00 90.06 325 LYS A N 1
ATOM 2639 C CA . LYS A 1 325 ? -19.090 10.982 -7.916 1.00 90.06 325 LYS A CA 1
ATOM 2640 C C . LYS A 1 325 ? -17.557 10.977 -7.793 1.00 90.06 325 LYS A C 1
ATOM 2642 O O . LYS A 1 325 ? -16.863 10.619 -8.741 1.00 90.06 325 LYS A O 1
ATOM 2647 N N . CYS A 1 326 ? -17.021 11.285 -6.609 1.00 91.44 326 CYS A N 1
ATOM 2648 C CA . CYS A 1 326 ? -15.580 11.241 -6.350 1.00 91.44 326 CYS A CA 1
ATOM 2649 C C . CYS A 1 326 ? -14.986 9.819 -6.449 1.00 91.44 326 CYS A C 1
ATOM 2651 O O . CYS A 1 326 ? -13.911 9.638 -7.024 1.00 91.44 326 CYS A O 1
ATOM 2653 N N . TYR A 1 327 ? -15.687 8.797 -5.944 1.00 93.12 327 TYR A N 1
ATOM 2654 C CA . TYR A 1 327 ? -15.251 7.402 -6.075 1.00 93.12 327 TYR A CA 1
ATOM 2655 C C . TYR A 1 327 ? -15.231 6.941 -7.536 1.00 93.12 327 TYR A C 1
ATOM 2657 O O . TYR A 1 327 ? -14.256 6.325 -7.960 1.00 93.12 327 TYR A O 1
ATOM 2665 N N . GLU A 1 328 ? -16.239 7.302 -8.341 1.00 92.75 328 GLU A N 1
ATOM 2666 C CA . GLU A 1 328 ? -16.226 7.004 -9.780 1.00 92.75 328 GLU A CA 1
ATOM 2667 C C . GLU A 1 328 ? -15.004 7.637 -10.478 1.00 92.75 328 GLU A C 1
ATOM 2669 O O . GLU A 1 328 ? -14.347 6.972 -11.285 1.00 92.75 328 GLU A O 1
ATOM 2674 N N . SER A 1 329 ? -14.622 8.867 -10.115 1.00 90.94 329 SER A N 1
ATOM 2675 C CA . SER A 1 329 ? -13.382 9.498 -10.594 1.00 90.94 329 SER A CA 1
ATOM 2676 C C . SER A 1 329 ? -12.115 8.736 -10.180 1.00 90.94 329 SER A C 1
ATOM 2678 O O . SER A 1 329 ? -11.238 8.532 -11.021 1.00 90.94 329 SER A O 1
ATOM 2680 N N . TRP A 1 330 ? -12.017 8.256 -8.933 1.00 93.12 330 TRP A N 1
ATOM 2681 C CA . TRP A 1 330 ? -10.885 7.428 -8.483 1.00 93.12 330 TRP A CA 1
ATOM 2682 C C . TRP A 1 330 ? -10.817 6.087 -9.238 1.00 93.12 330 TRP A C 1
ATOM 2684 O O . TRP A 1 330 ? -9.754 5.743 -9.758 1.00 93.12 330 TRP A O 1
ATOM 2694 N N . VAL A 1 331 ? -11.939 5.373 -9.413 1.00 94.00 331 VAL A N 1
ATOM 2695 C CA . VAL A 1 331 ? -11.970 4.105 -10.174 1.00 94.00 331 VAL A CA 1
ATOM 2696 C C . VAL A 1 331 ? -11.554 4.330 -11.632 1.00 94.00 331 VAL A C 1
ATOM 2698 O O . VAL A 1 331 ? -10.759 3.567 -12.186 1.00 94.00 331 VAL A O 1
ATOM 2701 N N . ASN A 1 332 ? -12.059 5.390 -12.273 1.00 91.81 332 ASN A N 1
ATOM 2702 C CA . ASN A 1 332 ? -11.662 5.752 -13.637 1.00 91.81 332 ASN A CA 1
ATOM 2703 C C . ASN A 1 332 ? -10.164 6.096 -13.722 1.00 91.81 332 ASN A C 1
ATOM 2705 O O . ASN A 1 332 ? -9.509 5.727 -14.697 1.00 91.81 332 ASN A O 1
ATOM 2709 N N . ARG A 1 333 ? -9.589 6.721 -12.688 1.00 90.56 333 ARG A N 1
ATOM 2710 C CA . ARG A 1 333 ? -8.151 7.001 -12.626 1.00 90.56 333 ARG A CA 1
ATOM 2711 C C . ARG A 1 333 ? -7.312 5.727 -12.465 1.00 90.56 333 ARG A C 1
ATOM 2713 O O . ARG A 1 333 ? -6.375 5.529 -13.240 1.00 90.56 333 ARG A O 1
ATOM 2720 N N . LYS A 1 334 ? -7.686 4.811 -11.565 1.00 94.56 334 LYS A N 1
ATOM 2721 C CA . LYS A 1 334 ? -6.971 3.534 -11.371 1.00 94.56 334 LYS A CA 1
ATOM 2722 C C . LYS A 1 334 ? -7.022 2.614 -12.595 1.00 94.56 334 LYS A C 1
ATOM 2724 O O . LYS A 1 334 ? -6.048 1.916 -12.863 1.00 94.56 334 LYS A O 1
ATOM 2729 N N . ARG A 1 335 ? -8.081 2.679 -13.411 1.00 93.75 335 ARG A N 1
ATOM 2730 C CA . ARG A 1 335 ? -8.134 2.018 -14.735 1.00 93.75 335 ARG A CA 1
ATOM 2731 C C . ARG A 1 335 ? -7.079 2.539 -15.712 1.00 93.75 335 ARG A C 1
ATOM 2733 O O . ARG A 1 335 ? -6.462 1.739 -16.411 1.00 93.75 335 ARG A O 1
ATOM 2740 N N . ASN A 1 336 ? -6.861 3.852 -15.751 1.00 92.56 336 ASN A N 1
ATOM 2741 C CA . ASN A 1 336 ? -5.871 4.463 -16.641 1.00 92.56 336 ASN A CA 1
ATOM 2742 C C . ASN A 1 336 ? -4.438 4.131 -16.191 1.00 92.56 336 ASN A C 1
ATOM 2744 O O . ASN A 1 336 ? -3.598 3.794 -17.020 1.00 92.56 336 ASN A O 1
ATOM 2748 N N . GLU A 1 337 ? -4.181 4.133 -14.879 1.00 95.31 337 GLU A N 1
ATOM 2749 C CA . GLU A 1 337 ? -2.916 3.645 -14.308 1.00 95.31 337 GLU A CA 1
ATOM 2750 C C . GLU A 1 337 ? -2.675 2.168 -14.662 1.00 95.31 337 GLU A C 1
ATOM 2752 O O . GLU A 1 337 ? -1.610 1.825 -15.175 1.00 95.31 337 GLU A O 1
ATOM 2757 N N . TRP A 1 338 ? -3.683 1.303 -14.487 1.00 95.94 338 TRP A N 1
ATOM 2758 C CA . TRP A 1 338 ? -3.593 -0.119 -14.837 1.00 95.94 338 TRP A CA 1
ATOM 2759 C C . TRP A 1 338 ? -3.323 -0.364 -16.332 1.00 95.94 338 TRP A C 1
ATOM 2761 O O . TRP A 1 338 ? -2.608 -1.305 -16.689 1.00 95.94 338 TRP A O 1
ATOM 2771 N N . HIS A 1 339 ? -3.848 0.488 -17.219 1.00 94.06 339 HIS A N 1
ATOM 2772 C CA . HIS A 1 339 ? -3.567 0.410 -18.653 1.00 94.06 339 HIS A CA 1
ATOM 2773 C C . HIS A 1 339 ? -2.081 0.653 -18.961 1.00 94.06 339 HIS A C 1
ATOM 2775 O O . HIS A 1 339 ? -1.455 -0.174 -19.625 1.00 94.06 339 HIS A O 1
ATOM 2781 N N . GLU A 1 340 ? -1.496 1.735 -18.439 1.00 95.31 340 GLU A N 1
ATOM 2782 C CA . GLU A 1 340 ? -0.075 2.051 -18.648 1.00 95.31 340 GLU A CA 1
ATOM 2783 C C . GLU A 1 340 ? 0.859 1.031 -17.964 1.00 95.31 340 GLU A C 1
ATOM 2785 O O . GLU A 1 340 ? 1.904 0.682 -18.519 1.00 95.31 340 GLU A O 1
ATOM 2790 N N . ILE A 1 341 ? 0.448 0.458 -16.824 1.00 96.31 341 ILE A N 1
ATOM 2791 C CA . ILE A 1 341 ? 1.151 -0.659 -16.167 1.00 96.31 341 ILE A CA 1
ATOM 2792 C C . ILE A 1 341 ? 1.190 -1.893 -17.072 1.00 96.31 341 ILE A C 1
ATOM 2794 O O . ILE A 1 341 ? 2.277 -2.402 -17.346 1.00 96.31 341 ILE A O 1
ATOM 2798 N N . LYS A 1 342 ? 0.045 -2.355 -17.598 1.00 94.12 342 LYS A N 1
ATOM 2799 C CA . LYS A 1 342 ? 0.006 -3.500 -18.530 1.00 94.12 342 LYS A CA 1
ATOM 2800 C C . LYS A 1 342 ? 0.800 -3.231 -19.810 1.00 94.12 342 LYS A C 1
ATOM 2802 O O . LYS A 1 342 ? 1.512 -4.105 -20.295 1.00 94.12 342 LYS A O 1
ATOM 2807 N N . LYS A 1 343 ? 0.726 -2.007 -20.333 1.00 93.81 343 LYS A N 1
ATOM 2808 C CA . LYS A 1 343 ? 1.480 -1.549 -21.507 1.00 93.81 343 LYS A CA 1
ATOM 2809 C C . LYS A 1 343 ? 2.996 -1.563 -21.285 1.00 93.81 343 LYS A C 1
ATOM 2811 O O . LYS A 1 343 ? 3.717 -1.841 -22.236 1.00 93.81 343 LYS A O 1
ATOM 2816 N N . HIS A 1 344 ? 3.493 -1.305 -20.070 1.00 94.81 344 HIS A N 1
ATOM 2817 C CA . HIS A 1 344 ? 4.912 -1.498 -19.745 1.00 94.81 344 HIS A CA 1
ATOM 2818 C C . HIS A 1 344 ? 5.256 -2.973 -19.476 1.00 94.81 344 HIS A C 1
ATOM 2820 O O . HIS A 1 344 ? 6.247 -3.464 -20.015 1.00 94.81 344 HIS A O 1
ATOM 2826 N N . PHE A 1 345 ? 4.419 -3.703 -18.726 1.00 93.44 345 PHE A N 1
ATOM 2827 C CA . PHE A 1 345 ? 4.580 -5.142 -18.465 1.00 93.44 345 PHE A CA 1
ATOM 2828 C C . PHE A 1 345 ? 4.759 -5.935 -19.772 1.00 93.44 345 PHE A C 1
ATOM 2830 O O . PHE A 1 345 ? 5.699 -6.710 -19.911 1.00 93.44 345 PHE A O 1
ATOM 2837 N N . ASN A 1 346 ? 3.935 -5.648 -20.784 1.00 91.00 346 ASN A N 1
ATOM 2838 C CA . ASN A 1 346 ? 3.993 -6.264 -22.114 1.00 91.00 346 ASN A CA 1
ATOM 2839 C C . ASN A 1 346 ? 5.254 -5.910 -22.941 1.00 91.00 346 ASN A C 1
ATOM 2841 O O . ASN A 1 346 ? 5.329 -6.283 -24.110 1.00 91.00 346 ASN A O 1
ATOM 2845 N N . THR A 1 347 ? 6.228 -5.179 -22.382 1.00 90.25 347 THR A N 1
ATOM 2846 C CA . THR A 1 347 ? 7.516 -4.877 -23.039 1.00 90.25 347 THR A CA 1
ATOM 2847 C C . THR A 1 347 ? 8.714 -5.631 -22.458 1.00 90.25 347 THR A C 1
ATOM 2849 O O . THR A 1 347 ? 9.827 -5.434 -22.940 1.00 90.25 347 THR A O 1
ATOM 2852 N N . GLN A 1 348 ? 8.495 -6.498 -21.465 1.00 88.31 348 GLN A N 1
ATOM 2853 C CA . GLN A 1 348 ? 9.504 -7.439 -20.970 1.00 88.31 348 GLN A CA 1
ATOM 2854 C C . GLN A 1 348 ? 9.682 -8.625 -21.941 1.00 88.31 348 GLN A C 1
ATOM 2856 O O . GLN A 1 348 ? 8.809 -8.897 -22.770 1.00 88.31 348 GLN A O 1
ATOM 2861 N N . ASP A 1 349 ? 10.797 -9.351 -21.824 1.00 85.56 349 ASP A N 1
ATOM 2862 C CA . ASP A 1 349 ? 10.933 -10.682 -22.425 1.00 85.56 349 ASP A CA 1
ATOM 2863 C C . ASP A 1 349 ? 10.367 -11.748 -21.478 1.00 85.56 349 ASP A C 1
ATOM 2865 O O . ASP A 1 349 ? 10.723 -11.806 -20.302 1.00 85.56 349 ASP A O 1
ATOM 2869 N N . PHE A 1 350 ? 9.506 -12.614 -22.013 1.00 85.94 350 PHE A N 1
ATOM 2870 C CA . PHE A 1 350 ? 8.880 -13.721 -21.290 1.00 85.94 350 PHE A CA 1
ATOM 2871 C C . PHE A 1 350 ? 9.446 -15.084 -21.714 1.00 85.94 350 PHE A C 1
ATOM 2873 O O . PHE A 1 350 ? 8.761 -16.104 -21.628 1.00 85.94 350 PHE A O 1
ATOM 2880 N N . GLY A 1 351 ? 10.707 -15.104 -22.155 1.00 79.12 351 GLY A N 1
ATOM 2881 C CA . GLY A 1 351 ? 11.461 -16.320 -22.445 1.00 79.12 351 GLY A CA 1
ATOM 2882 C C . GLY A 1 351 ? 11.502 -16.690 -23.924 1.00 79.12 351 GLY A C 1
ATOM 2883 O O . GLY A 1 351 ? 11.412 -17.871 -24.249 1.00 79.12 351 GLY A O 1
ATOM 2884 N N . LYS A 1 352 ? 11.666 -15.719 -24.831 1.00 73.75 352 LYS A N 1
ATOM 2885 C CA . LYS A 1 352 ? 11.811 -15.980 -26.282 1.00 73.75 352 LYS A CA 1
ATOM 2886 C C . LYS A 1 352 ? 12.933 -16.961 -26.620 1.00 73.75 352 LYS A C 1
ATOM 2888 O O . LYS A 1 352 ? 12.807 -17.729 -27.569 1.00 73.75 352 LYS A O 1
ATOM 2893 N N . GLU A 1 353 ? 13.993 -16.961 -25.817 1.00 70.56 353 GLU A N 1
ATOM 2894 C CA . GLU A 1 353 ? 15.148 -17.861 -25.939 1.00 70.56 353 GLU A CA 1
ATOM 2895 C C . GLU A 1 353 ? 15.126 -19.013 -24.908 1.00 70.56 353 GLU A C 1
ATOM 2897 O O . GLU A 1 353 ? 16.084 -19.776 -24.790 1.00 70.56 353 GLU A O 1
ATOM 2902 N N . ALA A 1 354 ? 14.042 -19.161 -24.135 1.00 74.19 354 ALA A N 1
ATOM 2903 C CA . ALA A 1 354 ? 13.924 -20.185 -23.100 1.00 74.19 354 ALA A CA 1
ATOM 2904 C C . ALA A 1 354 ? 13.518 -21.555 -23.671 1.00 74.19 354 ALA A C 1
ATOM 2906 O O . ALA A 1 354 ? 12.771 -21.658 -24.641 1.00 74.19 354 ALA A O 1
ATOM 2907 N N . LEU A 1 355 ? 13.935 -22.631 -22.991 1.00 72.06 355 LEU A N 1
ATOM 2908 C CA . LEU A 1 355 ? 13.704 -24.029 -23.398 1.00 72.06 355 LEU A CA 1
ATOM 2909 C C . LEU A 1 355 ? 12.220 -24.403 -23.610 1.00 72.06 355 LEU A C 1
ATOM 2911 O O . LEU A 1 355 ? 11.925 -25.351 -24.334 1.00 72.06 355 LEU A O 1
ATOM 2915 N N . PHE A 1 356 ? 11.294 -23.670 -22.984 1.00 71.31 356 PHE A N 1
ATOM 2916 C CA . PHE A 1 356 ? 9.845 -23.885 -23.081 1.00 71.31 356 PHE A CA 1
ATOM 2917 C C . PHE A 1 356 ? 9.122 -22.858 -23.978 1.00 71.31 356 PHE A C 1
ATOM 2919 O O . PHE A 1 356 ? 7.903 -22.938 -24.123 1.00 71.31 356 PHE A O 1
ATOM 2926 N N . GLY A 1 357 ? 9.860 -21.934 -24.605 1.00 74.81 357 GLY A N 1
ATOM 2927 C CA . GLY A 1 357 ? 9.327 -20.843 -25.426 1.00 74.81 357 GLY A CA 1
ATOM 2928 C C . GLY A 1 357 ? 8.776 -19.653 -24.629 1.00 74.81 357 GLY A C 1
ATOM 2929 O O . GLY A 1 357 ? 8.749 -19.655 -23.398 1.00 74.81 357 GLY A O 1
ATOM 2930 N N . GLU A 1 358 ? 8.328 -18.627 -25.360 1.00 81.31 358 GLU A N 1
ATOM 2931 C CA . GLU A 1 358 ? 7.787 -17.386 -24.794 1.00 81.31 358 GLU A CA 1
ATOM 2932 C C . GLU A 1 358 ? 6.433 -17.620 -24.100 1.00 81.31 358 GLU A C 1
ATOM 2934 O O . GLU A 1 358 ? 5.442 -18.009 -24.729 1.00 81.31 358 GLU A O 1
ATOM 2939 N N . PHE A 1 359 ? 6.357 -17.323 -22.801 1.00 83.25 359 PHE A N 1
ATOM 2940 C CA . PHE A 1 359 ? 5.085 -17.278 -22.084 1.00 83.25 359 PHE A CA 1
ATOM 2941 C C . PHE A 1 359 ? 4.280 -16.044 -22.509 1.00 83.25 359 PHE A C 1
ATOM 2943 O O . PHE A 1 359 ? 4.802 -14.934 -22.577 1.00 83.25 359 PHE A O 1
ATOM 2950 N N . ARG A 1 360 ? 2.966 -16.193 -22.728 1.00 85.00 360 ARG A N 1
ATOM 2951 C CA . ARG A 1 360 ? 2.104 -15.029 -23.000 1.00 85.00 360 ARG A CA 1
ATOM 2952 C C . ARG A 1 360 ? 2.128 -14.064 -21.799 1.00 85.00 360 ARG A C 1
ATOM 2954 O O . ARG A 1 360 ? 1.838 -14.530 -20.694 1.00 85.00 360 ARG A O 1
ATOM 2961 N N . PRO A 1 361 ? 2.329 -12.743 -21.988 1.00 87.56 361 PRO A N 1
ATOM 2962 C CA . PRO A 1 361 ? 2.356 -11.772 -20.887 1.00 87.56 361 PRO A CA 1
ATOM 2963 C C . PRO A 1 361 ? 1.126 -11.856 -19.969 1.00 87.56 361 PRO A C 1
ATOM 2965 O O . PRO A 1 361 ? 1.262 -11.863 -18.747 1.00 87.56 361 PRO A O 1
ATOM 2968 N N . TYR A 1 362 ? -0.068 -12.033 -20.554 1.00 85.88 362 TYR A N 1
ATOM 2969 C CA . TYR A 1 362 ? -1.322 -12.250 -19.821 1.00 85.88 362 TYR A CA 1
ATOM 2970 C C . TYR A 1 362 ? -1.252 -13.427 -18.829 1.00 85.88 362 TYR A C 1
ATOM 2972 O O . TYR A 1 362 ? -1.730 -13.315 -17.705 1.00 85.88 362 TYR A O 1
ATOM 2980 N N . TYR A 1 363 ? -0.625 -14.544 -19.208 1.00 83.94 363 TYR A N 1
ATOM 2981 C CA . TYR A 1 363 ? -0.500 -15.713 -18.334 1.00 83.94 363 TYR A CA 1
ATOM 2982 C C . TYR A 1 363 ? 0.416 -15.419 -17.134 1.00 83.94 363 TYR A C 1
ATOM 2984 O O . TYR A 1 363 ? 0.126 -15.837 -16.013 1.00 83.94 363 TYR A O 1
ATOM 2992 N N . VAL A 1 364 ? 1.504 -14.677 -17.355 1.00 88.12 364 VAL A N 1
ATOM 2993 C CA . VAL A 1 364 ? 2.485 -14.355 -16.309 1.00 88.12 364 VAL A CA 1
ATOM 2994 C C . VAL A 1 364 ? 1.913 -13.346 -15.311 1.00 88.12 364 VAL A C 1
ATOM 2996 O O . VAL A 1 364 ? 1.918 -13.619 -14.111 1.00 88.12 364 VAL A O 1
ATOM 2999 N N . ILE A 1 365 ? 1.351 -12.224 -15.784 1.00 89.12 365 ILE A N 1
ATOM 3000 C CA . ILE A 1 365 ? 0.757 -11.202 -14.902 1.00 89.12 365 ILE A CA 1
ATOM 3001 C C . ILE A 1 365 ? -0.407 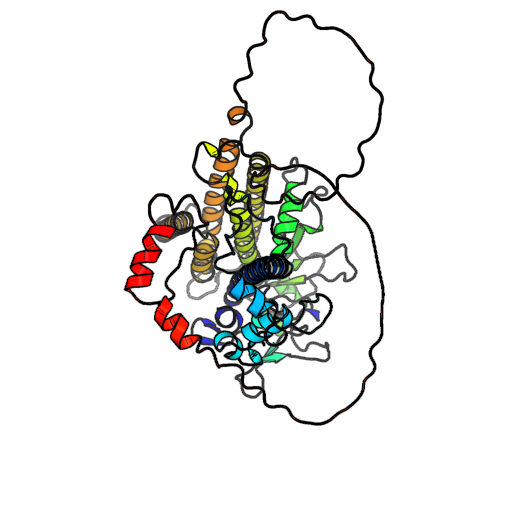-11.770 -14.080 1.00 89.12 365 ILE A C 1
ATOM 3003 O O . ILE A 1 365 ? -0.563 -11.431 -12.909 1.00 89.12 365 ILE A O 1
ATOM 3007 N N . GLU A 1 366 ? -1.195 -12.674 -14.666 1.00 86.44 366 GLU A N 1
ATOM 3008 C CA . GLU A 1 366 ? -2.321 -13.308 -13.988 1.00 86.44 366 GLU A CA 1
ATOM 3009 C C . GLU A 1 366 ? -1.863 -14.283 -12.895 1.00 86.44 366 GLU A C 1
ATOM 3011 O O . GLU A 1 366 ? -2.370 -14.208 -11.781 1.00 86.44 366 GLU A O 1
ATOM 3016 N N . THR A 1 367 ? -0.860 -15.133 -13.152 1.00 86.00 367 THR A N 1
ATOM 3017 C CA . THR A 1 367 ? -0.284 -16.006 -12.108 1.00 86.00 367 THR A CA 1
ATOM 3018 C C . THR A 1 367 ? 0.268 -15.203 -10.933 1.00 86.00 367 THR A C 1
ATOM 3020 O O . THR A 1 367 ? -0.001 -15.550 -9.787 1.00 86.00 367 THR A O 1
ATOM 3023 N N . VAL A 1 368 ? 0.972 -14.092 -11.181 1.00 88.06 368 VAL A N 1
ATOM 3024 C CA . VAL A 1 368 ? 1.490 -13.242 -10.093 1.00 88.06 368 VAL A CA 1
ATOM 3025 C C . VAL A 1 368 ? 0.351 -12.647 -9.251 1.00 88.06 368 VAL A C 1
ATOM 3027 O O . VAL A 1 368 ? 0.466 -12.588 -8.024 1.00 88.06 368 VAL A O 1
ATOM 3030 N N . LEU A 1 369 ? -0.762 -12.248 -9.879 1.00 87.00 369 LEU A N 1
ATOM 3031 C CA . LEU A 1 369 ? -1.955 -11.758 -9.178 1.00 87.00 369 LEU A CA 1
ATOM 3032 C C . LEU A 1 369 ? -2.653 -12.861 -8.360 1.00 87.00 369 LEU A C 1
ATOM 3034 O O . LEU A 1 369 ? -3.064 -12.605 -7.226 1.00 87.00 369 LEU A O 1
ATOM 3038 N N . GLU A 1 370 ? -2.743 -14.082 -8.891 1.00 81.81 370 GLU A N 1
ATOM 3039 C CA . GLU A 1 370 ? -3.330 -15.233 -8.194 1.00 81.81 370 GLU A CA 1
ATOM 3040 C C . GLU A 1 370 ? -2.478 -15.705 -6.999 1.00 81.81 370 GLU A C 1
ATOM 3042 O O . GLU A 1 370 ? -2.998 -15.837 -5.891 1.00 81.81 370 GLU A O 1
ATOM 3047 N N . ASP A 1 371 ? -1.168 -15.894 -7.176 1.00 81.50 371 ASP A N 1
ATOM 3048 C CA . ASP A 1 371 ? -0.293 -16.484 -6.148 1.00 81.50 371 ASP A CA 1
ATOM 3049 C C . ASP A 1 371 ? 0.146 -15.489 -5.057 1.00 81.50 371 ASP A C 1
ATOM 3051 O O . ASP A 1 371 ? 0.446 -15.874 -3.917 1.00 81.50 371 ASP A O 1
ATOM 3055 N N . SER A 1 372 ? 0.196 -14.192 -5.381 1.00 79.75 372 SER A N 1
ATOM 3056 C CA . SER A 1 372 ? 0.599 -13.153 -4.423 1.00 79.75 372 SER A CA 1
ATOM 3057 C C . SER A 1 372 ? -0.600 -12.556 -3.688 1.00 79.75 372 SER A C 1
ATOM 3059 O O . SER A 1 372 ? -0.589 -12.511 -2.454 1.00 79.75 372 SER A O 1
ATOM 3061 N N . PHE A 1 373 ? -1.636 -12.136 -4.429 1.00 79.31 373 PHE A N 1
ATOM 3062 C CA . PHE A 1 373 ? -2.625 -11.154 -3.962 1.00 79.31 373 PHE A CA 1
ATOM 3063 C C . PHE A 1 373 ? -4.048 -11.679 -3.746 1.00 79.31 373 PHE A C 1
ATOM 3065 O O . PHE A 1 373 ? -4.825 -11.008 -3.067 1.00 79.31 373 PHE A O 1
ATOM 3072 N N . LEU A 1 374 ? -4.414 -12.853 -4.273 1.00 77.56 374 LEU A N 1
ATOM 3073 C CA . LEU A 1 374 ? -5.794 -13.366 -4.236 1.00 77.56 374 LEU A CA 1
ATOM 3074 C C . LEU A 1 374 ? -6.391 -13.396 -2.817 1.00 77.56 374 LEU A C 1
ATOM 3076 O O . LEU A 1 374 ? -7.540 -13.002 -2.604 1.00 77.56 374 LEU A O 1
ATOM 3080 N N . GLU A 1 375 ? -5.597 -13.814 -1.826 1.00 75.25 375 GLU A N 1
ATOM 3081 C CA . GLU A 1 375 ? -6.003 -13.795 -0.419 1.00 75.25 375 GLU A CA 1
ATOM 3082 C C . GLU A 1 375 ? -6.227 -12.382 0.141 1.00 75.25 375 GLU A C 1
ATOM 3084 O O . GLU A 1 375 ? -7.065 -12.206 1.022 1.00 75.25 375 GLU A O 1
ATOM 3089 N N . ASP A 1 376 ? -5.464 -11.385 -0.299 1.00 74.19 376 ASP A N 1
ATOM 3090 C CA . ASP A 1 376 ? -5.477 -10.052 0.311 1.00 74.19 376 ASP A CA 1
ATOM 3091 C C . ASP A 1 376 ? -6.527 -9.162 -0.339 1.00 74.19 376 ASP A C 1
ATOM 3093 O O . ASP A 1 376 ? -7.245 -8.474 0.377 1.00 74.19 376 ASP A O 1
ATOM 3097 N N . ILE A 1 377 ? -6.737 -9.304 -1.654 1.00 73.44 377 ILE A N 1
ATOM 3098 C CA . ILE A 1 377 ? -7.956 -8.859 -2.349 1.00 73.44 377 ILE A CA 1
ATOM 3099 C C . ILE A 1 377 ? -9.189 -9.395 -1.603 1.00 73.44 377 ILE A C 1
ATOM 3101 O O . ILE A 1 377 ? -10.109 -8.648 -1.271 1.00 73.44 377 ILE A 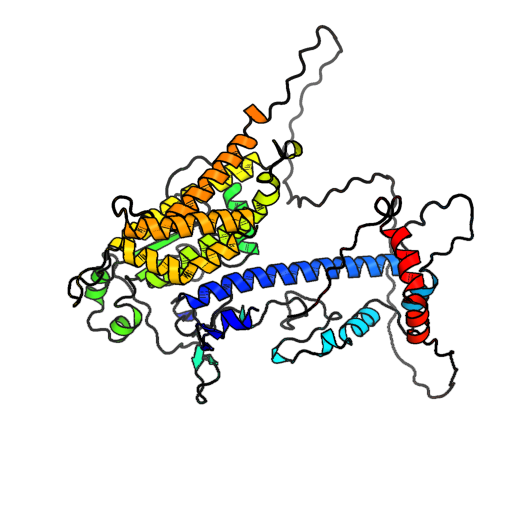O 1
ATOM 3105 N N . THR A 1 378 ? -9.171 -10.690 -1.264 1.00 71.81 378 THR A N 1
ATOM 3106 C CA . THR A 1 378 ? -10.248 -11.345 -0.510 1.00 71.81 378 THR A CA 1
ATOM 3107 C C . THR A 1 378 ? -10.433 -10.757 0.896 1.00 71.81 378 THR A C 1
ATOM 3109 O O . THR A 1 378 ? -11.568 -10.633 1.340 1.00 71.81 378 THR A O 1
ATOM 3112 N N . LYS A 1 379 ? -9.368 -10.391 1.622 1.00 69.25 379 LYS A N 1
ATOM 3113 C CA . LYS A 1 379 ? -9.480 -9.814 2.982 1.00 69.25 379 LYS A CA 1
ATOM 3114 C C . LYS A 1 379 ? -9.872 -8.331 2.956 1.00 69.25 379 LYS A C 1
ATOM 3116 O O . LYS A 1 379 ? -10.688 -7.909 3.770 1.00 69.25 379 LYS A O 1
ATOM 3121 N N . ALA A 1 380 ? -9.324 -7.557 2.018 1.00 67.75 380 ALA A N 1
ATOM 3122 C CA . ALA A 1 380 ? -9.533 -6.115 1.876 1.00 67.75 380 ALA A CA 1
ATOM 3123 C C . ALA A 1 380 ? -11.011 -5.735 1.685 1.00 67.75 380 ALA A C 1
ATOM 3125 O O . ALA A 1 380 ? -11.456 -4.691 2.154 1.00 67.75 380 ALA A O 1
ATOM 3126 N N . TYR A 1 381 ? -11.797 -6.595 1.033 1.00 66.75 381 TYR A N 1
ATOM 3127 C CA . TYR A 1 381 ? -13.183 -6.276 0.684 1.00 66.75 381 TYR A CA 1
ATOM 3128 C C . TYR A 1 381 ? -14.191 -6.504 1.830 1.00 66.75 381 TYR A C 1
ATOM 3130 O O . TYR A 1 381 ? -15.344 -6.081 1.718 1.00 66.75 381 TYR A O 1
ATOM 3138 N N . GLY A 1 382 ? -13.729 -7.046 2.965 1.00 64.06 382 GLY A N 1
ATOM 3139 C CA . GLY A 1 382 ? -14.311 -6.846 4.298 1.00 64.06 382 GLY A CA 1
ATOM 3140 C C . GLY A 1 382 ? -15.583 -7.634 4.623 1.00 64.06 382 GLY A C 1
ATOM 3141 O O . GLY A 1 382 ? -15.564 -8.493 5.504 1.00 64.06 382 GLY A O 1
ATOM 3142 N N . ASP A 1 383 ? -16.704 -7.323 3.971 1.00 61.09 383 ASP A N 1
ATOM 3143 C CA . ASP A 1 383 ? -17.999 -7.931 4.297 1.00 61.09 383 ASP A CA 1
ATOM 3144 C C . ASP A 1 383 ? -18.221 -9.263 3.566 1.00 61.09 383 ASP A C 1
ATOM 3146 O O . ASP A 1 383 ? -17.793 -9.449 2.427 1.00 61.09 383 ASP A O 1
ATOM 3150 N N . ALA A 1 384 ? -18.929 -10.199 4.203 1.00 59.81 384 ALA A N 1
ATOM 3151 C CA . ALA A 1 384 ? -19.101 -11.556 3.685 1.00 59.81 384 ALA A CA 1
ATOM 3152 C C . ALA A 1 384 ? -19.714 -11.626 2.269 1.00 59.81 384 ALA A C 1
ATOM 3154 O O . ALA A 1 384 ? -19.414 -12.567 1.538 1.00 59.81 384 ALA A O 1
ATOM 3155 N N . ARG A 1 385 ? -20.533 -10.647 1.854 1.00 62.19 385 ARG A N 1
ATOM 3156 C CA . ARG A 1 385 ? -21.150 -10.607 0.518 1.00 62.19 385 ARG A CA 1
ATOM 3157 C C . ARG A 1 385 ? -20.180 -10.067 -0.525 1.00 62.19 385 ARG A C 1
ATOM 3159 O O . ARG A 1 385 ? -20.073 -10.668 -1.588 1.00 62.19 385 ARG A O 1
ATOM 3166 N N . ALA A 1 386 ? -19.455 -8.988 -0.225 1.00 64.00 386 ALA A N 1
ATOM 3167 C CA . ALA A 1 386 ? -18.400 -8.478 -1.104 1.00 64.00 386 ALA A CA 1
ATOM 3168 C C . ALA A 1 386 ? -17.280 -9.517 -1.285 1.00 64.00 386 ALA A C 1
ATOM 3170 O O . ALA A 1 386 ? -16.864 -9.799 -2.408 1.00 64.00 386 ALA A O 1
ATOM 3171 N N . ILE A 1 387 ? -16.871 -10.161 -0.188 1.00 66.88 387 ILE A N 1
ATOM 3172 C CA . ILE A 1 387 ? -15.913 -11.271 -0.177 1.00 66.88 387 ILE A CA 1
ATOM 3173 C C . ILE A 1 387 ? -16.419 -12.449 -1.018 1.00 66.88 387 ILE A C 1
ATOM 3175 O O . ILE A 1 387 ? -15.661 -12.989 -1.821 1.00 66.88 387 ILE A O 1
ATOM 3179 N N . GLN A 1 388 ? -17.682 -12.863 -0.869 1.00 67.56 388 GLN A N 1
ATOM 3180 C CA . GLN A 1 388 ? -18.229 -13.987 -1.635 1.00 67.56 388 GLN A CA 1
ATOM 3181 C C . GLN A 1 388 ? -18.435 -13.645 -3.118 1.00 67.56 388 GLN A C 1
ATOM 3183 O O . GLN A 1 388 ? -18.123 -14.472 -3.969 1.00 67.56 388 GLN A O 1
ATOM 3188 N N . GLY A 1 389 ? -18.888 -12.431 -3.444 1.00 67.94 389 GLY A N 1
ATOM 3189 C CA . GLY A 1 389 ? -19.016 -11.962 -4.826 1.00 67.94 389 GLY A CA 1
ATOM 3190 C C . GLY A 1 389 ? -17.673 -11.961 -5.557 1.00 67.94 389 GLY A C 1
ATOM 3191 O O . GLY A 1 389 ? -17.575 -12.483 -6.666 1.00 67.94 389 GLY A O 1
ATOM 3192 N N . ILE A 1 390 ? -16.619 -11.471 -4.900 1.00 70.25 390 ILE A N 1
ATOM 3193 C CA . ILE A 1 390 ? -15.258 -11.510 -5.441 1.00 70.25 390 ILE A CA 1
ATOM 3194 C C . ILE A 1 390 ? -14.727 -12.939 -5.531 1.00 70.25 390 ILE A C 1
ATOM 3196 O O . ILE A 1 390 ? -14.252 -13.316 -6.595 1.00 70.25 390 ILE A O 1
ATOM 3200 N N . LYS A 1 391 ? -14.861 -13.776 -4.493 1.00 71.94 391 LYS A N 1
ATOM 3201 C CA . LYS A 1 391 ? -14.461 -15.194 -4.580 1.00 71.94 391 LYS A CA 1
ATOM 3202 C C . LYS A 1 391 ? -15.130 -15.912 -5.752 1.00 71.94 391 LYS A C 1
ATOM 3204 O O . LYS A 1 391 ? -14.443 -16.602 -6.494 1.00 71.94 391 LYS A O 1
ATOM 3209 N N . ASN A 1 392 ? -16.433 -15.721 -5.951 1.00 74.62 392 ASN A N 1
ATOM 3210 C CA . ASN A 1 392 ? -17.158 -16.326 -7.066 1.00 74.62 392 ASN A CA 1
ATOM 3211 C C . ASN A 1 392 ? -16.607 -15.840 -8.417 1.00 74.62 392 ASN A C 1
ATOM 3213 O O . ASN A 1 392 ? -16.259 -16.667 -9.252 1.00 74.62 392 ASN A O 1
ATOM 3217 N N . MET A 1 393 ? -16.439 -14.525 -8.591 1.00 73.19 393 MET A N 1
ATOM 3218 C CA . MET A 1 393 ? -15.859 -13.914 -9.797 1.00 73.19 393 MET A CA 1
ATOM 3219 C C . MET A 1 393 ? -14.445 -14.446 -10.103 1.00 73.19 393 MET A C 1
ATOM 3221 O O . MET A 1 393 ? -14.126 -14.744 -11.251 1.00 73.19 393 MET A O 1
ATOM 3225 N N . LEU A 1 394 ? -13.603 -14.611 -9.078 1.00 72.06 394 LEU A N 1
ATOM 3226 C CA . LEU A 1 394 ? -12.248 -15.158 -9.199 1.00 72.06 394 LEU A CA 1
ATOM 3227 C C . LEU A 1 394 ? -12.262 -16.650 -9.589 1.00 72.06 394 LEU A C 1
ATOM 3229 O O . LEU A 1 394 ? -11.512 -17.071 -10.467 1.00 72.06 394 LEU A O 1
ATOM 3233 N N . GLU A 1 395 ? -13.138 -17.453 -8.979 1.00 74.19 395 GLU A N 1
ATOM 3234 C CA . GLU A 1 395 ? -13.276 -18.890 -9.264 1.00 74.19 395 GLU A CA 1
ATOM 3235 C C . GLU A 1 395 ? -14.019 -19.193 -10.578 1.00 74.19 395 GLU A C 1
ATOM 3237 O O . GLU A 1 395 ? -13.879 -20.282 -11.138 1.00 74.19 395 GLU A O 1
ATOM 3242 N N . GLU A 1 396 ? -14.825 -18.268 -11.098 1.00 73.19 396 GLU A N 1
ATOM 3243 C CA . GLU A 1 396 ? -15.313 -18.296 -12.482 1.00 73.19 396 GLU A CA 1
ATOM 3244 C C . GLU A 1 396 ? -14.160 -18.011 -13.446 1.00 73.19 396 GLU A C 1
ATOM 3246 O O . GLU A 1 396 ? -13.904 -18.796 -14.362 1.00 73.19 396 GLU A O 1
ATOM 3251 N N . LYS A 1 397 ? -13.384 -16.959 -13.178 1.00 67.62 397 LYS A N 1
ATOM 3252 C CA . LYS A 1 397 ? -12.284 -16.544 -14.044 1.00 67.62 397 LYS A CA 1
ATOM 3253 C C . LYS A 1 397 ? -11.154 -17.578 -14.164 1.00 67.62 397 LYS A C 1
ATOM 3255 O O . LYS A 1 397 ? -10.631 -17.792 -15.258 1.00 67.62 397 LYS A O 1
ATOM 3260 N N . LYS A 1 398 ? -10.826 -18.301 -13.088 1.00 69.25 398 LYS A N 1
ATOM 3261 C CA . LYS A 1 398 ? -9.901 -19.455 -13.131 1.00 69.25 398 LYS A CA 1
ATOM 3262 C C . LYS A 1 398 ? -10.277 -20.500 -14.184 1.00 69.25 398 LYS A C 1
ATOM 3264 O O . LYS A 1 398 ? -9.400 -21.162 -14.731 1.00 69.25 398 LYS A O 1
ATOM 3269 N N . LYS A 1 399 ? -11.572 -20.633 -14.491 1.00 71.19 399 LYS A N 1
ATOM 3270 C CA . LYS A 1 399 ? -12.090 -21.531 -15.534 1.00 71.19 399 LYS A CA 1
ATOM 3271 C C . LYS A 1 399 ? -12.009 -20.869 -16.913 1.00 71.19 399 LYS A C 1
ATOM 3273 O O . LYS A 1 399 ? -11.583 -21.523 -17.861 1.00 71.19 399 LYS A O 1
ATOM 3278 N N . GLU A 1 400 ? -12.324 -19.572 -17.022 1.00 66.12 400 GLU A N 1
ATOM 3279 C CA . GLU A 1 400 ? -12.135 -18.794 -18.264 1.00 66.12 400 GLU A CA 1
ATOM 3280 C C . GLU A 1 400 ? -10.681 -18.838 -18.762 1.00 66.12 400 GLU A C 1
ATOM 3282 O O . GLU A 1 400 ? -10.450 -18.993 -19.961 1.00 66.12 400 GLU A O 1
ATOM 3287 N N . ARG A 1 401 ? -9.702 -18.785 -17.842 1.00 63.50 401 ARG A N 1
ATOM 3288 C CA . ARG A 1 401 ? -8.254 -18.841 -18.126 1.00 63.50 401 ARG A CA 1
ATOM 3289 C C . ARG A 1 401 ? -7.836 -20.066 -18.959 1.00 63.50 401 ARG A C 1
ATOM 3291 O O . ARG A 1 401 ? -6.841 -19.988 -19.675 1.00 63.50 401 ARG A O 1
ATOM 3298 N N . GLY A 1 402 ? -8.586 -21.170 -18.889 1.00 56.56 402 GLY A N 1
ATOM 3299 C CA . GLY A 1 402 ? -8.368 -22.379 -19.693 1.00 56.56 402 GLY A CA 1
ATOM 3300 C C . GLY A 1 402 ? -9.236 -22.500 -20.954 1.00 56.56 402 GLY A C 1
ATOM 3301 O O . GLY A 1 402 ? -9.077 -23.475 -21.684 1.00 56.56 402 GLY A O 1
ATOM 3302 N N . ALA A 1 403 ? -10.158 -21.563 -21.207 1.00 55.28 403 ALA A N 1
ATOM 3303 C CA . ALA A 1 403 ? -11.219 -21.703 -22.212 1.00 55.28 403 ALA A CA 1
ATOM 3304 C C . ALA A 1 403 ? -11.263 -20.581 -23.267 1.00 55.28 403 ALA A C 1
ATOM 3306 O O . ALA A 1 403 ? -11.537 -20.864 -24.432 1.00 55.28 403 ALA A O 1
ATOM 3307 N N . ASP A 1 404 ? -10.984 -19.325 -22.899 1.00 49.81 404 ASP A N 1
ATOM 3308 C CA . ASP A 1 404 ? -11.012 -18.185 -23.825 1.00 49.81 404 ASP A CA 1
ATOM 3309 C C . ASP A 1 404 ? -9.841 -17.225 -23.565 1.00 49.81 404 ASP A C 1
ATOM 3311 O O . ASP A 1 404 ? -9.762 -16.568 -22.529 1.00 49.81 404 ASP A O 1
ATOM 3315 N N . THR A 1 405 ? -8.933 -17.120 -24.542 1.00 51.53 405 THR A N 1
ATOM 3316 C CA . THR A 1 405 ? -7.763 -16.221 -24.491 1.00 51.53 405 THR A CA 1
ATOM 3317 C C . THR A 1 405 ? -7.918 -14.973 -25.370 1.00 51.53 405 THR A C 1
ATOM 3319 O O . THR A 1 405 ? -6.926 -14.349 -25.723 1.00 51.53 405 THR A O 1
ATOM 3322 N N . SER A 1 406 ? -9.147 -14.606 -25.758 1.00 54.09 406 SER A N 1
ATOM 3323 C CA . SER A 1 406 ? -9.409 -13.460 -26.650 1.00 54.09 406 SER A CA 1
ATOM 3324 C C . SER A 1 406 ? -9.600 -12.110 -25.943 1.00 54.09 406 SER A C 1
ATOM 3326 O O . SER A 1 406 ? -9.747 -11.093 -26.621 1.00 54.09 406 SER A O 1
ATOM 3328 N N . LYS A 1 407 ? -9.634 -12.077 -24.599 1.00 59.81 407 LYS A N 1
ATOM 3329 C CA . LYS A 1 407 ? -10.059 -10.889 -23.826 1.00 59.81 407 LYS A CA 1
ATOM 3330 C C . LYS A 1 407 ? -9.015 -10.280 -22.881 1.00 59.81 407 LYS A C 1
ATOM 3332 O O . LYS A 1 407 ? -9.233 -9.152 -22.451 1.00 59.81 407 LYS A O 1
ATOM 3337 N N . ASP A 1 408 ? -7.948 -11.004 -22.525 1.00 71.81 408 ASP A N 1
ATOM 3338 C CA . ASP A 1 408 ? -6.797 -10.567 -21.699 1.00 71.81 408 ASP A CA 1
ATOM 3339 C C . ASP A 1 408 ? -7.105 -9.675 -20.464 1.00 71.81 408 ASP A C 1
ATOM 3341 O O . ASP A 1 408 ? -6.288 -8.854 -20.031 1.00 71.81 408 ASP A O 1
ATOM 3345 N N . LYS A 1 409 ? -8.287 -9.831 -19.852 1.00 82.06 409 LYS A N 1
ATOM 3346 C CA . LYS A 1 409 ? -8.664 -9.135 -18.612 1.00 82.06 409 LYS A CA 1
ATOM 3347 C C . LYS A 1 409 ? -7.988 -9.797 -17.425 1.00 82.06 409 LYS A C 1
ATOM 3349 O O . LYS A 1 409 ? -8.247 -10.969 -17.177 1.00 82.06 409 LYS A O 1
ATOM 3354 N N . THR A 1 410 ? -7.187 -9.072 -16.651 1.00 86.81 410 THR A N 1
ATOM 3355 C CA . THR A 1 410 ? -6.567 -9.587 -15.417 1.00 86.81 410 THR A CA 1
ATOM 3356 C C . THR A 1 410 ? -7.541 -9.541 -14.238 1.00 86.81 410 THR A C 1
ATOM 3358 O O . THR A 1 410 ? -8.629 -8.974 -14.339 1.00 86.81 410 THR A O 1
ATOM 3361 N N . ILE A 1 411 ? -7.183 -10.137 -13.097 1.00 85.31 411 ILE A N 1
ATOM 3362 C CA . ILE A 1 411 ? -7.964 -9.987 -11.852 1.00 85.31 411 ILE A CA 1
ATOM 3363 C C . ILE A 1 411 ? -8.197 -8.513 -11.483 1.00 85.31 411 ILE A C 1
ATOM 3365 O O . ILE A 1 411 ? -9.284 -8.169 -11.025 1.00 85.31 411 ILE A O 1
ATOM 3369 N N . ILE A 1 412 ? -7.229 -7.631 -11.749 1.00 89.44 412 ILE A N 1
ATOM 3370 C CA . ILE A 1 412 ? -7.363 -6.189 -11.505 1.00 89.44 412 ILE A CA 1
ATOM 3371 C C . ILE A 1 412 ? -8.371 -5.539 -12.465 1.00 89.44 412 ILE A C 1
ATOM 3373 O O . ILE A 1 412 ? -9.154 -4.699 -12.028 1.00 89.44 412 ILE A O 1
ATOM 3377 N N . ASP A 1 413 ? -8.435 -5.951 -13.739 1.00 90.38 413 ASP A N 1
ATOM 3378 C CA . ASP A 1 413 ? -9.483 -5.465 -14.654 1.00 90.38 413 ASP A CA 1
ATOM 3379 C C . ASP A 1 413 ? -10.887 -5.848 -14.154 1.00 90.38 413 ASP A C 1
ATOM 3381 O O . ASP A 1 413 ? -11.796 -5.018 -14.167 1.00 90.38 413 ASP A O 1
ATOM 3385 N N . TYR A 1 414 ? -11.056 -7.081 -13.662 1.00 85.12 414 TYR A N 1
ATOM 3386 C CA . TYR A 1 414 ? -12.310 -7.546 -13.060 1.00 85.12 414 TYR A CA 1
ATOM 3387 C C . TYR A 1 414 ? -12.643 -6.815 -11.745 1.00 85.12 414 TYR A C 1
ATOM 3389 O O . TYR A 1 414 ? -13.800 -6.456 -11.525 1.00 85.12 414 TYR A O 1
ATOM 3397 N N . LEU A 1 415 ? -11.643 -6.531 -10.903 1.00 87.56 415 LEU A N 1
ATOM 3398 C CA . LEU A 1 415 ? -11.805 -5.768 -9.661 1.00 87.56 415 LEU A CA 1
ATOM 3399 C C . LEU A 1 415 ? -12.284 -4.335 -9.946 1.00 87.56 415 LEU A C 1
ATOM 3401 O O . LEU A 1 415 ? -13.304 -3.903 -9.414 1.00 87.56 415 LEU A O 1
ATOM 3405 N N . LEU A 1 416 ? -11.627 -3.636 -10.876 1.00 91.69 416 LEU A N 1
ATOM 3406 C CA . LEU A 1 416 ? -11.999 -2.281 -11.295 1.00 91.69 416 LEU A CA 1
ATOM 3407 C C . LEU A 1 416 ? -13.348 -2.245 -12.047 1.00 91.69 416 LEU A C 1
ATOM 3409 O O . LEU A 1 416 ? -14.057 -1.234 -12.001 1.00 91.69 416 LEU A O 1
ATOM 3413 N N . ASP A 1 417 ? -13.742 -3.331 -12.726 1.00 89.25 417 ASP A N 1
ATOM 3414 C CA . ASP A 1 417 ? -15.093 -3.530 -13.281 1.00 89.25 417 ASP A CA 1
ATOM 3415 C C . ASP A 1 417 ? -16.163 -3.780 -12.211 1.00 89.25 417 ASP A C 1
ATOM 3417 O O . ASP A 1 417 ? -17.298 -3.337 -12.393 1.00 89.25 417 ASP A O 1
ATOM 3421 N N . HIS A 1 418 ? -15.830 -4.414 -11.086 1.00 86.19 418 HIS A N 1
ATOM 3422 C CA . HIS A 1 418 ? -16.719 -4.493 -9.927 1.00 86.19 418 HIS A CA 1
ATOM 3423 C C . HIS A 1 418 ? -16.867 -3.120 -9.249 1.00 86.19 418 HIS A C 1
ATOM 3425 O O . HIS A 1 418 ? -17.985 -2.647 -9.044 1.00 86.19 418 HIS A O 1
ATOM 3431 N N . GLU A 1 419 ? -15.757 -2.448 -8.934 1.00 89.19 419 GLU A N 1
ATOM 3432 C CA . GLU A 1 419 ? -15.773 -1.139 -8.267 1.00 89.19 419 GLU A CA 1
ATOM 3433 C C . GLU A 1 419 ? -16.511 -0.069 -9.076 1.00 89.19 419 GLU A C 1
ATOM 3435 O O . GLU A 1 419 ? -17.308 0.677 -8.510 1.00 89.19 419 GLU A O 1
ATOM 3440 N N . LYS A 1 420 ? -16.354 -0.043 -10.409 1.00 91.44 420 LYS A N 1
ATOM 3441 C CA . LYS A 1 420 ? -17.107 0.903 -11.250 1.00 91.44 420 LYS A CA 1
ATOM 3442 C C . LYS A 1 420 ? -18.616 0.655 -11.203 1.00 91.44 420 LYS A C 1
ATOM 3444 O O . LYS A 1 420 ? -19.372 1.619 -11.175 1.00 91.44 420 LYS A O 1
ATOM 3449 N N . LYS A 1 421 ? -19.067 -0.604 -11.155 1.00 89.25 421 LYS A N 1
ATOM 3450 C CA . LYS A 1 421 ? -20.502 -0.925 -11.037 1.00 89.25 421 LYS A CA 1
ATOM 3451 C C . LYS A 1 421 ? -21.072 -0.448 -9.702 1.00 89.25 421 LYS A C 1
ATOM 3453 O O . LYS A 1 421 ? -22.151 0.137 -9.688 1.00 89.25 421 LYS A O 1
ATOM 3458 N N . GLU A 1 422 ? -20.345 -0.636 -8.599 1.00 87.25 422 GLU A N 1
ATOM 3459 C CA . GLU A 1 422 ? -20.759 -0.098 -7.296 1.00 87.25 422 GLU A CA 1
ATOM 3460 C C . GLU A 1 422 ? -20.718 1.440 -7.271 1.00 87.25 422 GLU A C 1
ATOM 3462 O O . GLU A 1 422 ? -21.639 2.050 -6.734 1.00 87.25 422 GLU A O 1
ATOM 3467 N N . ALA A 1 423 ? -19.738 2.083 -7.917 1.00 90.19 423 ALA A N 1
ATOM 3468 C CA . ALA A 1 423 ? -19.692 3.540 -8.063 1.00 90.19 423 ALA A CA 1
ATOM 3469 C C . ALA A 1 423 ? -20.895 4.087 -8.860 1.00 90.19 423 ALA A C 1
ATOM 3471 O O . ALA A 1 423 ? -21.558 5.013 -8.404 1.00 90.19 423 ALA A O 1
ATOM 3472 N N . GLN A 1 424 ? -21.244 3.461 -9.988 1.00 90.25 424 GLN A N 1
ATOM 3473 C CA . GLN A 1 424 ? -22.391 3.833 -10.831 1.00 90.25 424 GLN A CA 1
ATOM 3474 C C . GLN A 1 424 ? -23.747 3.563 -10.160 1.00 90.25 424 GLN A C 1
ATOM 3476 O O . GLN A 1 424 ? -24.706 4.324 -10.308 1.00 90.25 424 GLN A O 1
ATOM 3481 N N . LYS A 1 425 ? -23.838 2.499 -9.358 1.00 88.44 425 LYS A N 1
ATOM 3482 C CA . LYS A 1 425 ? -24.978 2.243 -8.469 1.00 88.44 425 LYS A CA 1
ATOM 3483 C C . LYS A 1 425 ? -25.075 3.302 -7.362 1.00 88.44 425 LYS A C 1
ATOM 3485 O O . LYS A 1 425 ? -26.168 3.759 -7.051 1.00 88.44 425 LYS A O 1
ATOM 3490 N N . CYS A 1 426 ? -23.945 3.734 -6.803 1.00 87.62 426 CYS A N 1
ATOM 3491 C CA . CYS A 1 426 ? -23.881 4.820 -5.823 1.00 87.62 426 CYS A CA 1
ATOM 3492 C C . CYS A 1 426 ? -24.376 6.137 -6.451 1.00 87.62 426 CYS A C 1
ATOM 3494 O O . CYS A 1 426 ? -25.308 6.750 -5.933 1.00 87.62 426 CYS A O 1
ATOM 3496 N N . THR A 1 427 ? -23.826 6.549 -7.599 1.00 88.50 427 THR A N 1
ATOM 3497 C CA . THR A 1 427 ? -24.220 7.803 -8.260 1.00 88.50 427 THR A CA 1
ATOM 3498 C C . THR A 1 427 ? -25.674 7.790 -8.730 1.00 88.50 427 THR A C 1
ATOM 3500 O O . THR A 1 427 ? -26.336 8.810 -8.586 1.00 88.50 427 THR A O 1
ATOM 3503 N N . SER A 1 428 ? -26.219 6.661 -9.199 1.00 86.69 428 SER A N 1
ATOM 3504 C CA . SER A 1 428 ? -27.644 6.573 -9.579 1.00 86.69 428 SER A CA 1
ATOM 3505 C C . SER A 1 428 ? -28.623 6.602 -8.395 1.00 86.69 428 SER A C 1
ATOM 3507 O O . SER A 1 428 ? -29.678 7.218 -8.513 1.00 86.69 428 SER A O 1
ATOM 3509 N N . ILE A 1 429 ? -28.292 6.004 -7.242 1.00 84.88 429 ILE A N 1
ATOM 3510 C CA . ILE A 1 429 ? -29.144 6.057 -6.031 1.00 84.88 429 ILE A CA 1
ATOM 3511 C C . ILE A 1 429 ? -29.222 7.476 -5.445 1.00 84.88 429 ILE A C 1
ATOM 3513 O O . ILE A 1 429 ? -30.243 7.847 -4.862 1.00 84.88 429 ILE A O 1
ATOM 3517 N N . HIS A 1 430 ? -28.147 8.253 -5.594 1.00 82.88 430 HIS A N 1
ATOM 3518 C CA . HIS A 1 430 ? -27.975 9.586 -5.009 1.00 82.88 430 HIS A CA 1
ATOM 3519 C C . HIS A 1 430 ? -27.942 10.709 -6.069 1.00 82.88 430 HIS A C 1
ATOM 3521 O O . HIS A 1 430 ? -27.363 11.762 -5.803 1.00 82.88 430 HIS A O 1
ATOM 3527 N N . ASN A 1 431 ? -28.514 10.506 -7.268 1.00 81.62 431 ASN A N 1
ATOM 3528 C CA . ASN A 1 431 ? -28.604 11.563 -8.288 1.00 81.62 431 ASN A CA 1
ATOM 3529 C C . ASN A 1 431 ? -29.718 12.576 -7.968 1.00 81.62 431 ASN A C 1
ATOM 3531 O O . ASN A 1 431 ? -30.660 12.273 -7.239 1.00 81.62 431 ASN A O 1
ATOM 3535 N N . GLU A 1 432 ? -29.613 13.786 -8.521 1.00 74.00 432 GLU A N 1
ATOM 3536 C CA . GLU A 1 432 ? -30.544 14.881 -8.214 1.00 74.00 432 GLU A CA 1
ATOM 3537 C C . GLU A 1 432 ? -32.005 14.550 -8.590 1.00 74.00 432 GLU A C 1
ATOM 3539 O O . GLU A 1 432 ? -32.900 14.797 -7.791 1.00 74.00 432 GLU A O 1
ATOM 3544 N N . GLU A 1 433 ? -32.253 13.875 -9.718 1.00 75.69 433 GLU A N 1
ATOM 3545 C CA . GLU A 1 433 ? -33.597 13.416 -10.134 1.00 75.69 433 GLU A CA 1
ATOM 3546 C C . GLU A 1 433 ? -34.256 12.463 -9.123 1.00 75.69 433 GLU A C 1
ATOM 3548 O O . GLU A 1 433 ? -35.471 12.468 -8.943 1.00 75.69 433 GLU A O 1
ATOM 3553 N N . ASN A 1 434 ? -33.459 11.625 -8.454 1.00 71.06 434 ASN A N 1
ATOM 3554 C CA . ASN A 1 434 ? -33.934 10.728 -7.407 1.00 71.06 434 ASN A CA 1
ATOM 3555 C C . ASN A 1 434 ? -34.118 11.420 -6.051 1.00 71.06 434 ASN A C 1
ATOM 3557 O O . ASN A 1 434 ? -34.670 10.787 -5.145 1.00 71.06 434 ASN A O 1
ATOM 3561 N N . CYS A 1 435 ? -33.643 12.655 -5.910 1.00 73.81 435 CYS A N 1
ATOM 3562 C CA . CYS A 1 435 ? -33.530 13.376 -4.649 1.00 73.81 435 CYS A CA 1
ATOM 3563 C C . CYS A 1 435 ? -34.252 14.729 -4.639 1.00 73.81 435 CYS A C 1
ATOM 3565 O O . CYS A 1 435 ? -34.193 15.431 -3.633 1.00 73.81 435 CYS A O 1
ATOM 3567 N N . GLU A 1 436 ? -34.978 15.079 -5.704 1.00 69.25 436 GLU A N 1
ATOM 3568 C CA . GLU A 1 436 ? -36.044 16.070 -5.600 1.00 69.25 436 GLU A CA 1
ATOM 3569 C C . GLU A 1 436 ? -37.195 15.499 -4.759 1.00 69.25 436 GLU A C 1
ATOM 3571 O O . GLU A 1 436 ? -37.874 14.553 -5.169 1.00 69.25 436 GLU A O 1
ATOM 3576 N N . ASP A 1 437 ? 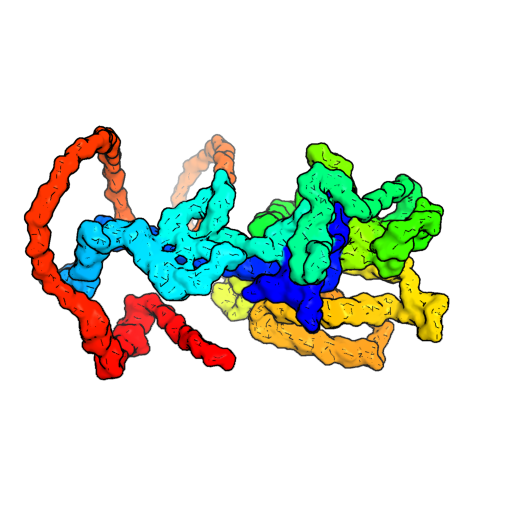-37.462 16.115 -3.607 1.00 60.53 437 ASP A N 1
ATOM 3577 C CA . ASP A 1 437 ? -38.778 16.006 -2.981 1.00 60.53 437 ASP A CA 1
ATOM 3578 C C . ASP A 1 437 ? -39.859 16.534 -3.944 1.00 60.53 437 ASP A C 1
ATOM 3580 O O . ASP A 1 437 ? -39.612 17.484 -4.701 1.00 60.53 437 ASP A O 1
ATOM 3584 N N . PRO A 1 438 ? -41.080 15.965 -3.930 1.00 50.72 438 PRO A N 1
ATOM 3585 C CA . PRO A 1 438 ? -42.169 16.431 -4.776 1.00 50.72 438 PRO A CA 1
ATOM 3586 C C . PRO A 1 438 ? -42.543 17.867 -4.395 1.00 50.72 438 PRO A C 1
ATOM 3588 O O . PRO A 1 438 ? -43.252 18.094 -3.413 1.00 50.72 438 PRO A O 1
ATOM 3591 N N . LYS A 1 439 ? -42.053 18.832 -5.189 1.00 48.03 439 LYS A N 1
ATOM 3592 C CA . LYS A 1 439 ? -42.201 20.275 -4.951 1.00 48.03 439 LYS A CA 1
ATOM 3593 C C . LYS A 1 439 ? -43.642 20.608 -4.537 1.00 48.03 439 LYS A C 1
ATOM 3595 O O . LYS A 1 439 ? -44.565 20.288 -5.298 1.00 48.03 439 LYS A O 1
ATOM 3600 N N . PRO A 1 440 ? -43.866 21.242 -3.367 1.00 51.28 440 PRO A N 1
ATOM 3601 C CA . PRO A 1 440 ? -45.209 21.613 -2.948 1.00 51.28 440 PRO A CA 1
ATOM 3602 C C . PRO A 1 440 ? -45.816 22.525 -4.013 1.00 51.28 440 PRO A C 1
ATOM 3604 O O . PRO A 1 440 ? -45.180 23.478 -4.469 1.00 51.28 440 PRO A O 1
ATOM 3607 N N . LYS A 1 441 ? -47.043 22.211 -4.445 1.00 41.66 441 LYS A N 1
ATOM 3608 C CA . LYS A 1 441 ? -47.758 23.046 -5.417 1.00 41.66 441 LYS A CA 1
ATOM 3609 C C . LYS A 1 441 ? -47.856 24.473 -4.861 1.00 41.66 441 LYS A C 1
ATOM 3611 O O . LYS A 1 441 ? -48.189 24.603 -3.681 1.00 41.66 441 LYS A O 1
ATOM 3616 N N . PRO A 1 442 ? -47.614 25.522 -5.670 1.00 40.72 442 PRO A N 1
ATOM 3617 C CA . PRO A 1 442 ? -47.780 26.895 -5.211 1.00 40.72 442 PRO A CA 1
ATOM 3618 C C . PRO A 1 442 ? -49.187 27.096 -4.644 1.00 40.72 442 PRO A C 1
ATOM 3620 O O . PRO A 1 442 ? -50.174 26.830 -5.331 1.00 40.72 442 PRO A O 1
ATOM 3623 N N . ALA A 1 443 ? -49.277 27.539 -3.391 1.00 42.19 443 ALA A N 1
ATOM 3624 C CA . ALA A 1 443 ? -50.546 27.936 -2.803 1.00 42.19 443 ALA A CA 1
ATOM 3625 C C . ALA A 1 443 ? -50.980 29.271 -3.427 1.00 42.19 443 ALA A C 1
ATOM 3627 O O . ALA A 1 443 ? -50.235 30.252 -3.390 1.00 42.19 443 ALA A O 1
ATOM 3628 N N . GLU A 1 444 ? -52.172 29.310 -4.017 1.00 42.28 444 GLU A N 1
ATOM 3629 C CA . GLU A 1 444 ? -52.719 30.538 -4.590 1.00 42.28 444 GLU A CA 1
ATOM 3630 C C . GLU A 1 444 ? -53.135 31.522 -3.483 1.00 42.28 444 GLU A C 1
ATOM 3632 O O . GLU A 1 444 ? -53.960 31.197 -2.635 1.00 42.28 444 GLU A O 1
ATOM 3637 N N . GLY A 1 445 ? -52.618 32.755 -3.545 1.00 39.75 445 GLY A N 1
ATOM 3638 C CA . GLY A 1 445 ? -53.196 33.925 -2.871 1.00 39.75 445 GLY A CA 1
ATOM 3639 C C . GLY A 1 445 ? -52.878 34.108 -1.378 1.00 39.75 445 GLY A C 1
ATOM 3640 O O . GLY A 1 445 ? -53.570 33.590 -0.509 1.00 39.75 445 GLY A O 1
ATOM 3641 N N . GLY A 1 446 ? -51.916 34.987 -1.069 1.00 31.66 446 GLY A N 1
ATOM 3642 C CA . GLY A 1 446 ? -51.643 35.447 0.301 1.00 31.66 446 GLY A CA 1
ATOM 3643 C C . GLY A 1 446 ? -50.708 36.661 0.350 1.00 31.66 446 GLY A C 1
ATOM 3644 O O . GLY A 1 446 ? -49.506 36.511 0.530 1.00 31.66 446 GLY A O 1
ATOM 3645 N N . ALA A 1 447 ? -51.235 37.875 0.155 1.00 36.00 447 ALA A N 1
ATOM 3646 C CA . ALA A 1 447 ? -50.428 39.104 0.118 1.00 36.00 447 ALA A CA 1
ATOM 3647 C C . ALA A 1 447 ? -50.047 39.607 1.532 1.00 36.00 447 ALA A C 1
ATOM 3649 O O . ALA A 1 447 ? -50.925 39.753 2.381 1.00 36.00 447 ALA A O 1
ATOM 3650 N N . GLY A 1 448 ? -48.756 39.906 1.773 1.00 31.33 448 GLY A N 1
ATOM 3651 C CA . GLY A 1 448 ? -48.198 39.942 3.142 1.00 31.33 448 GLY A CA 1
ATOM 3652 C C . GLY A 1 448 ? -47.095 40.960 3.504 1.00 31.33 448 GLY A C 1
ATOM 3653 O O . GLY A 1 448 ? -46.455 40.755 4.524 1.00 31.33 448 GLY A O 1
ATOM 3654 N N . ARG A 1 449 ? -46.935 42.071 2.760 1.00 33.41 449 ARG A N 1
ATOM 3655 C CA . ARG A 1 449 ? -46.137 43.292 3.093 1.00 33.41 449 ARG A CA 1
ATOM 3656 C C . ARG A 1 449 ? -44.586 43.282 3.059 1.00 33.41 449 ARG A C 1
ATOM 3658 O O . ARG A 1 449 ? -43.923 42.448 3.652 1.00 33.41 449 ARG A O 1
ATOM 3665 N N . SER A 1 450 ? -44.099 44.427 2.557 1.00 34.84 450 SER A N 1
ATOM 3666 C CA . SER A 1 450 ? -42.886 45.190 2.922 1.00 34.84 450 SER A CA 1
ATOM 3667 C C . SER A 1 450 ? -41.497 44.761 2.431 1.00 34.84 450 SER A C 1
ATOM 3669 O O . SER A 1 450 ? -40.990 43.683 2.709 1.00 34.84 450 SER A O 1
ATOM 3671 N N . GLU A 1 451 ? -40.848 45.726 1.776 1.00 31.44 451 GLU A N 1
ATOM 3672 C CA . GLU A 1 451 ? -39.451 45.722 1.345 1.00 31.44 451 GLU A CA 1
ATOM 3673 C C . GLU A 1 451 ? -38.486 46.087 2.487 1.00 31.44 451 GLU A C 1
ATOM 3675 O O . GLU A 1 451 ? -38.798 46.921 3.343 1.00 31.44 451 GLU A O 1
ATOM 3680 N N . ARG A 1 452 ? -37.247 45.594 2.394 1.00 29.75 452 ARG A N 1
ATOM 3681 C CA . ARG A 1 452 ? -36.044 46.369 2.731 1.00 29.75 452 ARG A CA 1
ATOM 3682 C C . ARG A 1 452 ? -34.898 45.961 1.800 1.00 29.75 452 ARG A C 1
ATOM 3684 O O . ARG A 1 452 ? -34.862 44.829 1.326 1.00 29.75 452 ARG A O 1
ATOM 3691 N N . GLN A 1 453 ? -34.016 46.909 1.491 1.00 33.84 453 GLN A N 1
ATOM 3692 C CA . GLN A 1 453 ? -32.896 46.720 0.562 1.00 33.84 453 GLN A CA 1
ATOM 3693 C C . GLN A 1 453 ? -31.706 45.986 1.212 1.00 33.84 453 GLN A C 1
ATOM 3695 O O . GLN A 1 453 ? -31.629 45.945 2.441 1.00 33.84 453 GLN A O 1
ATOM 3700 N N . PRO A 1 454 ? -30.801 45.395 0.405 1.00 32.62 454 PRO A N 1
ATOM 3701 C CA . PRO A 1 454 ? -29.653 44.648 0.911 1.00 32.62 454 PRO A CA 1
ATOM 3702 C C . PRO A 1 454 ? -28.544 45.568 1.434 1.00 32.62 454 PRO A C 1
ATOM 3704 O O . PRO A 1 454 ? -28.353 46.669 0.918 1.00 32.62 454 PRO A O 1
ATOM 3707 N N . GLU A 1 455 ? -27.752 45.053 2.373 1.00 27.77 455 GLU A N 1
ATOM 3708 C CA . GLU A 1 455 ? -26.391 45.529 2.628 1.00 27.77 455 GLU A CA 1
ATOM 3709 C C . GLU A 1 455 ? -25.388 44.402 2.371 1.00 27.77 455 GLU A C 1
ATOM 3711 O O . GLU A 1 455 ? -25.700 43.217 2.504 1.00 27.77 455 GLU A O 1
ATOM 3716 N N . ASP A 1 456 ? -24.200 44.802 1.930 1.00 28.95 456 ASP A N 1
ATOM 3717 C CA . ASP A 1 456 ? -23.127 43.935 1.456 1.00 28.95 456 ASP A CA 1
ATOM 3718 C C . ASP A 1 456 ? -22.152 43.637 2.607 1.00 28.95 456 ASP A C 1
ATOM 3720 O O . ASP A 1 456 ? -21.779 44.539 3.362 1.00 28.95 456 ASP A O 1
ATOM 3724 N N . SER A 1 457 ? -21.742 42.380 2.779 1.00 30.72 457 SER A N 1
ATOM 3725 C CA . SER A 1 457 ? -20.698 41.985 3.735 1.00 30.72 457 SER A CA 1
ATOM 3726 C C . SER A 1 457 ? -20.107 40.618 3.370 1.00 30.72 457 SER A C 1
ATOM 3728 O O . SER A 1 457 ? -20.861 39.672 3.128 1.00 30.72 457 SER A O 1
ATOM 3730 N N . PRO A 1 458 ? -18.768 40.480 3.328 1.00 31.62 458 PRO A N 1
ATOM 3731 C CA . PRO A 1 458 ? -18.115 39.238 2.930 1.00 31.62 458 PRO A CA 1
ATOM 3732 C C . PRO A 1 458 ? -18.194 38.166 4.032 1.00 31.62 458 PRO A C 1
ATOM 3734 O O . PRO A 1 458 ? -18.189 38.505 5.218 1.00 31.62 458 PRO A O 1
ATOM 3737 N N . PRO A 1 459 ? -18.209 36.869 3.673 1.00 31.02 459 PRO A N 1
ATOM 3738 C CA . PRO A 1 459 ? -18.181 35.792 4.654 1.00 31.02 459 PRO A CA 1
ATOM 3739 C C . PRO A 1 459 ? -16.817 35.721 5.373 1.00 31.02 459 PRO A C 1
ATOM 3741 O O . PRO A 1 459 ? -15.778 35.876 4.720 1.00 31.02 459 PRO A O 1
ATOM 3744 N N . PRO A 1 460 ? -16.789 35.448 6.692 1.00 30.69 460 PRO A N 1
ATOM 3745 C CA . PRO A 1 460 ? -15.560 35.100 7.405 1.00 30.69 460 PRO A CA 1
ATOM 3746 C C . PRO A 1 460 ? -15.030 33.713 6.971 1.00 30.69 460 PRO A C 1
ATOM 3748 O O . PRO A 1 460 ? -15.734 32.974 6.275 1.00 30.69 460 PRO A O 1
ATOM 3751 N N . PRO A 1 461 ? -13.790 33.341 7.350 1.00 26.80 461 PRO A N 1
ATOM 3752 C CA . PRO A 1 461 ? -13.208 32.048 6.992 1.00 26.80 461 PRO A CA 1
ATOM 3753 C C . PRO A 1 461 ? -14.015 30.869 7.545 1.00 26.80 461 PRO A C 1
ATOM 3755 O O . PRO A 1 461 ? -14.531 30.928 8.658 1.00 26.80 461 PRO A O 1
ATOM 3758 N N . VAL A 1 462 ? -14.077 29.781 6.776 1.00 26.86 462 VAL A N 1
ATOM 3759 C CA . VAL A 1 462 ? -14.670 28.515 7.224 1.00 26.86 462 VAL A CA 1
ATOM 3760 C C . VAL A 1 462 ? -13.603 27.739 7.995 1.00 26.86 462 VAL A C 1
ATOM 3762 O O . VAL A 1 462 ? -12.597 27.348 7.400 1.00 26.86 462 VAL A O 1
ATOM 3765 N N . GLU A 1 463 ? -13.795 27.542 9.299 1.00 26.27 463 GLU A N 1
ATOM 3766 C CA . GLU A 1 463 ? -12.962 26.624 10.087 1.00 26.27 463 GLU A CA 1
ATOM 3767 C C . GLU A 1 463 ? -13.356 25.156 9.828 1.00 26.27 463 GLU A C 1
ATOM 3769 O O . GLU A 1 463 ? -14.370 24.865 9.188 1.00 26.27 463 GLU A O 1
ATOM 3774 N N . GLU A 1 464 ? -12.508 24.216 10.251 1.00 27.89 464 GLU A N 1
ATOM 3775 C CA . GLU A 1 464 ? -12.669 22.792 9.935 1.00 27.89 464 GLU A CA 1
ATOM 3776 C C . GLU A 1 464 ? -13.777 22.146 10.779 1.00 27.89 464 GLU A C 1
ATOM 3778 O O . GLU A 1 464 ? -13.548 21.725 11.910 1.00 27.89 464 GLU A O 1
ATOM 3783 N N . ASP A 1 465 ? -14.977 22.043 10.205 1.00 23.00 465 ASP A N 1
ATOM 3784 C CA . ASP A 1 465 ? -16.115 21.367 10.829 1.00 23.00 465 ASP A CA 1
ATOM 3785 C C . ASP A 1 465 ? -15.889 19.842 10.911 1.00 23.00 465 ASP A C 1
ATOM 3787 O O . ASP A 1 465 ? -15.873 19.121 9.903 1.00 23.00 465 ASP A O 1
ATOM 3791 N N . PHE A 1 466 ? -15.674 19.350 12.131 1.00 26.33 466 PHE A N 1
ATOM 3792 C CA . PHE A 1 466 ? -15.636 17.927 12.445 1.00 26.33 466 PHE A CA 1
ATOM 3793 C C . PHE A 1 466 ? -17.068 17.456 12.726 1.00 26.33 466 PHE A C 1
ATOM 3795 O O . PHE A 1 466 ? -17.535 17.611 13.848 1.00 26.33 466 PHE A O 1
ATOM 3802 N N . GLU A 1 467 ? -17.725 16.820 11.743 1.00 27.50 467 GLU A N 1
ATOM 3803 C CA . GLU A 1 467 ? -19.018 16.132 11.942 1.00 27.50 467 GLU A CA 1
ATOM 3804 C C . GLU A 1 467 ? -18.924 15.122 13.114 1.00 27.50 467 GLU A C 1
ATOM 3806 O O . GLU A 1 467 ? -18.485 13.977 12.930 1.00 27.50 467 GLU A O 1
ATOM 3811 N N . GLU A 1 468 ? -19.324 15.541 14.320 1.00 29.84 468 GLU A N 1
ATOM 3812 C CA . GLU A 1 468 ? -19.509 14.664 15.478 1.00 29.84 468 GLU A CA 1
ATOM 3813 C C . GLU A 1 468 ? -20.792 13.821 15.328 1.00 29.84 468 GLU A C 1
ATOM 3815 O O . GLU A 1 468 ? -21.579 13.966 14.387 1.00 29.84 468 GLU A O 1
ATOM 3820 N N . GLU A 1 469 ? -20.973 12.846 16.219 1.00 32.31 469 GLU A N 1
ATOM 3821 C CA . GLU A 1 469 ? -22.110 11.925 16.163 1.00 32.31 469 GLU A CA 1
ATOM 3822 C C . GLU A 1 469 ? -23.304 12.501 16.936 1.00 32.31 469 GLU A C 1
ATOM 3824 O O . GLU A 1 469 ? -23.491 12.190 18.108 1.00 32.31 469 GLU A O 1
ATOM 3829 N N . GLU A 1 470 ? -24.109 13.323 16.252 1.00 26.34 470 GLU A N 1
ATOM 3830 C CA . GLU A 1 470 ? -25.437 13.762 16.710 1.00 26.34 470 GLU A CA 1
ATOM 3831 C C . GLU A 1 470 ? -26.329 12.544 17.042 1.00 26.34 470 GLU A C 1
ATOM 3833 O O . GLU A 1 470 ? -26.802 11.834 16.145 1.00 26.34 470 GLU A O 1
ATOM 3838 N N . GLU A 1 471 ? -26.552 12.303 18.337 1.00 27.75 471 GLU A N 1
ATOM 3839 C CA . GLU A 1 471 ? -27.688 11.545 18.874 1.00 27.75 471 GLU A CA 1
ATOM 3840 C C . GLU A 1 471 ? -28.568 12.541 19.651 1.00 27.75 471 GLU A C 1
ATOM 3842 O O . GLU A 1 471 ? -28.122 13.103 20.651 1.00 27.75 471 GLU A O 1
ATOM 3847 N N . ASP A 1 472 ? -29.797 12.784 19.178 1.00 25.70 472 ASP A N 1
ATOM 3848 C CA . ASP A 1 472 ? -30.674 13.850 19.683 1.00 25.70 472 ASP A CA 1
ATOM 3849 C C . ASP A 1 472 ? -31.131 13.621 21.152 1.00 25.70 472 ASP A C 1
ATOM 3851 O O . ASP A 1 472 ? -31.928 12.717 21.414 1.00 25.70 472 ASP A O 1
ATOM 3855 N N . GLU A 1 473 ? -30.722 14.480 22.099 1.00 26.09 473 GLU A N 1
ATOM 3856 C CA . GLU A 1 473 ? -31.438 14.722 23.374 1.00 26.09 473 GLU A CA 1
ATOM 3857 C C . GLU A 1 473 ? -31.361 16.216 23.779 1.00 26.09 473 GLU A C 1
ATOM 3859 O O . GLU A 1 473 ? -30.305 16.707 24.179 1.00 26.09 473 GLU A O 1
ATOM 3864 N N . ASP A 1 474 ? -32.490 16.937 23.711 1.00 27.12 474 ASP A N 1
ATOM 3865 C CA . ASP A 1 474 ? -32.617 18.342 24.140 1.00 27.12 474 ASP A CA 1
ATOM 3866 C C . ASP A 1 474 ? -32.542 18.522 25.680 1.00 27.12 474 ASP A C 1
ATOM 3868 O O . ASP A 1 474 ? -33.173 17.770 26.424 1.00 27.12 474 ASP A O 1
ATOM 3872 N N . GLU A 1 475 ? -31.881 19.583 26.171 1.00 26.52 475 GLU A N 1
ATOM 3873 C CA . GLU A 1 475 ? -32.327 20.424 27.315 1.00 26.52 475 GLU A CA 1
ATOM 3874 C C . GLU A 1 475 ? -31.368 21.634 27.490 1.00 26.52 475 GLU A C 1
ATOM 3876 O O . GLU A 1 475 ? -30.165 21.443 27.688 1.00 26.52 475 GLU A O 1
ATOM 3881 N N . ASP A 1 476 ? -31.917 22.856 27.441 1.00 25.84 476 ASP A N 1
ATOM 3882 C CA . ASP A 1 476 ? -31.225 24.164 27.450 1.00 25.84 476 ASP A CA 1
ATOM 3883 C C . ASP A 1 476 ? -30.599 24.630 28.799 1.00 25.84 476 ASP A C 1
ATOM 3885 O O . ASP A 1 476 ? -30.743 24.003 29.851 1.00 25.84 476 ASP A O 1
ATOM 3889 N N . GLU A 1 477 ? -30.011 25.836 28.716 1.00 27.62 477 GLU A N 1
ATOM 3890 C CA . GLU A 1 477 ? -29.738 26.872 29.738 1.00 27.62 477 GLU A CA 1
ATOM 3891 C C . GLU A 1 477 ? -28.351 26.969 30.415 1.00 27.62 477 GLU A C 1
ATOM 3893 O O . GLU A 1 477 ? -27.668 25.999 30.748 1.00 27.62 477 GLU A O 1
ATOM 3898 N N . ASP A 1 478 ? -27.947 28.234 30.584 1.00 26.00 478 ASP A N 1
ATOM 3899 C CA . ASP A 1 478 ? -26.631 28.726 30.993 1.00 26.00 478 ASP A CA 1
ATOM 3900 C C . ASP A 1 478 ? -26.315 28.566 32.491 1.00 26.00 478 ASP A C 1
ATOM 3902 O O . ASP A 1 478 ? -27.175 28.769 33.349 1.00 26.00 478 ASP A O 1
ATOM 3906 N N . HIS A 1 479 ? -25.026 28.397 32.820 1.00 26.33 479 HIS A N 1
ATOM 3907 C CA . HIS A 1 479 ? -24.249 29.506 33.412 1.00 26.33 479 HIS A CA 1
ATOM 3908 C C . HIS A 1 479 ? -22.750 29.192 33.581 1.00 26.33 479 HIS A C 1
ATOM 3910 O O . HIS A 1 479 ? -22.368 28.116 34.038 1.00 26.33 479 HIS A O 1
ATOM 3916 N N . ALA A 1 480 ? -21.897 30.187 33.313 1.00 24.69 480 ALA A N 1
ATOM 3917 C CA . ALA A 1 480 ? -20.537 30.256 33.863 1.00 24.69 480 ALA A CA 1
ATOM 3918 C C . ALA A 1 480 ? -20.572 30.696 35.346 1.00 24.69 480 ALA A C 1
ATOM 3920 O O . ALA A 1 480 ? -21.550 31.330 35.767 1.00 24.69 480 ALA A O 1
ATOM 3921 N N . PRO A 1 481 ? -19.510 30.414 36.130 1.00 27.06 481 PRO A N 1
ATOM 3922 C CA . PRO A 1 481 ? -18.545 31.501 36.362 1.00 27.06 481 PRO A CA 1
ATOM 3923 C C . PRO A 1 481 ? -17.058 31.092 36.500 1.00 27.06 481 PRO A C 1
ATOM 3925 O O . PRO A 1 481 ? -16.698 29.919 36.562 1.00 27.06 481 PRO A O 1
ATOM 3928 N N . GLU A 1 482 ? -16.221 32.131 36.582 1.00 21.33 482 GLU A N 1
ATOM 3929 C CA . GLU A 1 482 ? -14.806 32.177 37.003 1.00 21.33 482 GLU A CA 1
ATOM 3930 C C . GLU A 1 482 ? -14.626 31.970 38.538 1.00 21.33 482 GLU A C 1
ATOM 3932 O O . GLU A 1 482 ? -15.619 31.959 39.268 1.00 21.33 482 GLU A O 1
ATOM 3937 N N . GLU A 1 483 ? -13.413 31.868 39.124 1.00 22.81 483 GLU A N 1
ATOM 3938 C CA . GLU A 1 483 ? -12.077 31.591 38.535 1.00 22.81 483 GLU A CA 1
ATOM 3939 C C . GLU A 1 483 ? -11.525 30.221 39.036 1.00 22.81 483 GLU A C 1
ATOM 3941 O O . GLU A 1 483 ? -12.077 29.211 38.615 1.00 22.81 483 GLU A O 1
ATOM 3946 N N . GLU A 1 484 ? -10.506 29.999 39.889 1.00 23.80 484 GLU A N 1
ATOM 3947 C CA . GLU A 1 484 ? -9.438 30.804 40.531 1.00 23.80 484 GLU A CA 1
ATOM 3948 C C . GLU A 1 484 ? -8.187 29.909 40.731 1.00 23.80 484 GLU A C 1
ATOM 3950 O O . GLU A 1 484 ? -8.293 28.677 40.709 1.00 23.80 484 GLU A O 1
ATOM 3955 N N . LYS A 1 485 ? -6.996 30.489 40.952 1.00 23.38 485 LYS A N 1
ATOM 3956 C CA . LYS A 1 485 ? -5.759 29.745 41.267 1.00 23.38 485 LYS A CA 1
ATOM 3957 C C . LYS A 1 485 ? -5.193 30.087 42.648 1.00 23.38 485 LYS A C 1
ATOM 3959 O O . LYS A 1 485 ? -4.718 31.198 42.853 1.00 23.38 485 LYS A O 1
ATOM 3964 N N . GLU A 1 486 ? -5.025 29.081 43.508 1.00 24.23 486 GLU A N 1
ATOM 3965 C CA . GLU A 1 486 ? -4.012 29.118 44.576 1.00 24.23 486 GLU A CA 1
ATOM 3966 C C . GLU A 1 486 ? -3.037 27.935 44.463 1.00 24.23 486 GLU A C 1
ATOM 3968 O O . GLU A 1 486 ? -3.417 26.769 44.552 1.00 24.23 486 GLU A O 1
ATOM 3973 N N . GLU A 1 487 ? -1.746 28.246 44.336 1.00 22.98 487 GLU A N 1
ATOM 3974 C CA . GLU A 1 487 ? -0.664 27.307 44.639 1.00 22.98 487 GLU A CA 1
ATOM 3975 C C . GLU A 1 487 ? -0.404 27.277 46.155 1.00 22.98 487 GLU A C 1
ATOM 3977 O O . GLU A 1 487 ? -0.325 28.335 46.784 1.00 22.98 487 GLU A O 1
ATOM 3982 N N . LYS A 1 488 ? -0.105 26.104 46.735 1.00 24.08 488 LYS A N 1
ATOM 3983 C CA . LYS A 1 488 ? 0.677 26.031 47.988 1.00 24.08 488 LYS A CA 1
ATOM 3984 C C . LYS A 1 488 ? 1.539 24.770 48.099 1.00 24.08 488 LYS A C 1
ATOM 3986 O O . LYS A 1 488 ? 1.097 23.710 48.520 1.00 24.08 488 LYS A O 1
ATOM 3991 N N . LYS A 1 489 ? 2.798 24.984 47.711 1.00 24.95 489 LYS A N 1
ATOM 3992 C CA . LYS A 1 489 ? 4.057 24.292 48.046 1.00 24.95 489 LYS A CA 1
ATOM 3993 C C . LYS A 1 489 ? 4.003 23.142 49.064 1.00 24.95 489 LYS A C 1
ATOM 3995 O O . LYS A 1 489 ? 3.575 23.317 50.202 1.00 24.95 489 LYS A O 1
ATOM 4000 N N . GLU A 1 490 ? 4.653 22.044 48.689 1.00 23.30 490 GLU A N 1
ATOM 4001 C CA . GLU A 1 490 ? 5.213 21.057 49.617 1.00 23.30 490 GLU A CA 1
ATOM 4002 C C . GLU A 1 490 ? 6.372 21.641 50.452 1.00 23.30 490 GLU A C 1
ATOM 4004 O O . GLU A 1 490 ? 7.144 22.459 49.955 1.00 23.30 490 GLU A O 1
ATOM 4009 N N . GLU A 1 491 ? 6.549 21.150 51.684 1.00 27.80 491 GLU A N 1
ATOM 4010 C CA . GLU A 1 491 ? 7.803 20.519 52.148 1.00 27.80 491 GLU A CA 1
ATOM 4011 C C . GLU A 1 491 ? 7.565 19.768 53.491 1.00 27.80 491 GLU A C 1
ATOM 4013 O O . GLU A 1 491 ? 6.537 19.985 54.142 1.00 27.80 491 GLU A O 1
ATOM 4018 N N . PRO A 1 492 ? 8.425 18.804 53.891 1.00 30.19 492 PRO A N 1
ATOM 4019 C CA . PRO A 1 492 ? 7.975 17.644 54.673 1.00 30.19 492 PRO A CA 1
ATOM 4020 C C . PRO A 1 492 ? 8.354 17.632 56.168 1.00 30.19 492 PRO A C 1
ATOM 4022 O O . PRO A 1 492 ? 9.345 18.219 56.602 1.00 30.19 492 PRO A O 1
ATOM 4025 N N . ALA A 1 493 ? 7.645 16.810 56.958 1.00 24.36 493 ALA A N 1
ATOM 4026 C CA . ALA A 1 493 ? 8.005 16.490 58.346 1.00 24.36 493 ALA A CA 1
ATOM 4027 C C . ALA A 1 493 ? 7.883 14.982 58.668 1.00 24.36 493 ALA A C 1
ATOM 4029 O O . ALA A 1 493 ? 6.819 14.381 58.552 1.00 24.36 493 ALA A O 1
ATOM 4030 N N . LYS A 1 494 ? 8.981 14.361 59.128 1.00 25.75 494 LYS A N 1
ATOM 4031 C CA . LYS A 1 494 ? 9.057 12.925 59.479 1.00 25.75 494 LYS A CA 1
ATOM 4032 C C . LYS A 1 494 ? 8.590 12.631 60.915 1.00 25.75 494 LYS A C 1
ATOM 4034 O O . LYS A 1 494 ? 9.249 13.081 61.851 1.00 25.75 494 LYS A O 1
ATOM 4039 N N . LYS A 1 495 ? 7.618 11.724 61.097 1.00 24.88 495 LYS A N 1
ATOM 4040 C CA . LYS A 1 495 ? 7.510 10.777 62.242 1.00 24.88 495 LYS A CA 1
ATOM 4041 C C . LYS A 1 495 ? 6.947 9.449 61.701 1.00 24.88 495 LYS A C 1
ATOM 4043 O O . LYS A 1 495 ? 6.092 9.479 60.832 1.00 24.88 495 LYS A O 1
ATOM 4048 N N . LYS A 1 496 ? 7.521 8.269 61.972 1.00 24.34 496 LYS A N 1
ATOM 4049 C CA . LYS A 1 496 ? 7.583 7.515 63.246 1.00 24.34 496 LYS A CA 1
ATOM 4050 C C . LYS A 1 496 ? 6.206 7.145 63.837 1.00 24.34 496 LYS A C 1
ATOM 4052 O O . LYS A 1 496 ? 5.747 7.815 64.750 1.00 24.34 496 LYS A O 1
ATOM 4057 N N . GLY A 1 497 ? 5.696 5.981 63.421 1.00 23.69 497 GLY A N 1
ATOM 4058 C CA . GLY A 1 497 ? 5.315 4.909 64.354 1.00 23.69 497 GLY A CA 1
ATOM 4059 C C . GLY A 1 497 ? 3.849 4.773 64.790 1.00 23.69 497 GLY A C 1
ATOM 4060 O O . GLY A 1 497 ? 3.389 5.528 65.632 1.00 23.69 497 GLY A O 1
ATOM 4061 N N . SER A 1 498 ? 3.240 3.658 64.364 1.00 26.20 498 SER A N 1
ATOM 4062 C CA . SER A 1 498 ? 2.235 2.867 65.098 1.00 26.20 498 SER A CA 1
ATOM 4063 C C . SER A 1 498 ? 0.865 3.485 65.430 1.00 26.20 498 SER A C 1
ATOM 4065 O O . SER A 1 498 ? 0.657 4.005 66.525 1.00 26.20 498 SER A O 1
ATOM 4067 N N . SER A 1 499 ? -0.128 3.137 64.610 1.00 26.06 499 SER A N 1
ATOM 4068 C CA . SER A 1 499 ? -1.326 2.449 65.119 1.00 26.06 499 SER A CA 1
ATOM 4069 C C . SER A 1 499 ? -1.818 1.437 64.081 1.00 26.06 499 SER A C 1
ATOM 4071 O O . SER A 1 499 ? -2.068 1.799 62.935 1.00 26.06 499 SER A O 1
ATOM 4073 N N . GLU A 1 500 ? -1.921 0.173 64.480 1.00 31.59 500 GLU A N 1
ATOM 4074 C CA . GLU A 1 500 ? -2.532 -0.901 63.696 1.00 31.59 500 GLU A CA 1
ATOM 4075 C C . GLU A 1 500 ? -4.045 -0.849 63.944 1.00 31.59 500 GLU A C 1
ATOM 4077 O O . GLU A 1 500 ? -4.505 -1.230 65.018 1.00 31.59 500 GLU A O 1
ATOM 4082 N N . ASP A 1 501 ? -4.801 -0.293 62.995 1.00 29.97 501 ASP A N 1
ATOM 4083 C CA . ASP A 1 501 ? -6.262 -0.189 63.081 1.00 29.97 501 ASP A CA 1
ATOM 4084 C C . ASP A 1 501 ? -6.890 -1.188 62.104 1.00 29.97 501 ASP A C 1
ATOM 4086 O O . ASP A 1 501 ? -6.702 -1.099 60.887 1.00 29.97 501 ASP A O 1
ATOM 4090 N N . THR A 1 502 ? -7.561 -2.209 62.637 1.00 31.94 502 THR A N 1
ATOM 4091 C CA . THR A 1 502 ? -8.025 -3.355 61.848 1.00 31.94 502 THR A CA 1
ATOM 4092 C C . THR A 1 502 ? -9.367 -3.061 61.197 1.00 31.94 502 THR A C 1
ATOM 4094 O O . THR A 1 502 ? -10.421 -3.458 61.702 1.00 31.94 502 THR A O 1
ATOM 4097 N N . THR A 1 503 ? -9.329 -2.417 60.032 1.00 35.69 503 THR A N 1
ATOM 4098 C CA . THR A 1 503 ? -10.456 -2.443 59.095 1.00 35.69 503 THR A CA 1
ATOM 4099 C C . THR A 1 503 ? -10.851 -3.896 58.804 1.00 35.69 503 THR A C 1
ATOM 4101 O O . THR A 1 503 ? -9.981 -4.719 58.503 1.00 35.69 503 THR A O 1
ATOM 4104 N N . PRO A 1 504 ? -12.148 -4.252 58.875 1.00 44.62 504 PRO A N 1
ATOM 4105 C CA . PRO A 1 504 ? -12.582 -5.599 58.540 1.00 44.62 504 PRO A CA 1
ATOM 4106 C C . PRO A 1 504 ? -12.292 -5.861 57.061 1.00 44.62 504 PRO A C 1
ATOM 4108 O O . PRO A 1 504 ? -12.775 -5.137 56.191 1.00 44.62 504 PRO A O 1
ATOM 4111 N N . SER A 1 505 ? -11.502 -6.900 56.781 1.00 42.00 505 SER A N 1
ATOM 4112 C CA . SER A 1 505 ? -11.242 -7.352 55.415 1.00 42.00 505 SER A CA 1
ATOM 4113 C C . SER A 1 505 ? -12.545 -7.864 54.805 1.00 42.00 505 SER A C 1
ATOM 4115 O O . SER A 1 505 ? -12.969 -8.991 55.067 1.00 42.00 505 SER A O 1
ATOM 4117 N N . VAL A 1 506 ? -13.209 -7.010 54.029 1.00 56.72 506 VAL A N 1
ATOM 4118 C CA . VAL A 1 506 ? -14.393 -7.381 53.257 1.00 56.72 506 VAL A CA 1
ATOM 4119 C C . VAL A 1 506 ? -13.928 -8.320 52.151 1.00 56.72 506 VAL A C 1
ATOM 4121 O O . VAL A 1 506 ? -13.266 -7.891 51.207 1.00 56.72 506 VAL A O 1
ATOM 4124 N N . ASP A 1 507 ? -14.252 -9.607 52.273 1.00 71.94 507 ASP A N 1
ATOM 4125 C CA . ASP A 1 507 ? -13.932 -10.602 51.253 1.00 71.94 507 ASP A CA 1
ATOM 4126 C C . ASP A 1 507 ? -14.791 -10.358 50.001 1.00 71.94 507 ASP A C 1
ATOM 4128 O O . ASP A 1 507 ? -15.905 -10.868 49.847 1.00 71.94 507 ASP A O 1
ATOM 4132 N N . VAL A 1 508 ? -14.253 -9.536 49.097 1.00 58.72 508 VAL A N 1
ATOM 4133 C CA . VAL A 1 508 ? -14.867 -9.205 47.807 1.00 58.72 508 VAL A CA 1
ATOM 4134 C C . VAL A 1 508 ? -15.088 -10.471 46.976 1.00 58.72 508 VAL A C 1
ATOM 4136 O O . VAL A 1 508 ? -16.092 -10.560 46.277 1.00 58.72 508 VAL A O 1
ATOM 4139 N N . CYS A 1 509 ? -14.225 -11.486 47.088 1.00 60.12 509 CYS A N 1
ATOM 4140 C CA . CYS A 1 509 ? -14.400 -12.755 46.386 1.00 60.12 509 CYS A CA 1
ATOM 4141 C C . CYS A 1 509 ? -15.603 -13.536 46.934 1.00 60.12 509 CYS A C 1
ATOM 4143 O O . CYS A 1 509 ? -16.374 -14.086 46.148 1.00 60.12 509 CYS A O 1
ATOM 4145 N N . ALA A 1 510 ? -15.825 -13.551 48.251 1.00 71.12 510 ALA A N 1
ATOM 4146 C CA . ALA A 1 510 ? -17.030 -14.134 48.845 1.00 71.12 510 ALA A CA 1
ATOM 4147 C C . ALA A 1 510 ? -18.306 -13.379 48.430 1.00 71.12 510 ALA A C 1
ATOM 4149 O O . ALA A 1 510 ? -19.295 -14.015 48.062 1.00 71.12 510 ALA A O 1
ATOM 4150 N N . ILE A 1 511 ? -18.280 -12.039 48.413 1.00 71.25 511 ILE A N 1
ATOM 4151 C CA . ILE A 1 511 ? -19.419 -11.218 47.963 1.00 71.25 511 ILE A CA 1
ATOM 4152 C C . ILE A 1 511 ? -19.716 -11.453 46.476 1.00 71.25 511 ILE A C 1
ATOM 4154 O O . ILE A 1 511 ? -20.867 -11.689 46.113 1.00 71.25 511 ILE A O 1
ATOM 4158 N N . VAL A 1 512 ? -18.696 -11.453 45.614 1.00 65.31 512 VAL A N 1
ATOM 4159 C CA . VAL A 1 512 ? -18.847 -11.691 44.170 1.00 65.31 512 VAL A CA 1
ATOM 4160 C C . VAL A 1 512 ? -19.331 -13.116 43.888 1.00 65.31 512 VAL A C 1
ATOM 4162 O O . VAL A 1 512 ? -20.231 -13.289 43.070 1.00 65.31 512 VAL A O 1
ATOM 4165 N N . ASN A 1 513 ? -18.837 -14.130 44.606 1.00 71.25 513 ASN A N 1
ATOM 4166 C CA . ASN A 1 513 ? -19.358 -15.500 44.509 1.00 71.25 513 ASN A CA 1
ATOM 4167 C C . ASN A 1 513 ? -20.824 -15.605 44.970 1.00 71.25 513 ASN A C 1
ATOM 4169 O O . ASN A 1 513 ? -21.602 -16.342 44.365 1.00 71.25 513 ASN A O 1
ATOM 4173 N N . GLY A 1 514 ? -21.225 -14.851 46.000 1.00 76.56 514 GLY A N 1
ATOM 4174 C CA . GLY A 1 514 ? -22.623 -14.750 46.433 1.00 76.56 514 GLY A CA 1
ATOM 4175 C C . GLY A 1 514 ? -23.520 -14.008 45.434 1.00 76.56 514 GLY A C 1
ATOM 4176 O O . GLY A 1 514 ? -24.683 -14.368 45.260 1.00 76.56 514 GLY A O 1
ATOM 4177 N N . ALA A 1 515 ? -22.990 -13.004 44.734 1.00 69.44 515 ALA A N 1
ATOM 4178 C CA . ALA A 1 515 ? -23.722 -12.231 43.733 1.00 69.44 515 ALA A CA 1
ATOM 4179 C C . ALA A 1 515 ? -23.877 -12.980 42.396 1.00 69.44 515 ALA A C 1
ATOM 4181 O O . ALA A 1 515 ? -24.951 -12.949 41.799 1.00 69.44 515 ALA A O 1
ATOM 4182 N N . LEU A 1 516 ? -22.836 -13.684 41.938 1.00 75.81 516 LEU A N 1
ATOM 4183 C CA . LEU A 1 516 ? -22.780 -14.358 40.632 1.00 75.81 516 LEU A CA 1
ATOM 4184 C C . LEU A 1 516 ? -23.292 -15.812 40.649 1.00 75.81 516 LEU A C 1
ATOM 4186 O O . LEU A 1 516 ? -22.929 -16.612 39.785 1.00 75.81 516 LEU A O 1
ATOM 4190 N N . THR A 1 517 ? -24.154 -16.175 41.604 1.00 83.38 517 THR A N 1
ATOM 4191 C CA . THR A 1 517 ? -24.815 -17.490 41.599 1.00 83.38 517 THR A CA 1
ATOM 4192 C C . THR A 1 517 ? -25.718 -17.652 40.375 1.00 83.38 517 THR A C 1
ATOM 4194 O O . THR A 1 517 ? -26.266 -16.687 39.835 1.00 83.38 517 THR A O 1
ATOM 4197 N N . GLN A 1 518 ? -25.917 -18.897 39.934 1.00 74.06 518 GLN A N 1
ATOM 4198 C CA . GLN A 1 518 ? -26.743 -19.179 38.759 1.00 74.06 518 GLN A CA 1
ATOM 4199 C C . GLN A 1 518 ? -28.198 -18.705 38.934 1.00 74.06 518 GLN A C 1
ATOM 4201 O O . GLN A 1 518 ? -28.800 -18.248 37.966 1.00 74.06 518 GLN A O 1
ATOM 4206 N N . GLU A 1 519 ? -28.745 -18.750 40.152 1.00 77.12 519 GLU A N 1
ATOM 4207 C CA . GLU A 1 519 ? -30.085 -18.235 40.464 1.00 77.12 519 GLU A CA 1
ATOM 4208 C C . GLU A 1 519 ? -30.148 -16.704 40.349 1.00 77.12 519 GLU A C 1
ATOM 4210 O O . GLU A 1 519 ? -31.027 -16.181 39.663 1.00 77.12 519 GLU A O 1
ATOM 4215 N N . ASN A 1 520 ? -29.177 -15.978 40.918 1.00 74.19 520 ASN A N 1
ATOM 4216 C CA . ASN A 1 520 ? -29.108 -14.516 40.809 1.00 74.19 520 ASN A CA 1
ATOM 4217 C C . ASN A 1 520 ? -28.929 -14.063 39.352 1.00 74.19 520 ASN A C 1
ATOM 4219 O O . ASN A 1 520 ? -29.590 -13.125 38.904 1.00 74.19 520 ASN A O 1
ATOM 4223 N N . LEU A 1 521 ? -28.101 -14.766 38.573 1.00 71.75 521 LEU A N 1
ATOM 4224 C CA . LEU A 1 521 ? -27.930 -14.505 37.142 1.00 71.75 521 LEU A CA 1
ATOM 4225 C C . LEU A 1 521 ? -29.207 -14.803 36.337 1.00 71.75 521 LEU A C 1
ATOM 4227 O O . LEU A 1 521 ? -29.552 -14.034 35.436 1.00 71.75 521 LEU A O 1
ATOM 4231 N N . GLN A 1 522 ? -29.942 -15.869 36.671 1.00 75.75 522 GLN A N 1
ATOM 4232 C CA . GLN A 1 522 ? -31.236 -16.183 36.052 1.00 75.75 522 GLN A CA 1
ATOM 4233 C C . GLN A 1 522 ? -32.340 -15.186 36.443 1.00 75.75 522 GLN A C 1
ATOM 4235 O O . GLN A 1 522 ? -33.201 -14.904 35.613 1.00 75.75 522 GLN A O 1
ATOM 4240 N N . ALA A 1 523 ? -32.292 -14.598 37.642 1.00 75.56 523 ALA A N 1
ATOM 4241 C CA . ALA A 1 523 ? -33.201 -13.533 38.071 1.00 75.56 523 ALA A CA 1
ATOM 4242 C C . ALA A 1 523 ? -32.860 -12.162 37.448 1.00 75.56 523 ALA A C 1
ATOM 4244 O O . ALA A 1 523 ? -33.762 -11.395 37.106 1.00 75.56 523 ALA A O 1
ATOM 4245 N N . ALA A 1 524 ? -31.573 -11.859 37.246 1.00 67.12 524 ALA A N 1
ATOM 4246 C CA . ALA A 1 524 ? -31.109 -10.595 36.668 1.00 67.12 524 ALA A CA 1
ATOM 4247 C C . ALA A 1 524 ? -31.197 -10.546 35.129 1.00 67.12 524 ALA A C 1
ATOM 4249 O O . ALA A 1 524 ? -31.437 -9.486 34.552 1.00 67.12 524 ALA A O 1
ATOM 4250 N N . CYS A 1 525 ? -31.040 -11.673 34.424 1.00 62.09 525 CYS A N 1
ATOM 4251 C CA . CYS A 1 525 ? -31.119 -11.681 32.958 1.00 62.09 525 CYS A CA 1
ATOM 4252 C C . CYS A 1 525 ? -32.460 -11.144 32.401 1.00 62.09 525 CYS A C 1
ATOM 4254 O O . CYS A 1 525 ? -32.418 -10.350 31.458 1.00 62.09 525 CYS A O 1
ATOM 4256 N N . PRO A 1 526 ? -33.642 -11.482 32.956 1.00 67.69 526 PRO A N 1
ATOM 4257 C CA . PRO A 1 526 ? -34.918 -10.903 32.538 1.00 67.69 526 P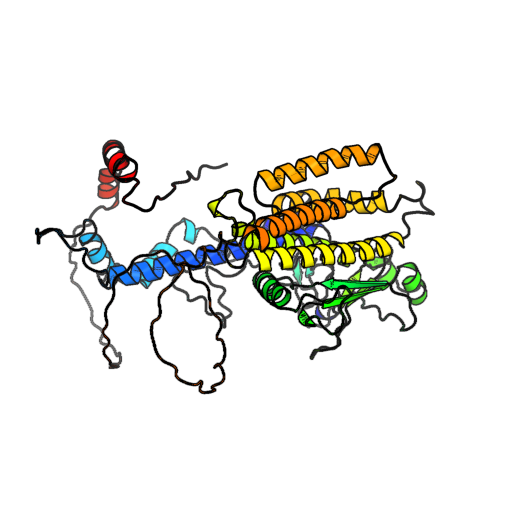RO A CA 1
ATOM 4258 C C . PRO A 1 526 ? -35.023 -9.382 32.704 1.00 67.69 526 PRO A C 1
ATOM 4260 O O . PRO A 1 526 ? -35.651 -8.744 31.864 1.00 67.69 526 PRO A O 1
ATOM 4263 N N . THR A 1 527 ? -34.401 -8.773 33.719 1.00 67.06 527 THR A N 1
ATOM 4264 C CA . THR A 1 527 ? -34.532 -7.319 33.952 1.00 67.06 527 THR A CA 1
ATOM 4265 C C . THR A 1 527 ? -33.724 -6.481 32.957 1.00 67.06 527 THR A C 1
ATOM 4267 O O . THR A 1 527 ? -34.097 -5.343 32.681 1.00 67.06 527 THR A O 1
ATOM 4270 N N . LYS A 1 528 ? -32.666 -7.054 32.359 1.00 50.91 528 LYS A N 1
ATOM 4271 C CA . LYS A 1 528 ? -31.847 -6.413 31.312 1.00 50.91 528 LYS A CA 1
ATOM 4272 C C . LYS A 1 528 ? -32.181 -6.871 29.885 1.00 50.91 528 LYS A C 1
ATOM 4274 O O . LYS A 1 528 ? -32.096 -6.074 28.956 1.00 50.91 528 LYS A O 1
ATOM 4279 N N . TYR A 1 529 ? -32.565 -8.135 29.692 1.00 58.81 529 TYR A N 1
ATOM 4280 C CA . TYR A 1 529 ? -32.762 -8.749 28.367 1.00 58.81 529 TYR A CA 1
ATOM 4281 C C . TYR A 1 529 ? -34.205 -9.218 28.090 1.00 58.81 529 TYR A C 1
ATOM 4283 O O . TYR A 1 529 ? -34.498 -9.697 26.987 1.00 58.81 529 TYR A O 1
ATOM 4291 N N . GLY A 1 530 ? -35.119 -9.078 29.053 1.00 61.53 530 GLY A N 1
ATOM 4292 C CA . GLY A 1 530 ? -36.558 -9.269 28.862 1.00 61.53 530 GLY A CA 1
ATOM 4293 C C . GLY A 1 530 ? -37.260 -8.042 28.252 1.00 61.53 530 GLY A C 1
ATOM 4294 O O . GLY A 1 530 ? -36.616 -7.018 27.996 1.00 61.53 530 GLY A O 1
ATOM 4295 N N . PRO A 1 531 ? -38.579 -8.134 27.997 1.00 49.81 531 PRO A N 1
ATOM 4296 C CA . PRO A 1 531 ? -39.399 -6.991 27.588 1.00 49.81 531 PRO A CA 1
ATOM 4297 C C . PRO A 1 531 ? -39.380 -5.891 28.659 1.00 49.81 531 PRO A C 1
ATOM 4299 O O . PRO A 1 531 ? -39.477 -6.193 29.847 1.00 49.81 531 PRO A O 1
ATOM 4302 N N . GLY A 1 532 ? -39.240 -4.627 28.261 1.00 58.12 532 GLY A N 1
ATOM 4303 C CA . GLY A 1 532 ? -39.114 -3.480 29.169 1.00 58.12 532 GLY A CA 1
ATOM 4304 C C . GLY A 1 532 ? -37.692 -3.234 29.693 1.00 58.12 532 GLY A C 1
ATOM 4305 O O . GLY A 1 532 ? -37.395 -2.121 30.125 1.00 58.12 532 GLY A O 1
ATOM 4306 N N . GLY A 1 533 ? -36.806 -4.236 29.644 1.00 54.75 533 GLY A N 1
ATOM 4307 C CA . GLY A 1 533 ? -35.372 -4.083 29.921 1.00 54.75 533 GLY A CA 1
ATOM 4308 C C . GLY A 1 533 ? -34.573 -3.701 28.672 1.00 54.75 533 GLY A C 1
ATOM 4309 O O . GLY A 1 533 ? -33.725 -2.809 28.715 1.00 54.75 533 GLY A O 1
ATOM 4310 N N . LYS A 1 534 ? -34.899 -4.332 27.535 1.00 52.81 534 LYS A N 1
ATOM 4311 C CA . LYS A 1 534 ? -34.249 -4.118 26.229 1.00 52.81 534 LYS A CA 1
ATOM 4312 C C . LYS A 1 534 ? -34.330 -2.680 25.718 1.00 52.81 534 LYS A C 1
ATOM 4314 O O . LYS A 1 534 ? -33.434 -2.258 24.993 1.00 52.81 534 LYS A O 1
ATOM 4319 N N . GLU A 1 535 ? -35.390 -1.967 26.079 1.00 58.41 535 GLU A N 1
ATOM 4320 C CA . GLU A 1 535 ? -35.681 -0.588 25.685 1.00 58.41 535 GLU A CA 1
ATOM 4321 C C . GLU A 1 535 ? -35.081 0.454 26.651 1.00 58.41 535 GLU A C 1
ATOM 4323 O O . GLU A 1 535 ? -35.184 1.647 26.390 1.00 58.41 535 GLU A O 1
ATOM 4328 N N . ARG A 1 536 ? -34.478 0.033 27.777 1.00 53.25 536 ARG A N 1
ATOM 4329 C CA . ARG A 1 536 ? -34.022 0.932 28.860 1.00 53.25 536 ARG A CA 1
ATOM 4330 C C . ARG A 1 536 ? -32.509 1.012 29.070 1.00 53.25 536 ARG A C 1
ATOM 4332 O O . ARG A 1 536 ? -32.061 1.889 29.804 1.00 53.25 536 ARG A O 1
ATOM 4339 N N . TYR A 1 537 ? -31.729 0.112 28.472 1.00 50.88 537 TYR A N 1
ATOM 4340 C CA . TYR A 1 537 ? -30.281 0.031 28.685 1.00 50.88 537 TYR A CA 1
ATOM 4341 C C . TYR A 1 537 ? -29.533 -0.266 27.383 1.00 50.88 537 TYR A C 1
ATOM 4343 O O . TYR A 1 537 ? -29.945 -1.127 26.603 1.00 50.88 537 TYR A O 1
ATOM 4351 N N . SER A 1 538 ? -28.387 0.389 27.179 1.00 51.38 538 SER A N 1
ATOM 4352 C CA . SER A 1 538 ? -27.508 0.124 26.037 1.00 51.38 538 SER A CA 1
ATOM 4353 C C . SER A 1 538 ? -26.991 -1.323 26.066 1.00 51.38 538 SER A C 1
ATOM 4355 O O . SER A 1 538 ? -26.486 -1.834 27.074 1.00 51.38 538 SER A O 1
ATOM 4357 N N . GLN A 1 539 ? -27.182 -2.038 24.954 1.00 50.09 539 GLN A N 1
ATOM 4358 C CA . GLN A 1 539 ? -27.073 -3.497 24.943 1.00 50.09 539 GLN A CA 1
ATOM 4359 C C . GLN A 1 539 ? -25.633 -3.974 24.724 1.00 50.09 539 GLN A C 1
ATOM 4361 O O . GLN A 1 539 ? -25.148 -4.092 23.598 1.00 50.09 539 GLN A O 1
ATOM 4366 N N . TRP A 1 540 ? -24.972 -4.325 25.826 1.00 40.31 540 TRP A N 1
ATOM 4367 C CA . TRP A 1 540 ? -23.700 -5.045 25.815 1.00 40.31 540 TRP A CA 1
ATOM 4368 C C . TRP A 1 540 ? -23.862 -6.423 25.160 1.00 40.31 540 TRP A C 1
ATOM 4370 O O . TRP A 1 540 ? -24.570 -7.290 25.675 1.00 40.31 540 TRP A O 1
ATOM 4380 N N . LYS A 1 541 ? -23.163 -6.653 24.043 1.00 37.94 541 LYS A N 1
ATOM 4381 C CA . LYS A 1 541 ? -23.015 -7.987 23.449 1.00 37.94 541 LYS A CA 1
ATOM 4382 C C . LYS A 1 541 ? -21.838 -8.714 24.089 1.00 37.94 541 LYS A C 1
ATOM 4384 O O . LYS A 1 541 ? -20.699 -8.537 23.665 1.00 37.94 541 LYS A O 1
ATOM 4389 N N . CYS A 1 542 ? -22.118 -9.585 25.053 1.00 35.59 542 CYS A N 1
ATOM 4390 C CA . CYS A 1 542 ? -21.142 -10.573 25.505 1.00 35.59 542 CYS A CA 1
ATOM 4391 C C . CYS A 1 542 ? -20.870 -11.575 24.370 1.00 35.59 542 CYS A C 1
ATOM 4393 O O . CYS A 1 542 ? -21.663 -12.485 24.134 1.00 35.59 542 CYS A O 1
ATOM 4395 N N . ILE A 1 543 ? -19.760 -11.394 23.651 1.00 36.94 543 ILE A N 1
ATOM 4396 C CA . ILE A 1 543 ? -19.252 -12.369 22.678 1.00 36.94 543 ILE A CA 1
ATOM 4397 C C . ILE A 1 543 ? -18.367 -13.359 23.456 1.00 36.94 543 ILE A C 1
ATOM 4399 O O . ILE A 1 543 ? -17.334 -12.936 23.975 1.00 36.94 543 ILE A O 1
ATOM 4403 N N . PRO A 1 544 ? -18.741 -14.646 23.585 1.00 32.16 544 PRO A N 1
ATOM 4404 C CA . PRO A 1 544 ? -17.980 -15.599 24.390 1.00 32.16 544 PRO A CA 1
ATOM 4405 C C . PRO A 1 544 ? -16.625 -15.915 23.742 1.00 32.16 544 PRO A C 1
ATOM 4407 O O . PRO A 1 544 ? -16.553 -16.461 22.642 1.00 32.16 544 PRO A O 1
ATOM 4410 N N . SER A 1 545 ? -15.540 -15.596 24.445 1.00 40.19 545 SER A N 1
ATOM 4411 C CA . SER A 1 545 ? -14.148 -15.723 23.995 1.00 40.19 545 SER A CA 1
ATOM 4412 C C . SER A 1 545 ? -13.569 -17.139 24.173 1.00 40.19 545 SER A C 1
ATOM 4414 O O . SER A 1 545 ? -12.489 -17.330 24.734 1.00 40.19 545 SER A O 1
ATOM 4416 N N . GLY A 1 546 ? -14.279 -18.148 23.660 1.00 33.53 546 GLY A N 1
ATOM 4417 C CA . GLY A 1 546 ? -13.768 -19.519 23.552 1.00 33.53 546 GLY A CA 1
ATOM 4418 C C . GLY A 1 546 ? -12.686 -19.656 22.470 1.00 33.53 546 GLY A C 1
ATOM 4419 O O . GLY A 1 546 ? -12.815 -19.089 21.387 1.00 33.53 546 GLY A O 1
ATOM 4420 N N . LYS A 1 547 ? -11.626 -20.418 22.763 1.00 33.69 547 LYS A N 1
ATOM 4421 C CA . LYS A 1 547 ? -10.541 -20.805 21.838 1.00 33.69 547 LYS A CA 1
ATOM 4422 C C . LYS A 1 547 ? -10.439 -22.341 21.775 1.00 33.69 547 LYS A C 1
ATOM 4424 O O . LYS A 1 547 ? -10.818 -22.971 22.766 1.00 33.69 547 LYS A O 1
ATOM 4429 N N . PRO A 1 548 ? -9.781 -22.931 20.759 1.00 40.16 548 PRO A N 1
ATOM 4430 C CA . PRO A 1 548 ? -9.315 -22.350 19.493 1.00 40.16 548 PRO A CA 1
ATOM 4431 C C . PRO A 1 548 ? -10.128 -22.807 18.265 1.00 40.16 548 PRO A C 1
ATOM 4433 O O . PRO A 1 548 ? -10.794 -23.861 18.343 1.00 40.16 548 PRO A O 1
#

Secondary structure (DSSP, 8-state):
-HHHHHHB-GGG-B--B-TT--BTTT-BGGGTB---HHHHHHHHHHHHHHHHHHHHHHHHHHHHHHHHHHHHTT-S------S-TT---TTHHHHHHHHSTTT-SHHHHHHHHHTSHHHHTS-GGG----TTS---TTSS---TTPPPGGGSPPPTT-EEE-TTSSSEEES-SSS---S-------TTS-EEEEEEE---SSHHHHHHHHHHHTTS-S---STT-TTS-GGGEEEEEEE-HHHHHHHHTT-TTHHHHTTTTT-EEEE---SSSS---EEEEHHHHHHHHHHHHHHHHHHHHHHHTTTSS-SGGGTT-TTHHHHHHHHHHHHHHHHHHHHHHHHHHTTS---TTSTT-PPPHHHHHHHHIIIIIHHHHHHHT-SHHHHHHHHHHHHHHHHHTTT--SS---HHHHHHHHHHHHHHHHHHHT-HHHH----PPPPP-------------PPPP----------------------------------------------HHHHHHHHT-HHHHHHHHHHHHSTTTTTTS-----------

Solvent-accessible surface area (backbone atoms only — not comparable to full-atom values): 33428 Å² total; per-residue (Å²): 116,49,64,40,48,18,38,35,41,78,97,68,41,81,50,49,21,7,22,74,8,30,23,17,68,71,15,22,55,81,67,31,34,49,35,24,56,71,63,15,41,49,13,18,57,44,31,56,54,47,48,56,49,39,54,49,52,46,51,53,49,49,52,50,51,55,49,51,55,39,59,74,70,60,72,61,78,80,72,89,67,86,88,56,97,77,78,70,61,101,51,49,73,58,51,50,48,50,58,34,85,89,51,30,50,70,61,48,50,31,46,53,61,33,67,35,67,87,41,60,71,55,51,75,93,77,48,62,61,42,70,68,59,74,77,52,95,88,52,92,68,75,37,60,69,50,79,60,84,55,38,41,72,59,53,54,36,6,35,41,71,36,96,82,72,79,49,78,37,69,65,38,93,84,67,81,38,84,72,89,83,77,81,86,75,62,93,84,59,65,61,50,73,38,59,37,82,39,41,74,77,48,67,68,50,31,59,48,40,56,48,58,62,60,71,51,84,84,90,68,95,59,86,79,48,94,84,55,66,67,87,38,48,42,56,26,41,35,30,40,42,79,65,48,43,83,80,43,74,89,36,73,64,46,63,71,74,37,63,93,28,58,12,39,27,35,34,68,49,92,80,67,93,71,74,64,53,38,36,25,36,34,52,27,46,50,50,49,51,55,46,47,54,48,54,51,52,36,55,48,50,60,74,38,55,75,55,72,52,90,55,81,93,39,54,58,46,85,67,37,36,63,51,22,51,40,47,39,53,50,46,57,48,54,52,56,39,51,50,45,49,50,62,52,60,67,65,50,85,51,33,77,89,40,98,87,42,59,55,58,60,65,61,54,59,38,49,52,45,56,78,61,39,47,69,51,62,45,56,47,53,69,46,75,64,55,28,47,54,47,51,49,56,52,63,50,44,66,54,41,74,79,74,61,87,90,70,81,70,42,72,66,54,53,48,52,55,50,52,41,52,54,21,53,52,35,32,61,52,28,29,68,87,71,54,59,72,86,74,76,76,84,81,81,84,83,92,80,82,86,90,83,84,90,84,89,78,84,83,77,87,84,73,89,83,76,89,69,89,88,73,96,76,92,82,89,87,88,82,87,83,85,89,87,88,82,89,82,83,89,85,89,83,95,77,86,82,89,82,93,76,86,73,80,82,76,58,59,66,60,51,48,57,67,56,68,32,72,65,50,48,63,62,47,46,46,64,53,70,27,90,80,13,58,86,72,51,89,83,82,79,86,73,84,87,80,81,135

Nearest PDB structures (foldseek):
  2xu0-assembly1_A  TM=8.537E-01  e=1.441E-05  Plasmodium falciparum Palo Alto/Uganda
  5lgd-assembly1_B  TM=7.126E-01  e=8.606E-07  Plasmodium falciparum

=== Feature glossary ===
The features interleaved in this record are:

— What the protein is —

Sequence gives the chain of amino acids in standard one-letter code (A=alanine, C=cysteine, …, Y=tyrosine), read N→C. It is the only feature that is directly encoded by the gene; all structural features are derived from the folded form of this sequence.

Database cross-references. InterPro integrates a dozen domain/family signature databases into unified entries with residue-range hits. GO terms attach function/process/location labels with evidence codes. CATH codes position the fold in a four-level structural taxonomy. Organism is the NCBI-taxonomy species name.

— Where its atoms are —

Atomic coordinates in PDBx/mmCIF format — the same representation the Protein Data Bank distributes. Each line of the _atom_site loop places one backbone atom in Cartesian space (units: ångströms, origin: arbitrary).

The six renders are orthographic views along the three Cartesian axes in both directions. Representation (cartoon, sticks, or surface) and color scheme (sequence-rainbow or by-chain) vary across proteins so the training set covers all the common visualization conventions.

— Local backbone conformation —

Eight-state secondary structure (DSSP): H is the canonical α-helix, G the tighter 3₁₀-helix, I the wider π-helix; E/B are β-structure, T and S are turns and bends, and '-' is everything else. DSSP derives these from the pattern of main-chain N–H···O=C hydrogen bonds, not from the sequence.

P-SEA three-state annotation labels each residue as helix, strand, or coil based purely on the geometry of the Cα trace. It serves as a fallback when the full backbone (and thus DSSP) is unavailable.

The φ/ψ torsion pair specifies the backbone conformation at each residue. φ rotates about the N–Cα bond, ψ about the Cα–C bond. Steric clashes forbid most of the (φ, ψ) plane — the allowed regions (α-helix basin, β-sheet basin, left-handed helix) are the Ramachandran-allowed regions.

— Global shape and packing —

The geometric summary reports three shape descriptors. Rg (radius of gyration) measures how spread out the Cα atoms are about their centre of mass; compact globular proteins have small Rg, elongated or unfolded ones large. Cα contacts (<8 Å, |i−j|>4) count long-range residue pairs in spatial proximity — high for tightly packed folds, near zero for rods or random coil. The bounding-box extents give the protein's footprint along x, y, z in Å.

Solvent-accessible surface area (SASA) is the area in Å² traced out by the centre of a 1.4 Å probe sphere (a water molecule) rolled over the protein's van der Waals surface (Shrake–Rupley / Lee–Richards construction). Buried residues have near-zero SASA; fully exposed residues can exceed 200 Å². The total SASA scales roughly with the number of surface residues.

The contact map is a binary N×N matrix image: pixel (i, j) is dark where Cα_i and Cα_j are within 8 Å and |i−j|>4. Because the |i−j|>4 filter removes local helical contacts, off-diagonal stripes parallel to the main diagonal indicate parallel β-sheets; stripes perpendicular to it indicate antiparallel β-sheets. The Ramachandran plot scatters every residue's (φ, ψ) pair against the sterically allowed regions. The PAE heatmap renders the predicted-aligned-error matrix.

— Structural neighborhood —

3Di is Foldseek's structural alphabet. Each residue is assigned one of twenty discrete states based on how its Cα sits relative to its spatial (not sequential) neighbors. Aligning 3Di strings finds structural homologs roughly as well as full 3D superposition, but orders of magnitude faster.

Nearest PDB neighbors are the top structural matches found by Foldseek when searching this structure against the entire Protein Data Bank. Each hit reports a TM-score (0 to 1; >0.5 almost always implies the same fold) and an E-value. These are *structural* homologs — they may share no detectable sequence similarity.

— Confidence and disorder —

For AlphaFold models, the B-factor field carries pLDDT — the model's own estimate of local accuracy on a 0–100 scale. Regions with pLDDT<50 should be treated as essentially unmodeled; they often correspond to intrinsically disordered segments.

Crystallographic B-factors measure how much each atom's electron density is smeared out, in Å². They rise in mobile loops and surface residues and fall in the buried interior. In AlphaFold models this column is repurposed to hold pLDDT instead.

Predicted aligned error is AlphaFold's pairwise confidence. Unlike pLDDT (per-residue), PAE is per-residue-pair and captures whether two parts of the structure are correctly placed relative to each other. Units are ångströms of expected positional error.